Protein AF-0000000086896232 (afdb_homodimer)

Organism: Dinoponera quadriceps (NCBI:txid609295)

Nearest PDB structures (foldseek):
  6dbd-assembly3_C  TM=7.600E-01  e=4.120E-06  Lama glama
  6wyr-assembly2_M  TM=3.911E-01  e=1.161E-07  Homo sapiens
  4k9e-assembly1_L  TM=4.097E-01  e=1.778E-07  Mus musculus
  4hfu-assembly1_L  TM=3.862E-01  e=1.224E-07  Homo sapiens
  6cwt-assembly1_B  TM=3.959E-01  e=5.159E-07  Oryctolagus cuniculus

Solvent-accessible surface area (backbone atoms only — not comparable to full-atom values): 35282 Å² total; per-residue (Å²): 136,86,80,78,80,78,77,77,75,74,74,70,70,74,78,64,39,67,45,75,74,42,74,48,62,56,63,61,39,53,54,57,38,63,49,62,37,37,42,46,70,40,42,70,85,37,48,71,42,34,33,36,32,26,49,81,84,40,61,38,36,35,28,22,77,89,43,90,69,33,70,48,74,39,89,50,92,76,62,39,72,41,64,92,71,36,56,80,44,33,44,27,37,39,57,34,44,64,79,66,35,44,50,35,34,44,36,41,30,32,26,72,86,65,56,31,57,44,42,40,49,52,55,32,38,39,27,43,71,53,83,40,68,41,42,79,44,66,79,59,69,54,45,40,76,68,35,76,44,58,36,39,36,39,37,30,51,9,28,67,52,46,46,74,44,64,22,48,74,87,32,73,64,59,70,86,32,50,43,80,49,72,58,46,71,44,81,95,52,90,36,19,32,23,41,40,34,40,43,49,64,38,47,74,85,58,41,59,95,53,30,34,40,42,33,36,34,33,28,42,26,80,77,40,50,32,31,28,30,40,36,25,32,56,54,63,80,76,70,76,69,80,70,70,93,66,84,79,66,86,73,76,57,78,40,55,70,78,44,94,69,80,80,74,71,71,81,73,72,68,59,56,71,53,70,74,72,80,79,77,80,71,76,77,74,80,77,80,80,89,76,82,78,83,86,74,95,72,92,79,94,94,131,137,87,82,79,78,78,78,78,76,75,74,71,71,74,78,63,37,68,47,74,72,43,74,48,62,55,62,60,42,55,55,57,40,64,48,62,38,36,42,47,72,39,41,70,86,38,48,70,41,34,33,38,32,26,48,82,84,40,62,38,38,36,28,23,77,89,44,90,70,32,69,49,74,40,88,50,94,76,62,40,72,41,65,93,72,34,57,80,45,32,44,28,37,40,57,33,44,63,80,69,35,43,50,35,34,44,36,42,29,31,26,73,85,63,55,32,54,43,43,39,46,50,51,33,40,38,28,42,72,52,83,40,69,39,42,81,44,67,80,60,69,53,45,40,75,67,35,79,45,56,36,40,36,39,37,30,51,9,27,68,51,47,43,74,45,65,23,50,72,86,32,72,63,60,70,87,31,49,41,82,47,70,57,47,71,47,86,88,56,92,36,20,32,24,42,39,34,40,41,50,64,39,48,74,85,57,41,59,96,52,29,34,40,40,33,37,32,32,30,45,29,81,78,40,52,33,32,28,31,41,37,26,32,55,54,62,80,76,69,77,70,79,71,69,96,66,84,80,66,88,69,81,55,79,37,59,75,71,60,82,79,74,80,72,74,75,79,75,77,67,61,56,68,54,70,75,71,82,80,75,81,74,77,76,82,76,78,91,87,81,87,88,91,85,81,82,85,82,76,92,74,81,126

InterPro domains:
  IPR003599 Immunoglobulin domain subtype [SM00409] (24-123)
  IPR007110 Immunoglobulin-like domain [PS50835] (29-116)
  IPR013151 Immunoglobulin-like beta-sandwich domain [PF00047] (27-109)
  IPR013162 CD80-like, immunoglobulin C2-set [PF08205] (149-173)
  IPR013783 Immunoglobulin-like fold [G3DSA:2.60.40.10] (17-128)
  IPR013783 Immunoglobulin-like fold [G3DSA:2.60.40.10] (129-231)
  IPR036179 Immunoglobulin-like domain superfamily [SSF48726] (27-132)
  IPR036179 Immunoglobulin-like domain superfamily [SSF48726] (132-195)

pLDDT: mean 75.83, std 28.06, range [17.25, 98.44]

Secondary structure (DSSP, 8-state):
-----------------SEEEEEE--SEEETT--EEEEEEEE-TTPPEEEEEEEETTEEEEEE-TTSSSSEEE---TT-EE-GGG--SSEEEEES--GGG-EEEEEEEEE-TTT--EEEEEEEEEEEBPPSS--EEE---SEE-TTPEEEEEEEEEEEBSPPEEEEEETTBPPPGGGEEE---EE-SSSS-EEEEEEEEEE--GGG-BTTEEEEEEEEEETTTEEEEEEEEEEE----------S------S----S--SSS-----------B-----------------------------/-----------------SEEEEEE--SEEETT--EEEEEEEE-TTPPEEEEEEEETTEEEEEE-TTSSSSEEE---TT-EE-GGG--SSEEEEES--GGG-EEEEEEEEE-TTT--EEEEEEEEEEEB--SS--EEE---SEE-TTPEEEEEEEEEEEBSPPEEEEEETTBPPPGGGEEE---EE-SSSS-EEEEEEEEEE--GGG-BTTEEEEEEEEEETTTEEEEEEEEEEE----------S-----------S--TTS-----------B-----------------------------

Sequence (606 aa):
MELKILLWAHIVGICSGLREVRIQIPTAVKKGDSAILNCWYDTEGDPLYAVKWYKGGREFYRYAPNENPAVKTFPIGNLTVKKTESNATQVVLTKLELEAAGEYSCEVSADAPSFHTALVYATMNVVELPSQMPSIQGLKRKYRVDDPLRLNCTSGRSKPAANLTWYINDRQPLKSYVRTYSPLDTNESEWQVSQIGLQFLVTHDHFTSGKLKIRCSASIYDIYWQSTEVSTEEDRPRVIHYEPAATIVGINYLQPPPNFQTGQKKPDGQVGVKVLGSSAMSPRPSSAGFALELFALLLIAIRMELKILLWAHIVGICSGLREVRIQIPTAVKKGDSAILNCWYDTEGDPLYAVKWYKGGREFYRYAPNENPAVKTFPIGNLTVKKTESNATQVVLTKLELEAAGEYSCEVSADAPSFHTALVYATMNVVELPSQMPSIQGLKRKYRVDDPLRLNCTSGRSKPAANLTWYINDRQPLKSYVRTYSPLDTNESEWQVSQIGLQFLVTHDHFTSGKLKIRCSASIYDIYWQSTEVSTEEDRPRVIHYEPAATIVGINYLQPPPNFQTGQKKPDGQVGVKVLGSSAMSPRPSSAGFALELFALLLIAIR

Radius of gyration: 45.26 Å; Cα contacts (8 Å, |Δi|>4): 1270; chains: 2; bounding box: 146×147×118 Å

Structure (mmCIF, N/CA/C/O backbone):
data_AF-0000000086896232-model_v1
#
loop_
_entity.id
_entity.type
_entity.pdbx_description
1 polymer 'Uncharacterized protein LOC106744465'
#
loop_
_atom_site.group_PDB
_atom_site.id
_atom_site.type_symbol
_atom_site.label_atom_id
_atom_site.label_alt_id
_atom_site.label_comp_id
_atom_site.label_asym_id
_atom_site.label_entity_id
_atom_site.label_seq_id
_atom_site.pdbx_PDB_ins_code
_atom_site.Cartn_x
_atom_site.Cartn_y
_atom_site.Cartn_z
_atom_site.occupancy
_atom_site.B_iso_or_equiv
_atom_site.auth_seq_id
_atom_site.auth_comp_id
_atom_site.auth_asym_id
_atom_site.auth_atom_id
_atom_site.pdbx_PDB_model_num
ATOM 1 N N . MET A 1 1 ? -35.469 91.75 3.643 1 35.69 1 MET A N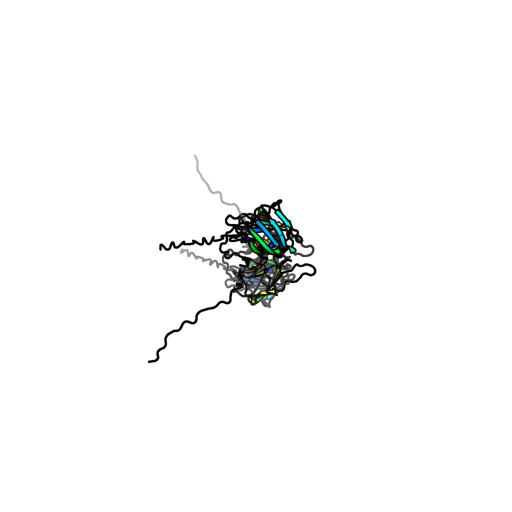 1
ATOM 2 C CA . MET A 1 1 ? -35.188 90.688 4.605 1 35.69 1 MET A CA 1
ATOM 3 C C . MET A 1 1 ? -34.531 89.5 3.924 1 35.69 1 MET A C 1
ATOM 5 O O . MET A 1 1 ? -35.188 88.75 3.156 1 35.69 1 MET A O 1
ATOM 9 N N . GLU A 1 2 ? -33.219 89.625 3.498 1 47 2 GLU A N 1
ATOM 10 C CA . GLU A 1 2 ? -32.344 88.688 2.852 1 47 2 GLU A CA 1
ATOM 11 C C . GLU A 1 2 ? -32.125 87.438 3.74 1 47 2 GLU A C 1
ATOM 13 O O . GLU A 1 2 ? -31.656 87.562 4.883 1 47 2 GLU A O 1
ATOM 18 N N . LEU A 1 3 ? -32.875 86.312 3.592 1 46.5 3 LEU A N 1
ATOM 19 C CA . LEU A 1 3 ? -32.781 85 4.246 1 46.5 3 LEU A CA 1
ATOM 20 C C . LEU A 1 3 ? -31.469 84.312 3.895 1 46.5 3 LEU A C 1
ATOM 22 O O . LEU A 1 3 ? -31.234 84 2.736 1 46.5 3 LEU A O 1
ATOM 26 N N . LYS A 1 4 ? -30.312 84.688 4.504 1 49.12 4 LYS A N 1
ATOM 27 C CA . LYS A 1 4 ? -29.078 83.875 4.426 1 49.12 4 LYS A CA 1
ATOM 28 C C . LYS A 1 4 ? -29.281 82.438 4.941 1 49.12 4 LYS A C 1
ATOM 30 O O . LYS A 1 4 ? -29.641 82.25 6.109 1 49.12 4 LYS A O 1
ATOM 35 N N . ILE A 1 5 ? -29.703 81.562 4.094 1 47.19 5 ILE A N 1
ATOM 36 C CA . ILE A 1 5 ? -29.703 80.125 4.398 1 47.19 5 ILE A CA 1
ATOM 37 C C . ILE A 1 5 ? -28.266 79.688 4.707 1 47.19 5 ILE A C 1
ATOM 39 O O . ILE A 1 5 ? -27.391 79.75 3.842 1 47.19 5 ILE A O 1
ATOM 43 N N . LEU A 1 6 ? -27.766 79.812 5.93 1 43.22 6 LEU A N 1
ATOM 44 C CA . LEU A 1 6 ? -26.531 79.188 6.387 1 43.22 6 LEU A CA 1
ATOM 45 C C . LEU A 1 6 ? -26.625 77.688 6.234 1 43.22 6 LEU A C 1
ATOM 47 O O . LEU A 1 6 ? -27.469 77.062 6.879 1 43.22 6 LEU A O 1
ATOM 51 N N . LEU A 1 7 ? -26.312 77.125 5.039 1 45.66 7 LEU A N 1
ATOM 52 C CA . LEU A 1 7 ? -26.094 75.75 4.805 1 45.66 7 LEU A CA 1
ATOM 53 C C . LEU A 1 7 ? -25.047 75.188 5.77 1 45.66 7 LEU A C 1
ATOM 55 O O . LEU A 1 7 ? -23.875 75.5 5.688 1 45.66 7 LEU A O 1
ATOM 59 N N . TRP A 1 8 ? -25.406 74.812 7.023 1 45.84 8 TRP A N 1
ATOM 60 C CA . TRP A 1 8 ? -24.578 74 7.883 1 45.84 8 TRP A CA 1
ATOM 61 C C . TRP A 1 8 ? -24.203 72.688 7.191 1 45.84 8 TRP A C 1
ATOM 63 O O . TRP A 1 8 ? -25.062 71.812 6.949 1 45.84 8 TRP A O 1
ATOM 73 N N . ALA A 1 9 ? -23.188 72.625 6.32 1 46.41 9 ALA A N 1
ATOM 74 C CA . ALA A 1 9 ? -22.547 71.375 5.871 1 46.41 9 ALA A CA 1
ATOM 75 C C . ALA A 1 9 ? -22.156 70.5 7.059 1 46.41 9 ALA A C 1
ATOM 77 O O . ALA A 1 9 ? -21.266 70.875 7.832 1 46.41 9 ALA A O 1
ATOM 78 N N . HIS A 1 10 ? -23.047 69.75 7.586 1 46.81 10 HIS A N 1
ATOM 79 C CA . HIS A 1 10 ? -22.641 68.688 8.469 1 46.81 10 HIS A CA 1
ATOM 80 C C . HIS A 1 10 ? -21.594 67.75 7.809 1 46.81 10 HIS A C 1
ATOM 82 O O . HIS A 1 10 ? -21.875 67.062 6.828 1 46.81 10 HIS A O 1
ATOM 88 N N . ILE A 1 11 ? -20.344 68.188 7.781 1 45.03 11 ILE A N 1
ATOM 89 C CA . ILE A 1 11 ? -19.297 67.25 7.492 1 45.03 11 ILE A CA 1
ATOM 90 C C . ILE A 1 11 ? -19.484 66 8.352 1 45.03 11 ILE A C 1
ATOM 92 O O . ILE A 1 11 ? -19.297 66.062 9.57 1 45.03 11 ILE A O 1
ATOM 96 N N . VAL A 1 12 ? -20.422 65.188 8.086 1 43.34 12 VAL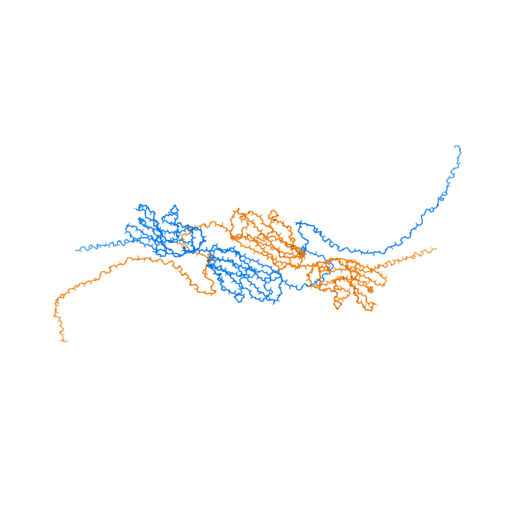 A N 1
ATOM 97 C CA . VAL A 1 12 ? -20.344 63.875 8.633 1 43.34 12 VAL A CA 1
ATOM 98 C C . VAL A 1 12 ? -18.938 63.312 8.453 1 43.34 12 VAL A C 1
ATOM 100 O O . VAL A 1 12 ? -18.516 63.031 7.332 1 43.34 12 VAL A O 1
ATOM 103 N N . GLY A 1 13 ? -17.953 63.812 9.172 1 42.31 13 GLY A N 1
ATOM 104 C CA . GLY A 1 13 ? -16.719 63.062 9.242 1 42.31 13 GLY A CA 1
ATOM 105 C C . GLY A 1 13 ? -16.922 61.562 9.172 1 42.31 13 GLY A C 1
ATOM 106 O O . GLY A 1 13 ? -17.594 61 10.031 1 42.31 13 GLY A O 1
ATOM 107 N N . ILE A 1 14 ? -17.047 61.031 8.023 1 44.25 14 ILE A N 1
ATOM 108 C CA . ILE A 1 14 ? -16.906 59.594 7.863 1 44.25 14 ILE A CA 1
ATOM 109 C C . ILE A 1 14 ? -15.781 59.062 8.766 1 44.25 14 ILE A C 1
ATOM 111 O O . ILE A 1 14 ? -14.617 59.406 8.578 1 44.25 14 ILE A O 1
ATOM 115 N N . CYS A 1 15 ? -15.891 59 10.062 1 47.31 15 CYS A N 1
ATOM 116 C CA . CYS A 1 15 ? -14.992 58.281 10.984 1 47.31 15 CYS A CA 1
ATOM 117 C C . CYS A 1 15 ? -14.484 57 10.359 1 47.31 15 CYS A C 1
ATOM 119 O O . CYS A 1 15 ? -15.188 55.969 10.359 1 47.31 15 CYS A O 1
ATOM 121 N N . SER A 1 16 ? -13.766 57.125 9.289 1 51.59 16 SER A N 1
ATOM 122 C CA . SER A 1 16 ? -13.109 56 8.633 1 51.59 16 SER A CA 1
ATOM 123 C C . SER A 1 16 ? -12.18 55.25 9.594 1 51.59 16 SER A C 1
ATOM 125 O O . SER A 1 16 ? -11.016 55.656 9.758 1 51.59 16 SER A O 1
ATOM 127 N N . GLY A 1 17 ? -12.508 54.938 10.844 1 57.91 17 GLY A N 1
ATOM 128 C CA . GLY A 1 17 ? -11.773 54.219 11.867 1 57.91 17 GLY A CA 1
ATOM 129 C C . GLY A 1 17 ? -11.203 52.906 11.367 1 57.91 17 GLY A C 1
ATOM 130 O O . GLY A 1 17 ? -11 52.719 10.164 1 57.91 17 GLY A O 1
ATOM 131 N N . LEU A 1 18 ? -10.719 52 12.297 1 70.94 18 LEU A N 1
ATOM 132 C CA . LEU A 1 18 ? -10.141 50.656 12.141 1 70.94 18 LEU A CA 1
ATOM 133 C C . LEU A 1 18 ? -10.984 49.812 11.188 1 70.94 18 LEU A C 1
ATOM 135 O O . LEU A 1 18 ? -12.18 49.625 11.422 1 70.94 18 LEU A O 1
ATOM 139 N N . ARG A 1 19 ? -10.461 49.75 9.805 1 71.5 19 ARG A N 1
ATOM 140 C CA . ARG A 1 19 ? -11.18 48.969 8.797 1 71.5 19 ARG A CA 1
ATOM 141 C C . ARG A 1 19 ? -10.445 47.688 8.484 1 71.5 19 ARG A C 1
ATOM 143 O O . ARG A 1 19 ? -9.211 47.656 8.414 1 71.5 19 ARG A O 1
ATOM 150 N N . GLU A 1 20 ? -11.148 46.656 8.555 1 80.19 20 GLU A N 1
ATOM 151 C CA . GLU A 1 20 ? -10.812 45.375 7.902 1 80.19 20 GLU A CA 1
ATOM 152 C C . GLU A 1 20 ? -9.727 44.656 8.664 1 80.19 20 GLU A C 1
ATOM 154 O O . GLU A 1 20 ? -8.656 44.375 8.117 1 80.19 20 GLU A O 1
ATOM 159 N N . VAL A 1 21 ? -9.867 44.406 9.961 1 88 21 VAL A N 1
ATOM 160 C CA . VAL A 1 21 ? -8.93 43.562 10.695 1 88 21 VAL A CA 1
ATOM 161 C C . VAL A 1 21 ? -9.078 42.125 10.25 1 88 21 VAL A C 1
ATOM 163 O O . VAL A 1 21 ? -10.195 41.594 10.188 1 88 21 VAL A O 1
ATOM 166 N N . ARG A 1 22 ? -7.906 41.531 9.891 1 91.38 22 ARG A N 1
ATOM 167 C CA . ARG A 1 22 ? -7.91 40.156 9.414 1 91.38 22 ARG A CA 1
ATOM 168 C C . ARG A 1 22 ? -6.949 39.281 10.227 1 91.38 22 ARG A C 1
ATOM 170 O O . ARG A 1 22 ? -5.848 39.719 10.562 1 91.38 22 ARG A O 1
ATOM 177 N N . ILE A 1 23 ? -7.48 38.125 10.531 1 93.19 23 ILE A N 1
ATOM 178 C CA . ILE A 1 23 ? -6.672 37.188 11.312 1 93.19 23 ILE A CA 1
ATOM 179 C C . ILE A 1 23 ? -6.371 35.938 10.477 1 93.19 23 ILE A C 1
ATOM 181 O O . ILE A 1 23 ? -7.211 35.5 9.688 1 93.19 23 ILE A O 1
ATOM 185 N N . GLN A 1 24 ? -5.125 35.438 10.586 1 92.81 24 GLN A N 1
ATOM 186 C CA . GLN A 1 24 ? -4.738 34.188 9.953 1 92.81 24 GLN A CA 1
ATOM 187 C C . GLN A 1 24 ? -3.959 33.281 10.914 1 92.81 24 GLN A C 1
ATOM 189 O O . GLN A 1 24 ? -2.852 33.625 11.328 1 92.81 24 GLN A O 1
ATOM 194 N N . ILE A 1 25 ? -4.594 32.188 11.234 1 93.56 25 ILE A N 1
ATOM 195 C CA . ILE A 1 25 ? -3.982 31.203 12.125 1 93.56 25 ILE A CA 1
ATOM 196 C C . ILE A 1 25 ? -4.039 29.828 11.477 1 93.56 25 ILE A C 1
ATOM 198 O O . ILE A 1 25 ? -5.023 29.484 10.82 1 93.56 25 ILE A O 1
ATOM 202 N N . PRO A 1 26 ? -2.941 29.078 11.672 1 92.56 26 PRO A N 1
ATOM 203 C CA . PRO A 1 26 ? -3.018 27.734 11.109 1 92.56 26 PRO A CA 1
ATOM 204 C C . PRO A 1 26 ? -4.145 26.906 11.727 1 92.56 26 PRO A C 1
ATOM 206 O O . PRO A 1 26 ? -4.391 26.984 12.93 1 92.56 26 PRO A O 1
ATOM 209 N N . THR A 1 27 ? -4.777 26.141 10.867 1 91.38 27 THR A N 1
ATOM 210 C CA . THR A 1 27 ? -5.875 25.297 11.328 1 91.38 27 THR A CA 1
ATOM 211 C C . THR A 1 27 ? -5.371 24.25 12.312 1 91.38 27 THR A C 1
ATOM 213 O O . THR A 1 27 ? -6.035 23.969 13.312 1 91.38 27 THR A O 1
ATOM 216 N N . ALA A 1 28 ? -4.199 23.688 11.945 1 94.19 28 ALA A N 1
ATOM 217 C CA . ALA A 1 28 ? -3.621 22.656 12.797 1 94.19 28 ALA A CA 1
ATOM 218 C C . ALA A 1 28 ? -2.096 22.688 12.742 1 94.19 28 ALA A C 1
ATOM 220 O O . ALA A 1 28 ? -1.512 23 11.703 1 94.19 28 ALA A O 1
ATOM 221 N N . VAL A 1 29 ? -1.578 22.438 13.906 1 95.25 29 VAL A N 1
ATOM 222 C CA . VAL A 1 29 ? -0.125 22.359 14.023 1 95.25 29 VAL A CA 1
ATOM 223 C C . VAL A 1 29 ? 0.268 21.094 14.766 1 95.25 29 VAL A C 1
ATOM 225 O O . VAL A 1 29 ? -0.49 20.594 15.602 1 95.25 29 VAL A O 1
ATOM 228 N N . LYS A 1 30 ? 1.373 20.531 14.406 1 95.19 30 LYS A N 1
ATOM 229 C CA . LYS A 1 30 ? 1.87 19.344 15.094 1 95.19 30 LYS A CA 1
ATOM 230 C C . LYS A 1 30 ? 2.414 19.703 16.469 1 95.19 30 LYS A C 1
ATOM 232 O O . LYS A 1 30 ? 3.068 20.734 16.641 1 95.19 30 LYS A O 1
ATOM 237 N N . LYS A 1 31 ? 2.168 18.844 17.375 1 95.38 31 LYS A N 1
ATOM 238 C CA . LYS A 1 31 ? 2.719 19 18.719 1 95.38 31 LYS A CA 1
ATOM 239 C C . LYS A 1 31 ? 4.234 19.188 18.672 1 95.38 31 LYS A C 1
ATOM 241 O O . LYS A 1 31 ? 4.93 18.453 17.969 1 95.38 31 LYS A O 1
ATOM 246 N N . GLY A 1 32 ? 4.703 20.125 19.453 1 95.25 32 GLY A N 1
ATOM 247 C CA . GLY A 1 32 ? 6.129 20.406 19.516 1 95.25 32 GLY A CA 1
ATOM 248 C C . GLY A 1 32 ? 6.582 21.469 18.531 1 95.25 32 GLY A C 1
ATOM 249 O O . GLY A 1 32 ? 7.664 22.031 18.688 1 95.25 32 GLY A O 1
ATOM 250 N N . ASP A 1 33 ? 5.754 21.719 17.516 1 94.88 33 ASP A N 1
ATOM 251 C CA . ASP A 1 33 ? 6.129 22.656 16.469 1 94.88 33 ASP A CA 1
ATOM 252 C C . ASP A 1 33 ? 5.781 24.094 16.859 1 94.88 33 ASP A C 1
ATOM 254 O O . ASP A 1 33 ? 5.262 24.328 17.953 1 94.88 33 ASP A O 1
ATOM 258 N N . SER A 1 34 ? 6.16 25.031 15.992 1 95.88 34 SER A N 1
ATOM 259 C CA . SER A 1 34 ? 5.848 26.438 16.172 1 95.88 34 SER A CA 1
ATOM 260 C C . SER A 1 34 ? 4.699 26.875 15.258 1 95.88 34 SER A C 1
ATOM 262 O O . SER A 1 34 ? 4.379 26.188 14.289 1 95.88 34 SER A O 1
ATOM 264 N N . ALA A 1 35 ? 4.102 27.906 15.633 1 96.12 35 ALA A N 1
ATOM 265 C CA . ALA A 1 35 ? 3.025 28.469 14.82 1 96.12 35 ALA A CA 1
ATOM 266 C C . ALA A 1 35 ? 3.129 30 14.758 1 96.12 35 ALA A C 1
ATOM 268 O O . ALA A 1 35 ? 3.486 30.641 15.75 1 96.12 35 ALA A O 1
ATOM 269 N N . ILE A 1 36 ? 2.84 30.516 13.641 1 95.5 36 ILE A N 1
ATOM 270 C CA . ILE A 1 36 ? 2.789 31.953 13.461 1 95.5 36 ILE A CA 1
ATOM 271 C C . ILE A 1 36 ? 1.336 32.406 13.352 1 95.5 36 ILE A C 1
ATOM 273 O O . ILE A 1 36 ? 0.598 31.953 12.477 1 95.5 36 ILE A O 1
ATOM 277 N N . LEU A 1 37 ? 0.938 33.25 14.203 1 96.44 37 LEU A N 1
ATOM 278 C CA . LEU A 1 37 ? -0.387 33.875 14.172 1 96.44 37 LEU A CA 1
ATOM 279 C C . LEU A 1 37 ? -0.318 35.281 13.625 1 96.44 37 LEU A C 1
ATOM 281 O O . LEU A 1 37 ? 0.3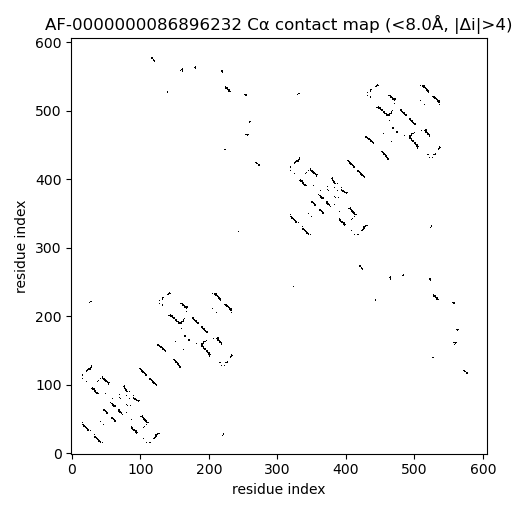85 36.125 14.172 1 96.44 37 LEU A O 1
ATOM 285 N N . ASN A 1 38 ? -1.091 35.531 12.617 1 95.25 38 ASN A N 1
ATOM 286 C CA . ASN A 1 38 ? -1.059 36.844 11.977 1 95.25 38 ASN A CA 1
ATOM 287 C C . ASN A 1 38 ? -2.338 37.625 12.242 1 95.25 38 ASN A C 1
ATOM 289 O O . ASN A 1 38 ? -3.43 37.062 12.273 1 95.25 38 ASN A O 1
ATOM 293 N N . CYS A 1 39 ? -2.203 38.875 12.445 1 93.75 39 CYS A N 1
ATOM 294 C CA . CYS A 1 39 ? -3.295 39.844 12.586 1 93.75 39 CYS A CA 1
ATOM 295 C C . CYS A 1 39 ? -2.998 41.125 11.812 1 93.75 39 CYS A C 1
ATOM 297 O O . CYS A 1 39 ? -2.146 41.906 12.219 1 93.75 39 CYS A O 1
ATOM 299 N N . TRP A 1 40 ? -3.721 41.312 10.711 1 92.5 40 TRP A N 1
ATOM 300 C CA . TRP A 1 40 ? -3.51 42.469 9.867 1 92.5 40 TRP A CA 1
ATOM 301 C C . TRP A 1 40 ? -4.605 43.531 10.086 1 92.5 40 TRP A C 1
ATOM 303 O O . TRP A 1 40 ? -5.758 43.156 10.352 1 92.5 40 TRP A O 1
ATOM 313 N N . TYR A 1 41 ? -4.195 44.719 9.945 1 89.38 41 TYR A N 1
ATOM 314 C CA . TYR A 1 41 ? -5.133 45.812 10.203 1 89.38 41 TYR A CA 1
ATOM 315 C C . TYR A 1 41 ? -4.723 47.094 9.453 1 89.38 41 TYR A C 1
ATOM 317 O O . TYR A 1 41 ? -3.58 47.188 9.008 1 89.38 41 TYR A O 1
ATOM 325 N N . ASP A 1 42 ? -5.711 47.906 9.25 1 87.44 42 ASP A N 1
ATOM 326 C CA . ASP A 1 42 ? -5.516 49.25 8.719 1 87.44 42 ASP A CA 1
ATOM 327 C C . ASP A 1 42 ? -6.168 50.281 9.617 1 87.44 42 ASP A C 1
ATOM 329 O O . ASP A 1 42 ? -7.395 50.344 9.719 1 87.44 42 ASP A O 1
ATOM 333 N N . THR A 1 43 ? -5.363 51.156 10.219 1 86.31 43 THR A N 1
ATOM 334 C CA . THR A 1 43 ? -5.898 52.125 11.148 1 86.31 43 THR A CA 1
ATOM 335 C C . THR A 1 43 ? -6.293 53.406 10.414 1 86.31 43 THR A C 1
ATOM 337 O O . THR A 1 43 ? -6.621 54.406 11.047 1 86.31 43 THR A O 1
ATOM 340 N N . GLU A 1 44 ? -6.172 53.406 9.133 1 81.25 44 GLU A N 1
ATOM 341 C CA . GLU A 1 44 ? -6.57 54.531 8.273 1 81.25 44 GLU A CA 1
ATOM 342 C C . GLU A 1 44 ? -5.941 55.844 8.734 1 81.25 44 GLU A C 1
ATOM 344 O O . GLU A 1 44 ? -6.633 56.844 8.859 1 81.25 44 GLU A O 1
ATOM 349 N N . GLY A 1 45 ? -4.672 55.688 9.039 1 83.38 45 GLY A N 1
ATOM 350 C CA . GLY A 1 45 ? -3.938 56.906 9.359 1 83.38 45 GLY A CA 1
ATOM 351 C C . GLY A 1 45 ? -3.83 57.156 10.852 1 83.38 45 GLY A C 1
ATOM 352 O O . GLY A 1 45 ? -2.963 57.906 11.297 1 83.38 45 GLY A O 1
ATOM 353 N N . ASP A 1 46 ? -4.738 56.562 11.641 1 86.12 46 ASP A N 1
ATOM 354 C CA . ASP A 1 46 ? -4.645 56.75 13.086 1 86.12 46 ASP A CA 1
ATOM 355 C C . ASP A 1 46 ? -3.439 56 13.648 1 86.12 46 ASP A C 1
ATOM 357 O O . ASP A 1 46 ? -3.07 54.938 13.148 1 86.12 46 ASP A O 1
ATOM 361 N N . PRO A 1 47 ? -2.895 56.625 14.695 1 89.81 47 PRO A N 1
ATOM 362 C CA . PRO A 1 47 ? -1.821 55.875 15.344 1 89.81 47 PRO A CA 1
ATOM 363 C C . PRO A 1 47 ? -2.324 54.594 16.016 1 89.81 47 PRO A C 1
ATOM 365 O O . PRO A 1 47 ? -3.457 54.531 16.5 1 89.81 47 PRO A O 1
ATOM 368 N N . LEU A 1 48 ? -1.49 53.625 15.992 1 92.88 48 LEU A N 1
ATOM 369 C CA . LEU A 1 48 ? -1.825 52.375 16.656 1 92.88 48 LEU A CA 1
ATOM 370 C C . LEU A 1 48 ? -1.691 52.5 18.172 1 92.88 48 LEU A C 1
ATOM 372 O O . LEU A 1 48 ? -0.66 52.969 18.672 1 92.88 48 LEU A O 1
ATOM 376 N N . TYR A 1 49 ? -2.785 52.156 18.859 1 95.06 49 TYR A N 1
ATOM 377 C CA . TYR A 1 49 ? -2.695 52.125 20.312 1 95.06 49 TYR A CA 1
ATOM 378 C C . TYR A 1 49 ? -2.092 50.812 20.797 1 95.06 49 TYR A C 1
ATOM 380 O O . TYR A 1 49 ? -1.045 50.781 21.453 1 95.06 49 TYR A O 1
ATOM 388 N N . ALA A 1 50 ? -2.771 49.656 20.391 1 96.5 50 ALA A N 1
ATOM 389 C CA . ALA A 1 50 ? -2.23 48.375 20.812 1 96.5 50 ALA A CA 1
ATOM 390 C C . ALA A 1 50 ? -2.812 47.219 19.984 1 96.5 50 ALA A C 1
ATOM 392 O O . ALA A 1 50 ? -3.898 47.344 19.422 1 96.5 50 ALA A O 1
ATOM 393 N N . VAL A 1 51 ? -1.996 46.219 19.906 1 97.19 51 VAL A N 1
ATOM 394 C CA . VAL A 1 51 ? -2.463 44.906 19.422 1 97.19 51 VAL A CA 1
ATOM 395 C C . VAL A 1 51 ? -2.34 43.875 20.547 1 97.19 51 VAL A C 1
ATOM 397 O O . VAL A 1 51 ? -1.261 43.688 21.109 1 97.19 51 VAL A O 1
ATOM 400 N N . LYS A 1 52 ? -3.449 43.25 20.859 1 97.75 52 LYS A N 1
ATOM 401 C CA . LYS A 1 52 ? -3.471 42.281 21.953 1 97.75 52 LYS A CA 1
ATOM 402 C C . LYS A 1 52 ? -3.926 40.906 21.453 1 97.75 52 LYS A C 1
ATOM 404 O O . LYS A 1 52 ? -4.852 40.812 20.641 1 97.75 52 LYS A O 1
ATOM 409 N N . TRP A 1 53 ? -3.262 39.906 21.891 1 98.25 53 TRP A N 1
ATOM 410 C CA . TRP A 1 53 ? -3.637 38.531 21.562 1 98.25 53 TRP A CA 1
ATOM 411 C C . TRP A 1 53 ? -4.16 37.812 22.812 1 98.25 53 TRP A C 1
ATOM 413 O O . TRP A 1 53 ? -3.604 37.938 23.906 1 98.25 53 TRP A O 1
ATOM 423 N N . TYR A 1 54 ? -5.203 37.062 22.562 1 97.69 54 TYR A N 1
ATOM 424 C CA . TYR A 1 54 ? -5.852 36.344 23.656 1 97.69 54 TYR A CA 1
ATOM 425 C C . TYR A 1 54 ? -5.992 34.844 23.328 1 97.69 54 TYR A C 1
ATOM 427 O O . TYR A 1 54 ? -6.168 34.469 22.172 1 97.69 54 TYR A O 1
ATOM 435 N N . LYS A 1 55 ? -5.918 34.062 24.312 1 97.06 55 LYS A N 1
ATOM 436 C CA . LYS A 1 55 ? -6.324 32.656 24.281 1 97.06 55 LYS A CA 1
ATOM 437 C C . LYS A 1 55 ? -7.387 32.375 25.344 1 97.06 55 LYS A C 1
ATOM 439 O O . LYS A 1 55 ? -7.141 32.531 26.531 1 97.06 55 LYS A O 1
ATOM 444 N N . GLY A 1 56 ? -8.484 31.875 24.891 1 91.5 56 GLY A N 1
ATOM 445 C CA . GLY A 1 56 ? -9.57 31.641 25.844 1 91.5 56 GLY A CA 1
ATOM 446 C C . GLY A 1 56 ? -9.93 32.875 26.656 1 91.5 56 GLY A C 1
ATOM 447 O O . GLY A 1 56 ? -10.117 32.781 27.859 1 91.5 56 GLY A O 1
ATOM 448 N N . GLY A 1 57 ? -9.75 34 26.094 1 91.94 57 GLY A N 1
ATOM 449 C CA . GLY A 1 57 ? -10.133 35.25 26.75 1 91.94 57 GLY A CA 1
ATOM 450 C C . GLY A 1 57 ? -9.031 35.844 27.594 1 91.94 57 GLY A C 1
ATOM 451 O O . GLY A 1 57 ? -9.18 36.938 28.141 1 91.94 57 GLY A O 1
ATOM 452 N N . ARG A 1 58 ? -7.973 35.156 27.719 1 96.38 58 ARG A N 1
ATOM 453 C CA . ARG A 1 58 ? -6.852 35.656 28.516 1 96.38 58 ARG A CA 1
ATOM 454 C C . ARG A 1 58 ? -5.738 36.156 27.609 1 96.38 58 ARG A C 1
ATOM 456 O O . ARG A 1 58 ? -5.293 35.469 26.703 1 96.38 58 ARG A O 1
ATOM 463 N N . GLU A 1 59 ? -5.285 37.312 27.922 1 97.69 59 GLU A N 1
ATOM 464 C CA . GLU A 1 59 ? -4.238 37.938 27.125 1 97.69 59 GLU A CA 1
ATOM 465 C C . GLU A 1 59 ? -2.887 37.281 27.344 1 97.69 59 GLU A C 1
ATOM 467 O O . GLU A 1 59 ? -2.496 37.031 28.484 1 97.69 59 GLU A O 1
ATOM 472 N N . PHE A 1 60 ? -2.199 37.031 26.188 1 98.06 60 PHE A N 1
ATOM 473 C CA . PHE A 1 60 ? -0.892 36.406 26.359 1 98.06 60 PHE A CA 1
ATOM 474 C C . PHE A 1 60 ? 0.189 37.219 25.641 1 98.06 60 PHE A C 1
ATOM 476 O O . PHE A 1 60 ? 1.382 37 25.859 1 98.06 60 PHE A O 1
ATOM 483 N N . TYR A 1 61 ? -0.241 38.125 24.844 1 98.38 61 TYR A N 1
ATOM 484 C CA . TYR A 1 61 ? 0.696 38.969 24.109 1 98.38 61 TYR A CA 1
ATOM 485 C C . TYR A 1 61 ? 0.102 40.344 23.844 1 98.38 61 TYR A C 1
ATOM 487 O O . TYR A 1 61 ? -1.09 40.469 23.547 1 98.38 61 TYR A O 1
ATOM 495 N N . ARG A 1 62 ? 0.961 41.406 23.938 1 98.31 62 ARG A N 1
ATOM 496 C CA . ARG A 1 62 ? 0.556 42.781 23.641 1 98.31 62 ARG A CA 1
ATOM 497 C C . ARG A 1 62 ? 1.686 43.531 22.969 1 98.31 62 ARG A C 1
ATOM 499 O O . ARG A 1 62 ? 2.84 43.469 23.391 1 98.31 62 ARG A O 1
ATOM 506 N N . TYR A 1 63 ? 1.35 44.125 21.938 1 98.12 63 TYR A N 1
ATOM 507 C CA . TYR A 1 63 ? 2.232 45.094 21.297 1 98.12 63 TYR A CA 1
ATOM 508 C C . TYR A 1 63 ? 1.662 46.531 21.422 1 98.12 63 TYR A C 1
ATOM 510 O O . TYR A 1 63 ? 0.592 46.812 20.875 1 98.12 63 TYR A O 1
ATOM 518 N N . ALA A 1 64 ? 2.318 47.375 22.109 1 96.88 64 ALA A N 1
ATOM 519 C CA . ALA A 1 64 ? 1.964 48.781 22.266 1 96.88 64 ALA A CA 1
ATOM 520 C C . ALA A 1 64 ? 3.15 49.688 21.953 1 96.88 64 ALA A C 1
ATOM 522 O O . ALA A 1 64 ? 4.047 49.875 22.781 1 96.88 64 ALA A O 1
ATOM 523 N N . PRO A 1 65 ? 3.096 50.312 20.828 1 95.31 65 PRO A N 1
ATOM 524 C CA . PRO A 1 65 ? 4.27 51.062 20.359 1 95.31 65 PRO A CA 1
ATOM 525 C C . PRO A 1 65 ? 4.664 52.188 21.297 1 95.31 65 PRO A C 1
ATOM 527 O O . PRO A 1 65 ? 5.836 52.562 21.359 1 95.31 65 PRO A O 1
ATOM 530 N N . ASN A 1 66 ? 3.764 52.781 22.047 1 94.06 66 ASN A N 1
ATOM 531 C CA . ASN A 1 66 ? 4.039 53.938 22.891 1 94.06 66 ASN A CA 1
ATOM 532 C C . ASN A 1 66 ? 4.414 53.5 24.312 1 94.06 66 ASN A C 1
ATOM 534 O O . ASN A 1 66 ? 4.59 54.375 25.188 1 94.06 66 ASN A O 1
ATOM 538 N N . GLU A 1 67 ? 4.473 52.25 24.516 1 93.06 67 GLU A N 1
ATOM 539 C CA . GLU A 1 67 ? 4.926 51.75 25.797 1 93.06 67 GLU A CA 1
ATOM 540 C C . GLU A 1 67 ? 6.379 51.281 25.734 1 93.06 67 GLU A C 1
ATOM 542 O O . GLU A 1 67 ? 6.922 51.094 24.641 1 93.06 67 GLU A O 1
ATOM 547 N N . ASN A 1 68 ? 6.988 51.219 27.016 1 93.31 68 ASN A N 1
ATOM 548 C CA . ASN A 1 68 ? 8.352 50.719 27.125 1 93.31 68 ASN A CA 1
ATOM 549 C C . ASN A 1 68 ? 8.461 49.625 28.172 1 93.31 68 ASN A C 1
ATOM 551 O O . ASN A 1 68 ? 8.297 49.875 29.359 1 93.31 68 ASN A O 1
ATOM 555 N N . PRO A 1 69 ? 8.672 48.406 27.828 1 95.12 69 PRO A N 1
ATOM 556 C CA . PRO A 1 69 ? 8.898 47.938 26.469 1 95.12 69 PRO A CA 1
ATOM 557 C C . PRO A 1 69 ? 7.605 47.812 25.656 1 95.12 69 PRO A C 1
ATOM 559 O O . PRO A 1 69 ? 6.527 47.656 26.234 1 95.12 69 PRO A O 1
ATOM 562 N N . ALA A 1 70 ? 7.695 47.906 24.297 1 96.19 70 ALA A N 1
ATOM 563 C CA . ALA A 1 70 ? 6.535 47.875 23.422 1 96.19 70 ALA A CA 1
ATOM 564 C C . ALA A 1 70 ? 5.867 46.5 23.438 1 96.19 70 ALA A C 1
ATOM 566 O O . ALA A 1 70 ? 4.66 46.375 23.203 1 96.19 70 ALA A O 1
ATOM 567 N N . VAL A 1 71 ? 6.723 45.406 23.609 1 97.06 71 VAL A N 1
ATOM 568 C CA . VAL A 1 71 ? 6.223 44.031 23.594 1 97.06 71 VAL A CA 1
ATOM 569 C C . VAL A 1 71 ? 6.137 43.5 25.016 1 97.06 71 VAL A C 1
ATOM 571 O O . VAL A 1 71 ? 7.105 43.562 25.781 1 97.06 71 VAL A O 1
ATOM 574 N N . LYS A 1 72 ? 4.977 43.031 25.422 1 97.12 72 LYS A N 1
ATOM 575 C CA . LYS A 1 72 ? 4.762 42.375 26.703 1 97.12 72 LYS A CA 1
ATOM 576 C C . LYS A 1 72 ? 4.082 41 26.531 1 97.12 72 LYS A C 1
ATOM 578 O O . LYS A 1 72 ? 3.203 40.875 25.672 1 97.12 72 LYS A O 1
ATOM 583 N N . THR A 1 73 ? 4.496 40.031 27.281 1 97.44 73 THR A N 1
ATOM 584 C CA . THR A 1 73 ? 3.875 38.688 27.25 1 97.44 73 THR A CA 1
ATOM 585 C C . THR A 1 73 ? 3.342 38.312 28.625 1 97.44 73 THR A C 1
ATOM 587 O O . THR A 1 73 ? 3.9 38.719 29.641 1 97.44 73 THR A O 1
ATOM 590 N N . PHE A 1 74 ? 2.289 37.625 28.625 1 97 74 PHE A N 1
ATOM 591 C CA . PHE A 1 74 ? 1.636 37.156 29.844 1 97 74 PHE A CA 1
ATOM 592 C C . PHE A 1 74 ? 1.512 35.625 29.859 1 97 74 PHE A C 1
ATOM 594 O O . PHE A 1 74 ? 1.063 35.031 28.875 1 97 74 PHE A O 1
ATOM 601 N N . PRO A 1 75 ? 1.861 35.031 30.891 1 94.25 75 PRO A N 1
ATOM 602 C CA . PRO A 1 75 ? 1.874 33.562 30.922 1 94.25 75 PRO A CA 1
ATOM 603 C C . PRO A 1 75 ? 0.471 32.969 30.906 1 94.25 75 PRO A C 1
ATOM 605 O O . PRO A 1 75 ? -0.421 33.469 31.609 1 94.25 75 PRO A O 1
ATOM 608 N N . ILE A 1 76 ? 0.299 32 30.094 1 93.56 76 ILE A N 1
ATOM 609 C CA . ILE A 1 76 ? -0.897 31.172 30.047 1 93.56 76 ILE A CA 1
ATOM 610 C C . ILE A 1 76 ? -0.498 29.719 29.859 1 93.56 76 ILE A C 1
ATOM 612 O O . ILE A 1 76 ? -0.102 29.297 28.766 1 93.56 76 ILE A O 1
ATOM 616 N N . GLY A 1 77 ? -0.668 28.953 30.984 1 91 77 GLY A N 1
ATOM 617 C CA . GLY A 1 77 ? -0.285 27.547 30.875 1 91 77 GLY A CA 1
ATOM 618 C C . GLY A 1 77 ? 1.128 27.359 30.359 1 91 77 GLY A C 1
ATOM 619 O O . GLY A 1 77 ? 2.074 27.938 30.891 1 91 77 GLY A O 1
ATOM 620 N N . ASN A 1 78 ? 1.227 26.578 29.25 1 90.62 78 ASN A N 1
ATOM 621 C CA . ASN A 1 78 ? 2.541 26.266 28.703 1 90.62 78 ASN A CA 1
ATOM 622 C C . ASN A 1 78 ? 2.787 27 27.391 1 90.62 78 ASN A C 1
ATOM 624 O O . ASN A 1 78 ? 3.695 26.641 26.641 1 90.62 78 ASN A O 1
ATOM 628 N N . LEU A 1 79 ? 1.996 27.953 27.141 1 95.56 79 LEU A N 1
ATOM 629 C CA . LEU A 1 79 ? 2.143 28.734 25.922 1 95.56 79 LEU A CA 1
ATOM 630 C C . LEU A 1 79 ? 3.406 29.578 25.969 1 95.56 79 LEU A C 1
ATOM 632 O O . LEU A 1 79 ? 3.627 30.328 26.922 1 95.56 79 LEU A O 1
ATOM 636 N N . THR A 1 80 ? 4.27 29.406 24.953 1 96.12 80 THR A N 1
ATOM 637 C CA . THR A 1 80 ? 5.527 30.156 24.906 1 96.12 80 THR A CA 1
ATOM 638 C C . THR A 1 80 ? 5.582 31.047 23.672 1 96.12 80 THR A C 1
ATOM 640 O O . THR A 1 80 ? 5.426 30.562 22.547 1 96.12 80 THR A O 1
ATOM 643 N N . VAL A 1 81 ? 5.863 32.312 23.875 1 97.62 81 VAL A N 1
ATOM 644 C CA . VAL A 1 81 ? 5.945 33.281 22.781 1 97.62 81 VAL A CA 1
ATOM 645 C C . VAL A 1 81 ? 7.406 33.594 22.484 1 97.62 81 VAL A C 1
ATOM 647 O O . VAL A 1 81 ? 8.195 33.875 23.391 1 97.62 81 VAL A O 1
ATOM 650 N N . LYS A 1 82 ? 7.746 33.5 21.266 1 96.94 82 LYS A N 1
ATOM 651 C CA . LYS A 1 82 ? 9.055 33.969 20.828 1 96.94 82 LYS A CA 1
ATOM 652 C C . LYS A 1 82 ? 9.023 35.469 20.547 1 96.94 82 LYS A C 1
ATOM 654 O O . LYS A 1 82 ? 8.789 35.906 19.422 1 96.94 82 LYS A O 1
ATOM 659 N N . LYS A 1 83 ? 9.422 36.219 21.453 1 95.56 83 LYS A N 1
ATOM 660 C CA . LYS A 1 83 ? 9.281 37.688 21.422 1 95.56 83 LYS A CA 1
ATOM 661 C C . LYS A 1 83 ? 10.07 38.281 20.266 1 95.56 83 LYS A C 1
ATOM 663 O O . LYS A 1 83 ? 9.609 39.219 19.609 1 95.56 83 LYS A O 1
ATOM 668 N N . THR A 1 84 ? 11.242 37.625 20.031 1 95.25 84 THR A N 1
ATOM 669 C CA . THR A 1 84 ? 12.156 38.188 19.031 1 95.25 84 THR A CA 1
ATOM 670 C C . THR A 1 84 ? 11.547 38.062 17.641 1 95.25 84 THR A C 1
ATOM 672 O O . THR A 1 84 ? 11.922 38.844 16.734 1 95.25 84 THR A O 1
ATOM 675 N N . GLU A 1 85 ? 10.609 37.219 17.516 1 96 85 GLU A N 1
ATOM 676 C CA . GLU A 1 85 ? 10.016 37 16.188 1 96 85 GLU A CA 1
ATOM 677 C C . GLU A 1 85 ? 8.555 37.438 16.172 1 96 85 GLU A C 1
ATOM 679 O O . GLU A 1 85 ? 7.816 37.125 15.234 1 96 85 GLU A O 1
ATOM 684 N N . SER A 1 86 ? 8.117 38.156 17.156 1 96.5 86 SER A N 1
ATOM 685 C CA . SER A 1 86 ? 6.762 38.688 17.266 1 96.5 86 SER A CA 1
ATOM 686 C C . SER A 1 86 ? 6.754 40.219 17.172 1 96.5 86 SER A C 1
ATOM 688 O O . SER A 1 86 ? 7.723 40.875 17.578 1 96.5 86 SER A O 1
ATOM 690 N N . ASN A 1 87 ? 5.672 40.781 16.609 1 96.38 87 ASN A N 1
ATOM 691 C CA . ASN A 1 87 ? 5.574 42.219 16.422 1 96.38 87 ASN A CA 1
ATOM 692 C C . ASN A 1 87 ? 4.121 42.688 16.391 1 96.38 87 ASN A C 1
ATOM 694 O O . ASN A 1 87 ? 3.271 42.125 17.094 1 96.38 87 ASN A O 1
ATOM 698 N N . ALA A 1 88 ? 3.9 43.75 15.602 1 95.62 88 ALA A N 1
ATOM 699 C CA . ALA A 1 88 ? 2.58 44.375 15.602 1 95.62 88 ALA A CA 1
ATOM 700 C C . ALA A 1 88 ? 1.596 43.562 14.758 1 95.62 88 ALA A C 1
ATOM 702 O O . ALA A 1 88 ? 0.38 43.719 14.883 1 95.62 88 ALA A O 1
ATOM 703 N N . THR A 1 89 ? 2.109 42.656 13.93 1 95.56 89 THR A N 1
ATOM 704 C CA . THR A 1 89 ? 1.182 42 13.016 1 95.56 89 THR A CA 1
ATOM 705 C C . THR A 1 89 ? 1.28 40.469 13.133 1 95.56 89 THR A C 1
ATOM 707 O O . THR A 1 89 ? 0.535 39.75 12.477 1 95.56 89 THR A O 1
ATOM 710 N N . GLN A 1 90 ? 2.232 40.031 13.961 1 96.06 90 GLN A N 1
ATOM 711 C CA . GLN A 1 90 ? 2.332 38.594 14.078 1 96.06 90 GLN A CA 1
ATOM 712 C C . GLN A 1 90 ? 2.854 38.188 15.461 1 96.06 90 GLN A C 1
ATOM 714 O O . GLN A 1 90 ? 3.627 38.906 16.078 1 96.06 90 GLN A O 1
ATOM 719 N N . VAL A 1 91 ? 2.447 37.062 15.906 1 97.69 91 VAL A N 1
ATOM 720 C CA . VAL A 1 91 ? 2.955 36.438 17.125 1 97.69 91 VAL A CA 1
ATOM 721 C C . VAL A 1 91 ? 3.418 35 16.812 1 97.69 91 VAL A C 1
ATOM 723 O O . VAL A 1 91 ? 2.719 34.25 16.141 1 97.69 91 VAL A O 1
ATOM 726 N N . VAL A 1 92 ? 4.617 34.688 17.281 1 97.56 92 VAL A N 1
ATOM 727 C CA . VAL A 1 92 ? 5.18 33.375 17.031 1 97.56 92 VAL A CA 1
ATOM 728 C C . VAL A 1 92 ? 5.148 32.562 18.328 1 97.56 92 VAL A C 1
ATOM 730 O O . VAL A 1 92 ? 5.723 32.938 19.344 1 97.56 92 VAL A O 1
ATOM 733 N N . LEU A 1 93 ? 4.453 31.484 18.25 1 97.56 93 LEU A N 1
ATOM 734 C CA . LEU A 1 93 ? 4.406 30.531 19.359 1 97.56 93 LEU A CA 1
ATOM 735 C C . LEU A 1 93 ? 5.344 29.359 19.109 1 97.56 93 LEU A C 1
ATOM 737 O O . LEU A 1 93 ? 5.492 28.906 17.969 1 97.56 93 LEU A O 1
ATOM 741 N N . THR A 1 94 ? 5.988 28.844 20.188 1 96.75 94 THR A N 1
ATOM 742 C CA . THR A 1 94 ? 6.918 27.734 20.031 1 96.75 94 THR A CA 1
ATOM 743 C C . THR A 1 94 ? 6.605 26.609 21.016 1 96.75 94 THR A C 1
ATOM 745 O O . THR A 1 94 ? 5.91 26.828 22 1 96.75 94 THR A O 1
ATOM 748 N N . LYS A 1 95 ? 7.102 25.375 20.719 1 96.44 95 LYS A N 1
ATOM 749 C CA . LYS A 1 95 ? 6.977 24.203 21.578 1 96.44 95 LYS A CA 1
ATOM 750 C C . LYS A 1 95 ? 5.527 23.969 21.984 1 96.44 95 LYS A C 1
ATOM 752 O O . LYS A 1 95 ? 5.223 23.828 23.172 1 96.44 95 LYS A O 1
ATOM 757 N N . LEU A 1 96 ? 4.734 23.984 20.953 1 96.69 96 LEU A N 1
ATOM 758 C CA . LEU A 1 96 ? 3.301 23.891 21.219 1 96.69 96 LEU A CA 1
ATOM 759 C C . LEU A 1 96 ? 2.932 22.516 21.75 1 96.69 96 LEU A C 1
ATOM 761 O O . LEU A 1 96 ? 3.406 21.5 21.234 1 96.69 96 LEU A O 1
ATOM 765 N N . GLU A 1 97 ? 2.143 22.547 22.859 1 95.69 97 GLU A N 1
ATOM 766 C CA . GLU A 1 97 ? 1.582 21.328 23.438 1 95.69 97 GLU A CA 1
ATOM 767 C C . GLU A 1 97 ? 0.096 21.203 23.109 1 95.69 97 GLU A C 1
ATOM 769 O O . GLU A 1 97 ? -0.522 22.141 22.609 1 95.69 97 GLU A O 1
ATOM 774 N N . LEU A 1 98 ? -0.46 20.062 23.422 1 93.12 98 LEU A N 1
ATOM 775 C CA . LEU A 1 98 ? -1.855 19.781 23.094 1 93.12 98 LEU A CA 1
ATOM 776 C C . LEU A 1 98 ? -2.775 20.828 23.734 1 93.12 98 LEU A C 1
ATOM 778 O O . LEU A 1 98 ? -3.807 21.188 23.156 1 93.12 98 LEU A O 1
ATOM 782 N N . GLU A 1 99 ? -2.396 21.391 24.828 1 93.38 99 GLU A N 1
ATOM 783 C CA . GLU A 1 99 ? -3.215 22.359 25.562 1 93.38 99 GLU A CA 1
ATOM 784 C C . GLU A 1 99 ? -3.275 23.703 24.844 1 93.38 99 GLU A C 1
ATOM 786 O O . GLU A 1 99 ? -4.129 24.531 25.156 1 93.38 99 GLU A O 1
ATOM 791 N N . ALA A 1 100 ? -2.357 23.828 23.953 1 95.81 100 ALA A N 1
ATOM 792 C CA . ALA A 1 100 ? -2.32 25.094 23.219 1 95.81 100 ALA A CA 1
ATOM 793 C C . ALA A 1 100 ? -3.467 25.172 22.219 1 95.81 100 ALA A C 1
ATOM 795 O O . ALA A 1 100 ? -3.762 26.25 21.688 1 95.81 100 ALA A O 1
ATOM 796 N N . ALA A 1 101 ? -4.066 24.078 21.969 1 95 101 ALA A N 1
ATOM 797 C CA . ALA A 1 101 ? -5.215 24.094 21.078 1 95 101 ALA A CA 1
ATOM 798 C C . ALA A 1 101 ? -6.363 24.906 21.656 1 95 101 ALA A C 1
ATOM 800 O O . ALA A 1 101 ? -6.57 24.906 22.875 1 95 101 ALA A O 1
ATOM 801 N N . GLY A 1 102 ? -7.074 25.688 20.75 1 94.62 102 GLY A N 1
ATOM 802 C CA . GLY A 1 102 ? -8.211 26.453 21.203 1 94.62 102 GLY A CA 1
ATOM 803 C C . GLY A 1 102 ? -8.477 27.688 20.359 1 94.62 102 GLY A C 1
ATOM 804 O O . GLY A 1 102 ? -7.996 27.781 19.234 1 94.62 102 GLY A O 1
ATOM 805 N N . GLU A 1 103 ? -9.242 28.5 20.938 1 95.81 103 GLU A N 1
ATOM 806 C CA . GLU A 1 103 ? -9.617 29.734 20.25 1 95.81 103 GLU A CA 1
ATOM 807 C C . GLU A 1 103 ? -8.656 30.859 20.594 1 95.81 103 GLU A C 1
ATOM 809 O O . GLU A 1 103 ? -8.328 31.062 21.766 1 95.81 103 GLU A O 1
ATOM 814 N N . TYR A 1 104 ? -8.258 31.516 19.609 1 97 104 TYR A N 1
ATOM 815 C CA . TYR A 1 104 ? -7.395 32.688 19.75 1 97 104 TYR A CA 1
ATOM 816 C C . TYR A 1 104 ? -8.086 33.938 19.219 1 97 104 TYR A C 1
ATOM 818 O O . TYR A 1 104 ? -8.945 33.844 18.328 1 97 104 TYR A O 1
ATOM 826 N N . SER A 1 105 ? -7.762 35.031 19.781 1 96.69 105 SER A N 1
ATOM 827 C CA . SER A 1 105 ? -8.328 36.281 19.297 1 96.69 105 SER A CA 1
ATOM 828 C C . SER A 1 105 ? -7.273 37.406 19.25 1 96.69 105 SER A C 1
ATOM 830 O O . SER A 1 105 ? -6.316 37.375 20.031 1 96.69 105 SER A O 1
ATOM 832 N N . CYS A 1 106 ? -7.457 38.219 18.328 1 96.44 106 CYS A N 1
ATOM 833 C CA . CYS A 1 106 ? -6.613 39.406 18.125 1 96.44 106 CYS A CA 1
ATOM 834 C C . CYS A 1 106 ? -7.43 40.688 18.234 1 96.44 106 CYS A C 1
ATOM 836 O O . CYS A 1 106 ? -8.438 40.844 17.547 1 96.44 106 CYS A O 1
ATOM 838 N N . GLU A 1 107 ? -7.027 41.531 19.141 1 95.88 107 GLU A N 1
ATOM 839 C CA . GLU A 1 107 ? -7.68 42.844 19.359 1 95.88 107 GLU A CA 1
ATOM 840 C C . GLU A 1 107 ? -6.785 44 18.891 1 95.88 107 GLU A C 1
ATOM 842 O O . GLU A 1 107 ? -5.645 44.094 19.344 1 95.88 107 GLU A O 1
ATOM 847 N N . VAL A 1 108 ? -7.293 44.781 18 1 94.81 108 VAL A N 1
ATOM 848 C CA . VAL A 1 108 ? -6.555 45.938 17.531 1 94.81 108 VAL A CA 1
ATOM 849 C C . VAL A 1 108 ? -7.262 47.219 17.969 1 94.81 108 VAL A C 1
ATOM 851 O O . VAL A 1 108 ? -8.461 47.375 17.734 1 94.81 108 VAL A O 1
ATOM 854 N N . SER A 1 109 ? -6.504 48.062 18.609 1 93.69 109 SER A N 1
ATOM 855 C CA . SER A 1 109 ? -7.047 49.344 19.062 1 93.69 109 SER A CA 1
ATOM 856 C C . SER A 1 109 ? -6.27 50.5 18.469 1 93.69 109 SER A C 1
ATOM 858 O O . SER A 1 109 ? -5.043 50.562 18.578 1 93.69 109 SER A O 1
ATOM 860 N N . ALA A 1 110 ? -7.016 51.312 17.859 1 91.06 110 ALA A N 1
ATOM 861 C CA . ALA A 1 110 ? -6.434 52.531 17.328 1 91.06 110 ALA A CA 1
ATOM 862 C C . ALA A 1 110 ? -6.449 53.656 18.391 1 91.06 110 ALA A C 1
ATOM 864 O O . ALA A 1 110 ? -7.316 53.656 19.266 1 91.06 110 ALA A O 1
ATOM 865 N N . ASP A 1 111 ? -5.492 54.531 18.266 1 88.94 111 ASP A N 1
ATOM 866 C CA . ASP A 1 111 ? -5.43 55.656 19.172 1 88.94 111 ASP A CA 1
ATOM 867 C C . ASP A 1 111 ? -6.262 56.812 18.625 1 88.94 111 ASP A C 1
ATOM 869 O O . ASP A 1 111 ? -7 56.688 17.656 1 88.94 111 ASP A O 1
ATOM 873 N N . ALA A 1 112 ? -6.172 57.969 19.406 1 84.94 112 ALA A N 1
ATOM 874 C CA . ALA A 1 112 ? -6.875 59.156 18.969 1 84.94 112 ALA A CA 1
ATOM 875 C C . ALA A 1 112 ? -6.598 59.469 17.5 1 84.94 112 ALA A C 1
ATOM 877 O O . ALA A 1 112 ? -5.492 59.219 17 1 84.94 112 ALA A O 1
ATOM 878 N N . PRO A 1 113 ? -7.766 59.812 16.766 1 85 113 PRO A N 1
ATOM 879 C CA . PRO A 1 113 ? -9.016 60.312 17.328 1 85 113 PRO A CA 1
ATOM 880 C C . PRO A 1 113 ? -10.125 59.281 17.344 1 85 113 PRO A C 1
ATOM 882 O O . PRO A 1 113 ? -11.148 59.469 18.016 1 85 113 PRO A O 1
ATOM 885 N N . SER A 1 114 ? -9.938 58.25 16.688 1 81.5 114 SER A N 1
ATOM 886 C CA . SER A 1 114 ? -11.07 57.344 16.531 1 81.5 114 SER A CA 1
ATOM 887 C C . SER A 1 114 ? -11.227 56.438 17.75 1 81.5 114 SER A C 1
ATOM 889 O O . SER A 1 114 ? -12.352 56.156 18.172 1 81.5 114 SER A O 1
ATOM 891 N N . PHE A 1 115 ? -10.172 56.031 18.375 1 85.69 115 PHE A N 1
ATOM 892 C CA . PHE A 1 115 ? -10.133 55.094 19.5 1 85.69 115 PHE A CA 1
ATOM 893 C C . PHE A 1 115 ? -10.898 53.812 19.172 1 85.69 115 PHE A C 1
ATOM 895 O O . PHE A 1 115 ? -11.477 53.188 20.062 1 85.69 115 PHE A O 1
ATOM 902 N N . HIS A 1 116 ? -11 53.531 17.844 1 88.06 116 HIS A N 1
ATOM 903 C CA . HIS A 1 116 ? -11.727 52.344 17.422 1 88.06 116 HIS A CA 1
ATOM 904 C C . HIS A 1 116 ? -10.977 51.062 17.812 1 88.06 116 HIS A C 1
ATOM 906 O O . HIS A 1 116 ? -9.742 51.031 17.781 1 88.06 116 HIS A O 1
ATOM 912 N N . THR A 1 117 ? -11.773 50.031 18.234 1 91.56 117 THR A N 1
ATOM 913 C CA . THR A 1 117 ? -11.219 48.719 18.594 1 91.56 117 THR A CA 1
ATOM 914 C C . THR A 1 117 ? -11.922 47.625 17.812 1 91.56 117 THR A C 1
ATOM 916 O O . THR A 1 117 ? -13.148 47.656 17.641 1 91.56 117 THR A O 1
ATOM 919 N N . ALA A 1 118 ? -11.133 46.719 17.266 1 92.25 118 ALA A N 1
ATOM 920 C CA . ALA A 1 118 ? -11.68 45.562 16.562 1 92.25 118 ALA A CA 1
ATOM 921 C C . ALA A 1 118 ? -11.133 44.25 17.141 1 92.25 118 ALA A C 1
ATOM 923 O O . ALA A 1 118 ? -9.977 44.188 17.547 1 92.25 118 ALA A O 1
ATOM 924 N N . LEU A 1 119 ? -12.023 43.25 17.188 1 93 119 LEU A N 1
ATOM 925 C CA . LEU A 1 119 ? -11.664 41.906 17.703 1 93 119 LEU A CA 1
ATOM 926 C C . LEU A 1 119 ? -12.023 40.812 16.703 1 93 119 LEU A C 1
ATOM 928 O O . LEU A 1 119 ? -13.148 40.781 16.203 1 93 119 LEU A O 1
ATOM 932 N N . VAL A 1 120 ? -11.031 40.031 16.391 1 94.38 120 VAL A N 1
ATOM 933 C CA . VAL A 1 120 ? -11.273 38.906 15.477 1 94.38 120 VAL A CA 1
ATOM 934 C C . VAL A 1 120 ? -10.828 37.594 16.141 1 94.38 120 VAL A C 1
ATOM 936 O O . VAL A 1 120 ? -9.992 37.594 17.047 1 94.38 120 VAL A O 1
ATOM 939 N N . TYR A 1 121 ? -11.422 36.469 15.633 1 93.94 121 TYR A N 1
ATOM 940 C CA . TYR A 1 121 ? -11.211 35.188 16.281 1 93.94 121 TYR A CA 1
ATOM 941 C C . TYR A 1 121 ? -10.867 34.094 15.25 1 93.94 121 TYR A C 1
ATOM 943 O O . TYR A 1 121 ? -11.266 34.188 14.086 1 93.94 121 TYR A O 1
ATOM 951 N N . ALA A 1 122 ? -10.125 33.125 15.688 1 94.69 122 ALA A N 1
ATOM 952 C CA . ALA A 1 122 ? -9.875 31.922 14.922 1 94.69 122 ALA A CA 1
ATOM 953 C C . ALA A 1 122 ? -9.43 30.781 15.836 1 94.69 122 ALA A C 1
ATOM 955 O O . ALA A 1 122 ? -9 31.016 16.969 1 94.69 122 ALA A O 1
ATOM 956 N N . THR A 1 123 ? -9.547 29.625 15.344 1 94.44 123 THR A N 1
ATOM 957 C CA . THR A 1 123 ? -9.219 28.453 16.141 1 94.44 123 THR A CA 1
ATOM 958 C C . THR A 1 123 ? -7.973 27.75 15.609 1 94.44 123 THR A C 1
ATOM 960 O O . THR A 1 123 ? -7.77 27.688 14.391 1 94.44 123 THR A O 1
ATOM 963 N N . MET A 1 124 ? -7.188 27.266 16.484 1 95.06 124 MET A N 1
ATOM 964 C CA . MET A 1 124 ? -6.008 26.484 16.141 1 95.06 124 MET A CA 1
ATOM 965 C C . MET A 1 124 ? -6.031 25.125 16.844 1 95.06 124 MET A C 1
ATOM 967 O O . MET A 1 124 ? -6.371 25.047 18.031 1 95.06 124 MET A O 1
ATOM 971 N N . ASN A 1 125 ? -5.727 24.109 16.094 1 93.69 125 ASN A N 1
ATOM 972 C CA . ASN A 1 125 ? -5.617 22.781 16.672 1 93.69 125 ASN A CA 1
ATOM 973 C C . ASN A 1 125 ? -4.16 22.328 16.797 1 93.69 125 ASN A C 1
ATOM 975 O O . ASN A 1 125 ? -3.307 22.781 16.031 1 93.69 125 ASN A O 1
ATOM 979 N N . VAL A 1 126 ? -3.891 21.625 17.844 1 95.31 126 VAL A N 1
ATOM 980 C CA . VAL A 1 126 ? -2.59 20.984 18 1 95.31 126 VAL A CA 1
ATOM 981 C C . VAL A 1 126 ? -2.76 19.469 17.984 1 95.31 126 VAL A C 1
ATOM 983 O O . VAL A 1 126 ? -3.562 18.906 18.734 1 95.31 126 VAL A O 1
ATOM 986 N N . VAL A 1 127 ? -1.97 18.828 17.109 1 94.75 127 VAL A N 1
ATOM 987 C CA . VAL A 1 127 ? -2.285 17.438 16.875 1 94.75 127 VAL A CA 1
ATOM 988 C C . VAL A 1 127 ? -1.035 16.578 17.078 1 94.75 127 VAL A C 1
ATOM 990 O O . VAL A 1 127 ? 0.087 17.078 17.016 1 94.75 127 VAL A O 1
ATOM 993 N N . GLU A 1 128 ? -1.291 15.32 17.453 1 94.06 128 GLU A N 1
ATOM 994 C CA . GLU A 1 128 ? -0.28 14.273 17.406 1 94.06 128 GLU A CA 1
ATOM 995 C C . GLU A 1 128 ? -0.499 13.352 16.203 1 94.06 128 GLU A C 1
ATOM 997 O O . GLU A 1 128 ? -1.55 12.719 16.078 1 94.06 128 GLU A O 1
ATOM 1002 N N . LEU A 1 129 ? 0.489 13.336 15.383 1 94.25 129 LEU A N 1
ATOM 1003 C CA . LEU A 1 129 ? 0.35 12.609 14.125 1 94.25 129 LEU A CA 1
ATOM 1004 C C . LEU A 1 129 ? 0.601 11.117 14.32 1 94.25 129 LEU A C 1
ATOM 1006 O O . LEU A 1 129 ? 1.291 10.719 15.266 1 94.25 129 LEU A O 1
ATOM 1010 N N . PRO A 1 130 ? 0.071 10.328 13.367 1 93 130 PRO A N 1
ATOM 1011 C CA . PRO A 1 130 ? 0.288 8.883 13.492 1 93 130 PRO A CA 1
ATOM 1012 C C . PRO A 1 130 ? 1.751 8.492 13.312 1 93 130 PRO A C 1
ATOM 1014 O O . PRO A 1 130 ? 2.459 9.086 12.492 1 93 130 PRO A O 1
ATOM 1017 N N . SER A 1 131 ? 2.139 7.488 14.062 1 84.94 131 SER A N 1
ATOM 1018 C CA . SER A 1 131 ? 3.508 6.988 13.969 1 84.94 131 SER A CA 1
ATOM 1019 C C . SER A 1 131 ? 3.662 6.02 12.797 1 84.94 131 SER A C 1
ATOM 1021 O O . SER A 1 131 ? 4.773 5.801 12.312 1 84.94 131 SER A O 1
ATOM 1023 N N . GLN A 1 132 ? 2.535 5.469 12.445 1 90.88 132 GLN A N 1
ATOM 1024 C CA . GLN A 1 132 ? 2.559 4.496 11.359 1 90.88 132 GLN A CA 1
ATOM 1025 C C . GLN A 1 132 ? 1.545 4.855 10.273 1 90.88 132 GLN A C 1
ATOM 1027 O O . GLN A 1 132 ? 0.463 5.363 10.578 1 90.88 132 GLN A O 1
ATOM 1032 N N . MET A 1 133 ? 1.918 4.582 9.062 1 94.44 133 MET A N 1
ATOM 1033 C CA . MET A 1 133 ? 1.007 4.801 7.941 1 94.44 133 MET A CA 1
ATOM 1034 C C . MET A 1 133 ? -0.147 3.803 7.977 1 94.44 133 MET A C 1
ATOM 1036 O O . MET A 1 133 ? -0.076 2.789 8.672 1 94.44 133 MET A O 1
ATOM 1040 N N . PRO A 1 134 ? -1.16 4.195 7.238 1 96.5 134 PRO A N 1
ATOM 1041 C CA . PRO A 1 134 ? -2.268 3.236 7.211 1 96.5 134 PRO A CA 1
ATOM 1042 C C . PRO A 1 134 ? -1.869 1.896 6.598 1 96.5 134 PRO A C 1
ATOM 1044 O O . PRO A 1 134 ? -1.084 1.855 5.648 1 96.5 134 PRO A O 1
ATOM 1047 N N . SER A 1 135 ? -2.395 0.866 7.203 1 96 135 SER A N 1
ATOM 1048 C CA . SER A 1 135 ? -2.104 -0.487 6.738 1 96 135 SER A CA 1
ATOM 1049 C C . SER A 1 135 ? -3.385 -1.239 6.391 1 96 135 SER A C 1
ATOM 1051 O O . SER A 1 135 ? -4.398 -1.104 7.078 1 96 135 SER A O 1
ATOM 1053 N N . ILE A 1 136 ? -3.314 -1.939 5.324 1 97.56 136 ILE A N 1
ATOM 1054 C CA . ILE A 1 136 ? -4.469 -2.711 4.875 1 97.56 136 ILE A CA 1
ATOM 1055 C C . ILE A 1 136 ? -4.246 -4.191 5.172 1 97.56 136 ILE A C 1
ATOM 1057 O O . ILE A 1 136 ? -3.188 -4.742 4.852 1 97.56 136 ILE A O 1
ATOM 1061 N N . GLN A 1 137 ? -5.246 -4.824 5.762 1 95.31 137 GLN A N 1
ATOM 1062 C CA . GLN A 1 137 ? -5.172 -6.246 6.082 1 95.31 137 GLN A CA 1
ATOM 1063 C C . GLN A 1 137 ? -6.367 -7.004 5.512 1 95.31 137 GLN A C 1
ATOM 1065 O O . GLN A 1 137 ? -7.457 -6.445 5.387 1 95.31 137 GLN A O 1
ATOM 1070 N N . GLY A 1 138 ? -6.074 -8.289 5.152 1 95.25 138 GLY A N 1
ATOM 1071 C CA . GLY A 1 138 ? -7.176 -9.164 4.793 1 95.25 138 GLY A CA 1
ATOM 1072 C C . GLY A 1 138 ? -7.223 -9.492 3.311 1 95.25 138 GLY A C 1
ATOM 1073 O O . GLY A 1 138 ? -8.031 -10.312 2.875 1 95.25 138 GLY A O 1
ATOM 1074 N N . LEU A 1 139 ? -6.438 -8.867 2.467 1 96.06 139 LEU A N 1
ATOM 1075 C CA . LEU A 1 139 ? -6.477 -9.07 1.022 1 96.06 139 LEU A CA 1
ATOM 1076 C C . LEU A 1 139 ? -6.02 -10.484 0.66 1 96.06 139 LEU A C 1
ATOM 1078 O O . LEU A 1 139 ? -4.996 -10.953 1.161 1 96.06 139 LEU A O 1
ATOM 1082 N N . LYS A 1 140 ? -6.777 -11.125 -0.159 1 93.75 140 LYS A N 1
ATOM 1083 C CA . LYS A 1 140 ? -6.398 -12.438 -0.66 1 93.75 140 LYS A CA 1
ATOM 1084 C C . LYS A 1 140 ? -5.512 -12.32 -1.896 1 93.75 140 LYS A C 1
ATOM 1086 O O . LYS A 1 140 ? -5.43 -11.258 -2.512 1 93.75 140 LYS A O 1
ATOM 1091 N N . ARG A 1 141 ? -4.887 -13.414 -2.242 1 92 141 ARG A N 1
ATOM 1092 C CA . ARG A 1 141 ? -3.969 -13.43 -3.375 1 92 141 ARG A CA 1
ATOM 1093 C C . ARG A 1 141 ? -4.719 -13.25 -4.691 1 92 141 ARG A C 1
ATOM 1095 O O . ARG A 1 141 ? -4.191 -12.664 -5.637 1 92 141 ARG A O 1
ATOM 1102 N N . LYS A 1 142 ? -5.871 -13.875 -4.715 1 92.44 142 LYS A N 1
ATOM 1103 C CA . LYS A 1 142 ? -6.738 -13.789 -5.887 1 92.44 142 LYS A CA 1
ATOM 1104 C C . LYS A 1 142 ? -8.211 -13.758 -5.48 1 92.44 142 LYS A C 1
ATOM 1106 O O . LYS A 1 142 ? -8.57 -14.234 -4.402 1 92.44 142 LYS A O 1
ATOM 1111 N N . TYR A 1 143 ? -8.977 -13.109 -6.348 1 94.94 143 TYR A N 1
ATOM 1112 C CA . TYR A 1 143 ? -10.422 -13.094 -6.129 1 94.94 143 TYR A CA 1
ATOM 1113 C C . TYR A 1 143 ? -11.164 -13.555 -7.379 1 94.94 143 TYR A C 1
ATOM 1115 O O . TYR A 1 143 ? -10.773 -13.219 -8.5 1 94.94 143 TYR A O 1
ATOM 1123 N N . ARG A 1 144 ? -12.156 -14.398 -7.141 1 93.81 144 ARG A N 1
ATOM 1124 C CA . ARG A 1 144 ? -13.133 -14.703 -8.188 1 93.81 144 ARG A CA 1
ATOM 1125 C C . ARG A 1 144 ? -14.375 -13.828 -8.047 1 93.81 144 ARG A C 1
ATOM 1127 O O . ARG A 1 144 ? -14.68 -13.344 -6.957 1 93.81 144 ARG A O 1
ATOM 1134 N N . VAL A 1 145 ? -14.992 -13.688 -9.188 1 93.5 145 VAL A N 1
ATOM 1135 C CA . VAL A 1 145 ? -16.25 -12.969 -9.141 1 93.5 145 VAL A CA 1
ATOM 1136 C C . VAL A 1 145 ? -17.188 -13.633 -8.133 1 93.5 145 VAL A C 1
ATOM 1138 O O . VAL A 1 145 ? -17.266 -14.859 -8.07 1 93.5 145 VAL A O 1
ATOM 1141 N N . ASP A 1 146 ? -17.859 -12.859 -7.262 1 94.69 146 ASP A N 1
ATOM 1142 C CA . ASP A 1 146 ? -18.844 -13.258 -6.246 1 94.69 146 ASP A CA 1
ATOM 1143 C C . ASP A 1 146 ? -18.141 -13.68 -4.953 1 94.69 146 ASP A C 1
ATOM 1145 O O . ASP A 1 146 ? -18.797 -14.109 -4.004 1 94.69 146 ASP A O 1
ATOM 1149 N N . ASP A 1 147 ? -16.859 -13.664 -5.023 1 95.94 147 ASP A N 1
ATOM 1150 C CA . ASP A 1 147 ? -16.141 -13.859 -3.766 1 95.94 147 ASP A CA 1
ATOM 1151 C C . ASP A 1 147 ? -16.391 -12.695 -2.807 1 95.94 147 ASP A C 1
ATOM 1153 O O . ASP A 1 147 ? -16.453 -11.539 -3.23 1 95.94 147 ASP A O 1
ATOM 1157 N N . PRO A 1 148 ? -16.469 -12.969 -1.546 1 97.25 148 PRO A N 1
ATOM 1158 C CA . PRO A 1 148 ? -16.547 -11.883 -0.57 1 97.25 148 PRO A CA 1
ATOM 1159 C C . PRO A 1 148 ? -15.188 -11.25 -0.283 1 97.25 148 PRO A C 1
ATOM 1161 O O . PRO A 1 148 ? -14.195 -11.969 -0.101 1 97.25 148 PRO A O 1
ATOM 1164 N N . LEU A 1 149 ? -15.094 -10.031 -0.384 1 97.38 149 LEU A N 1
ATOM 1165 C CA . LEU A 1 149 ? -13.914 -9.281 0.016 1 97.38 149 LEU A CA 1
ATOM 1166 C C . LEU A 1 149 ? -14.148 -8.562 1.344 1 97.38 149 LEU A C 1
ATOM 1168 O O . LEU A 1 149 ? -15.133 -7.852 1.503 1 97.38 149 LEU A O 1
ATOM 1172 N N . ARG A 1 150 ? -13.297 -8.82 2.344 1 97.62 150 ARG A N 1
ATOM 1173 C CA . ARG A 1 150 ? -13.336 -8.188 3.66 1 97.62 150 ARG A CA 1
ATOM 1174 C C . ARG A 1 150 ? -11.961 -7.664 4.059 1 97.62 150 ARG A C 1
ATOM 1176 O O . ARG A 1 150 ? -11.039 -8.445 4.312 1 97.62 150 ARG A O 1
ATOM 1183 N N . LEU A 1 151 ? -11.852 -6.375 4.121 1 97.88 151 LEU A N 1
ATOM 1184 C CA . LEU A 1 151 ? -10.57 -5.758 4.445 1 97.88 151 LEU A CA 1
ATOM 1185 C C . LEU A 1 151 ? -10.711 -4.805 5.625 1 97.88 151 LEU A C 1
ATOM 1187 O O . LEU A 1 151 ? -11.812 -4.328 5.918 1 97.88 151 LEU A O 1
ATOM 1191 N N . ASN A 1 152 ? -9.617 -4.59 6.324 1 97.19 152 ASN A N 1
ATOM 1192 C CA . ASN A 1 152 ? -9.508 -3.619 7.406 1 97.19 152 ASN A CA 1
ATOM 1193 C C . ASN A 1 152 ? -8.336 -2.666 7.188 1 97.19 152 ASN A C 1
ATOM 1195 O O . ASN A 1 152 ? -7.254 -3.09 6.77 1 97.19 152 ASN A O 1
ATOM 1199 N N . CYS A 1 153 ? -8.602 -1.461 7.359 1 96.94 153 CYS A N 1
ATOM 1200 C CA . CYS A 1 153 ? -7.566 -0.434 7.316 1 96.94 153 CYS A CA 1
ATOM 1201 C C . CYS A 1 153 ? -7.355 0.185 8.688 1 96.94 153 CYS A C 1
ATOM 1203 O O . CYS A 1 153 ? -8.312 0.622 9.336 1 96.94 153 CYS A O 1
ATOM 1205 N N . THR A 1 154 ? -6.102 0.217 9.117 1 94.88 154 THR A N 1
ATOM 1206 C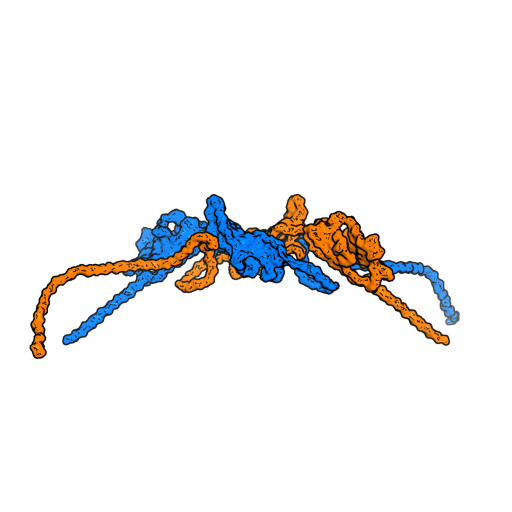 CA . THR A 1 154 ? -5.777 0.725 10.445 1 94.88 154 THR A CA 1
ATOM 1207 C C . THR A 1 154 ? -4.652 1.756 10.367 1 94.88 154 THR A C 1
ATOM 1209 O O . THR A 1 154 ? -3.662 1.55 9.664 1 94.88 154 THR A O 1
ATOM 1212 N N . SER A 1 155 ? -4.883 2.852 10.969 1 93.19 155 SER A N 1
ATOM 1213 C CA . SER A 1 155 ? -3.855 3.879 11.086 1 93.19 155 SER A CA 1
ATOM 1214 C C . SER A 1 155 ? -3.25 3.902 12.484 1 93.19 155 SER A C 1
ATOM 1216 O O . SER A 1 155 ? -3.895 3.494 13.453 1 93.19 155 SER A O 1
ATOM 1218 N N . GLY A 1 156 ? -2.006 4.336 12.555 1 90.88 156 GLY A N 1
ATOM 1219 C CA . GLY A 1 156 ? -1.333 4.418 13.844 1 90.88 156 GLY A CA 1
ATOM 1220 C C . GLY A 1 156 ? -2.029 5.344 14.82 1 90.88 156 GLY A C 1
ATOM 1221 O O . GLY A 1 156 ? -2.951 6.074 14.445 1 90.88 156 GLY A O 1
ATOM 1222 N N . ARG A 1 157 ? -1.588 5.309 16.062 1 91.06 157 ARG A N 1
ATOM 1223 C CA . ARG A 1 157 ? -2.156 6.125 17.141 1 91.06 157 ARG A CA 1
ATOM 1224 C C . ARG A 1 157 ? -1.903 7.609 16.875 1 91.06 157 ARG A C 1
ATOM 1226 O O . ARG A 1 157 ? -0.795 8 16.5 1 91.06 157 ARG A O 1
ATOM 1233 N N . SER A 1 158 ? -2.98 8.352 17 1 92.12 158 SER A N 1
ATOM 1234 C CA . SER A 1 158 ? -2.896 9.789 16.797 1 92.12 158 SER A CA 1
ATOM 1235 C C . SER A 1 158 ? -3.965 10.523 17.594 1 92.12 158 SER A C 1
ATOM 1237 O O . SER A 1 158 ? -4.863 9.898 18.156 1 92.12 158 SER A O 1
ATOM 1239 N N . LYS A 1 159 ? -3.768 11.82 17.719 1 89.38 159 LYS A N 1
ATOM 1240 C CA . LYS A 1 159 ? -4.742 12.703 18.344 1 89.38 159 LYS A CA 1
ATOM 1241 C C . LYS A 1 159 ? -4.957 13.969 17.531 1 89.38 159 LYS A C 1
ATOM 1243 O O . LYS A 1 159 ? -4.062 14.812 17.422 1 89.38 159 LYS A O 1
ATOM 1248 N N . PRO A 1 160 ? -6.012 14.25 16.953 1 89.69 160 PRO A N 1
ATOM 1249 C CA . PRO A 1 160 ? -7.164 13.344 16.906 1 89.69 160 PRO A CA 1
ATOM 1250 C C . PRO A 1 160 ? -6.914 12.117 16.031 1 89.69 160 PRO A C 1
ATOM 1252 O O . PRO A 1 160 ? -5.859 12.008 15.398 1 89.69 160 PRO A O 1
ATOM 1255 N N . ALA A 1 161 ? -7.828 11.188 16.078 1 90.44 161 ALA A N 1
ATOM 1256 C CA . ALA A 1 161 ? -7.734 10.023 15.211 1 90.44 161 ALA A CA 1
ATOM 1257 C C . ALA A 1 161 ? -7.742 10.422 13.734 1 90.44 161 ALA A C 1
ATOM 1259 O O . ALA A 1 161 ? -8.484 11.328 13.344 1 90.44 161 ALA A O 1
ATOM 1260 N N . ALA A 1 162 ? -6.949 9.75 12.969 1 93.62 162 ALA A N 1
ATOM 1261 C CA . ALA A 1 162 ? -6.883 10.039 11.539 1 93.62 162 ALA A CA 1
ATOM 1262 C C . ALA A 1 162 ? -8.195 9.68 10.844 1 93.62 162 ALA A C 1
ATOM 1264 O O . ALA A 1 162 ? -8.891 8.75 11.258 1 93.62 162 ALA A O 1
ATOM 1265 N N . ASN A 1 163 ? -8.477 10.477 9.852 1 93.06 163 ASN A N 1
ATOM 1266 C CA . ASN A 1 163 ? -9.602 10.148 8.969 1 93.06 163 ASN A CA 1
ATOM 1267 C C . ASN A 1 163 ? -9.195 9.141 7.902 1 93.06 163 ASN A C 1
ATOM 1269 O O . ASN A 1 163 ? -8.289 9.398 7.109 1 93.06 163 ASN A O 1
ATOM 1273 N N . LEU A 1 164 ? -9.891 8.031 7.898 1 95.62 164 LEU A N 1
ATOM 1274 C CA . LEU A 1 164 ? -9.555 6.98 6.938 1 95.62 164 LEU A CA 1
ATOM 1275 C C . LEU A 1 164 ? -10.57 6.945 5.801 1 95.62 164 LEU A C 1
ATOM 1277 O O . LEU A 1 164 ? -11.773 7.113 6.031 1 95.62 164 LEU A O 1
ATOM 1281 N N . THR A 1 165 ? -10.086 6.777 4.574 1 96.12 165 THR A N 1
ATOM 1282 C CA . THR A 1 165 ? -10.945 6.719 3.398 1 96.12 165 THR A CA 1
ATOM 1283 C C . THR A 1 165 ? -10.516 5.582 2.471 1 96.12 165 THR A C 1
ATOM 1285 O O . THR A 1 165 ? -9.328 5.414 2.201 1 96.12 165 THR A O 1
ATOM 1288 N N . TRP A 1 166 ? -11.516 4.805 2.029 1 97.56 166 TRP A N 1
ATOM 1289 C CA . TRP A 1 166 ? -11.25 3.709 1.104 1 97.56 166 TRP A CA 1
ATOM 1290 C C . TRP A 1 166 ? -11.391 4.172 -0.343 1 97.56 166 TRP A C 1
ATOM 1292 O O . TRP A 1 166 ? -12.148 5.094 -0.637 1 97.56 166 TRP A O 1
ATOM 1302 N N . TYR A 1 167 ? -10.633 3.531 -1.211 1 97.38 167 TYR A N 1
ATOM 1303 C CA . TYR A 1 167 ? -10.805 3.66 -2.654 1 97.38 167 TYR A CA 1
ATOM 1304 C C . TYR A 1 167 ? -10.703 2.303 -3.338 1 97.38 167 TYR A C 1
ATOM 1306 O O . TYR A 1 167 ? -9.859 1.48 -2.975 1 97.38 167 TYR A O 1
ATOM 1314 N N . ILE A 1 168 ? -11.578 2.066 -4.242 1 97.19 168 ILE A N 1
ATOM 1315 C CA . ILE A 1 168 ? -11.516 0.907 -5.125 1 97.19 168 ILE A CA 1
ATOM 1316 C C . ILE A 1 168 ? -11.211 1.359 -6.551 1 97.19 168 ILE A C 1
ATOM 1318 O O . ILE A 1 168 ? -12.016 2.064 -7.168 1 97.19 168 ILE A O 1
ATOM 1322 N N . ASN A 1 169 ? -10.094 0.922 -7.059 1 95 169 ASN A N 1
ATOM 1323 C CA . ASN A 1 169 ? -9.648 1.391 -8.367 1 95 169 ASN A CA 1
ATOM 1324 C C . ASN A 1 169 ? -9.758 2.908 -8.484 1 95 169 ASN A C 1
ATOM 1326 O O . ASN A 1 169 ? -10.336 3.42 -9.445 1 95 169 ASN A O 1
ATOM 1330 N N . ASP A 1 170 ? -9.383 3.621 -7.469 1 92.94 170 ASP A N 1
ATOM 1331 C CA . ASP A 1 170 ? -9.25 5.074 -7.406 1 92.94 170 ASP A CA 1
ATOM 1332 C C . ASP A 1 170 ? -10.609 5.75 -7.289 1 92.94 170 ASP A C 1
ATOM 1334 O O . ASP A 1 170 ? -10.727 6.961 -7.484 1 92.94 170 ASP A O 1
ATOM 1338 N N . ARG A 1 171 ? -11.555 4.922 -6.977 1 94.31 171 ARG A N 1
ATOM 1339 C CA . ARG A 1 171 ? -12.891 5.48 -6.777 1 94.31 171 ARG A CA 1
ATOM 1340 C C . ARG A 1 171 ? -13.414 5.156 -5.383 1 94.31 171 ARG A C 1
ATOM 1342 O O . ARG A 1 171 ? -13.141 4.082 -4.844 1 94.31 171 ARG A O 1
ATOM 1349 N N . GLN A 1 172 ? -14.219 6.078 -4.902 1 94.62 172 GLN A N 1
ATOM 1350 C CA . GLN A 1 172 ? -14.805 5.832 -3.586 1 94.62 172 GLN A CA 1
ATOM 1351 C C . GLN A 1 172 ? -15.867 4.742 -3.65 1 94.62 172 GLN A C 1
ATOM 1353 O O . GLN A 1 172 ? -16.688 4.727 -4.57 1 94.62 172 GLN A O 1
ATOM 1358 N N . PRO A 1 173 ? -15.836 3.871 -2.768 1 95.75 173 PRO A N 1
ATOM 1359 C CA . PRO A 1 173 ? -16.844 2.805 -2.744 1 95.75 173 PRO A CA 1
ATOM 1360 C C . PRO A 1 173 ? -18.219 3.299 -2.297 1 95.75 173 PRO A C 1
ATOM 1362 O O . PRO A 1 173 ? -18.344 4.422 -1.805 1 95.75 173 PRO A O 1
ATOM 1365 N N . LEU A 1 174 ? -19.172 2.434 -2.521 1 93.5 174 LEU A N 1
ATOM 1366 C CA . LEU A 1 174 ? -20.5 2.695 -1.965 1 93.5 174 LEU A CA 1
ATOM 1367 C C . LEU A 1 174 ? -20.453 2.701 -0.44 1 93.5 174 LEU A C 1
ATOM 1369 O O . LEU A 1 174 ? -19.688 1.954 0.166 1 93.5 174 LEU A O 1
ATOM 1373 N N . LYS A 1 175 ? -21.312 3.494 0.113 1 92.69 175 LYS A N 1
ATOM 1374 C CA . LYS A 1 175 ? -21.359 3.598 1.568 1 92.69 175 LYS A CA 1
ATOM 1375 C C . LYS A 1 175 ? -21.672 2.25 2.205 1 92.69 175 LYS A C 1
ATOM 1377 O O . LYS A 1 175 ? -21.172 1.934 3.287 1 92.69 175 LYS A O 1
ATOM 1382 N N . SER A 1 176 ? -22.453 1.47 1.491 1 93.88 176 SER A N 1
ATOM 1383 C CA . SER A 1 176 ? -22.859 0.172 2.02 1 93.88 176 SER A CA 1
ATOM 1384 C C . SER A 1 176 ? -21.672 -0.784 2.115 1 93.88 176 SER A C 1
ATOM 1386 O O . SER A 1 176 ? -21.734 -1.784 2.834 1 93.88 176 SER A O 1
ATOM 1388 N N . TYR A 1 177 ? -20.641 -0.504 1.374 1 95.5 177 TYR A N 1
ATOM 1389 C CA . TYR A 1 177 ? -19.469 -1.368 1.381 1 95.5 177 TYR A CA 1
ATOM 1390 C C . TYR A 1 177 ? -18.562 -1.049 2.566 1 95.5 177 TYR A C 1
ATOM 1392 O O . TYR A 1 177 ? -17.656 -1.825 2.895 1 95.5 177 TYR A O 1
ATOM 1400 N N . VAL A 1 178 ? -18.797 0.135 3.131 1 95.69 178 VAL A N 1
ATOM 1401 C CA . VAL A 1 178 ? -17.844 0.638 4.117 1 95.69 178 VAL A CA 1
ATOM 1402 C C . VAL A 1 178 ? -18.406 0.448 5.523 1 95.69 178 VAL A C 1
ATOM 1404 O O . VAL A 1 178 ? -19.578 0.748 5.773 1 95.69 178 VAL A O 1
ATOM 1407 N N . ARG A 1 179 ? -17.578 -0.143 6.406 1 92.12 179 ARG A N 1
ATOM 1408 C CA . ARG A 1 179 ? -17.922 -0.287 7.816 1 92.12 179 ARG A CA 1
ATOM 1409 C C . ARG A 1 179 ? -17.031 0.591 8.688 1 92.12 179 ARG A C 1
ATOM 1411 O O . ARG A 1 179 ? -15.812 0.456 8.672 1 92.12 179 ARG A O 1
ATOM 1418 N N . THR A 1 180 ? -17.594 1.446 9.352 1 86.44 180 THR A N 1
ATOM 1419 C CA . THR A 1 180 ? -16.844 2.354 10.219 1 86.44 180 THR A CA 1
ATOM 1420 C C . THR A 1 180 ? -16.844 1.853 11.664 1 86.44 180 THR A C 1
ATOM 1422 O O . THR A 1 180 ? -17.875 1.359 12.148 1 86.44 180 THR A O 1
ATOM 1425 N N . TYR A 1 181 ? -15.68 1.856 12.188 1 81.75 181 TYR A N 1
ATOM 1426 C CA . TYR A 1 181 ? -15.531 1.489 13.594 1 81.75 181 TYR A CA 1
ATOM 1427 C C . TYR A 1 181 ? -15.203 2.709 14.445 1 81.75 181 TYR A C 1
ATOM 1429 O O . TYR A 1 181 ? -14.609 3.676 13.953 1 81.75 181 TYR A O 1
ATOM 1437 N N . SER A 1 182 ? -15.75 2.75 15.578 1 76.25 182 SER A N 1
ATOM 1438 C CA . SER A 1 182 ? -15.305 3.803 16.484 1 76.25 182 SER A CA 1
ATOM 1439 C C . SER A 1 182 ? -13.828 3.643 16.812 1 76.25 182 SER A C 1
ATOM 1441 O O . SER A 1 182 ? -13.328 2.521 16.953 1 76.25 182 SER A O 1
ATOM 1443 N N . PRO A 1 183 ? -13.219 4.746 16.75 1 71.31 183 PRO A N 1
ATOM 1444 C CA . PRO A 1 183 ? -11.805 4.629 17.141 1 71.31 183 PRO A CA 1
ATOM 1445 C C . PRO A 1 183 ? -11.617 3.957 18.5 1 71.31 183 PRO A C 1
ATOM 1447 O O . PRO A 1 183 ? -12.445 4.133 19.406 1 71.31 183 PRO A O 1
ATOM 1450 N N . LEU A 1 184 ? -10.734 3.021 18.453 1 68.56 184 LEU A N 1
ATOM 1451 C CA . LEU A 1 184 ? -10.469 2.287 19.688 1 68.56 184 LEU A CA 1
ATOM 1452 C C . LEU A 1 184 ? -9.586 3.104 20.625 1 68.56 184 LEU A C 1
ATOM 1454 O O . LEU A 1 184 ? -8.547 3.627 20.203 1 68.56 184 LEU A O 1
ATOM 1458 N N . ASP A 1 185 ? -10.188 3.496 21.797 1 64.62 185 ASP A N 1
ATOM 1459 C CA . ASP A 1 185 ? -9.406 4.191 22.812 1 64.62 185 ASP A CA 1
ATOM 1460 C C . ASP A 1 185 ? -8.312 3.283 23.375 1 64.62 185 ASP A C 1
ATOM 1462 O O . ASP A 1 185 ? -8.562 2.113 23.672 1 64.62 185 ASP A O 1
ATOM 1466 N N . THR A 1 186 ? -7.16 3.482 23 1 62.03 186 THR A N 1
ATOM 1467 C CA . THR A 1 186 ? -6.113 2.717 23.656 1 62.03 186 THR A CA 1
ATOM 1468 C C . THR A 1 186 ? -6.008 3.104 25.125 1 62.03 186 THR A C 1
ATOM 1470 O O . THR A 1 186 ? -6.344 4.227 25.5 1 62.03 186 THR A O 1
ATOM 1473 N N . ASN A 1 187 ? -6 2.057 26.016 1 58.78 187 ASN A N 1
ATOM 1474 C CA . ASN A 1 187 ? -5.973 2.279 27.469 1 58.78 187 ASN A CA 1
ATOM 1475 C C . ASN A 1 187 ? -5.527 3.701 27.797 1 58.78 187 ASN A C 1
ATOM 1477 O O . ASN A 1 187 ? -6.312 4.645 27.688 1 58.78 187 ASN A O 1
ATOM 1481 N N . GLU A 1 188 ? -4.391 3.777 28.5 1 53.06 188 GLU A N 1
ATOM 1482 C CA . GLU A 1 188 ? -3.896 4.887 29.312 1 53.06 188 GLU A CA 1
ATOM 1483 C C . GLU A 1 188 ? -3.836 6.18 28.5 1 53.06 188 GLU A C 1
ATOM 1485 O O . GLU A 1 188 ? -3.852 7.273 29.062 1 53.06 188 GLU A O 1
ATOM 1490 N N . SER A 1 189 ? -3.631 6.152 27.094 1 58.09 189 SER A N 1
ATOM 1491 C CA . SER A 1 189 ? -3.166 7.367 26.438 1 58.09 189 SER A CA 1
ATOM 1492 C C . SER A 1 189 ? -4.266 7.984 25.578 1 58.09 189 SER A C 1
ATOM 1494 O O . SER A 1 189 ? -5.234 7.309 25.219 1 58.09 189 SER A O 1
ATOM 1496 N N . GLU A 1 190 ? -4.52 9.297 25.625 1 70.88 190 GLU A N 1
ATOM 1497 C CA . GLU A 1 190 ? -5.301 10.25 24.844 1 70.88 190 GLU A CA 1
ATOM 1498 C C . GLU A 1 190 ? -5.191 9.953 23.344 1 70.88 190 GLU A C 1
ATOM 1500 O O . GLU A 1 190 ? -5.824 10.625 22.531 1 70.88 190 GLU A O 1
ATOM 1505 N N . TRP A 1 191 ? -4.547 8.852 23.047 1 79.62 191 TRP A N 1
ATOM 1506 C CA . TRP A 1 191 ? -4.371 8.508 21.641 1 79.62 191 TRP A CA 1
ATOM 1507 C C . TRP A 1 191 ? -5.473 7.562 21.172 1 79.62 191 TRP A C 1
ATOM 1509 O O . TRP A 1 191 ? -6.059 6.832 21.969 1 79.62 191 TRP A O 1
ATOM 1519 N N . GLN A 1 192 ? -5.75 7.793 19.922 1 84.06 192 GLN A N 1
ATOM 1520 C CA . GLN A 1 192 ? -6.789 6.949 19.328 1 84.06 192 GLN A CA 1
ATOM 1521 C C . GLN A 1 192 ? -6.277 6.234 18.094 1 84.06 192 GLN A C 1
ATOM 1523 O O . GLN A 1 192 ? -5.477 6.789 17.328 1 84.06 192 GLN A O 1
ATOM 1528 N N . VAL A 1 193 ? -6.621 4.996 18 1 87.38 193 VAL A N 1
ATOM 1529 C CA . VAL A 1 193 ? -6.348 4.223 16.797 1 87.38 193 VAL A CA 1
ATOM 1530 C C . VAL A 1 193 ? -7.586 4.203 15.898 1 87.38 193 VAL A C 1
ATOM 1532 O O . VAL A 1 193 ? -8.688 3.916 16.359 1 87.38 193 VAL A O 1
ATOM 1535 N N . SER A 1 194 ? -7.391 4.652 14.633 1 91.19 194 SER A N 1
ATOM 1536 C CA . SER A 1 194 ? -8.508 4.648 13.695 1 91.19 194 SER A CA 1
ATOM 1537 C C . SER A 1 194 ? -8.523 3.375 12.859 1 91.19 194 SER A C 1
ATOM 1539 O O . SER A 1 194 ? -7.473 2.883 12.453 1 91.19 194 SER A O 1
ATOM 1541 N N . GLN A 1 195 ? -9.742 2.855 12.68 1 93.69 195 GLN A N 1
ATOM 1542 C CA . GLN A 1 195 ? -9.93 1.661 11.867 1 93.69 195 GLN A CA 1
ATOM 1543 C C . GLN A 1 195 ? -11.188 1.776 11.016 1 93.69 195 GLN A C 1
ATOM 1545 O O . GLN A 1 195 ? -12.188 2.355 11.445 1 93.69 195 GLN A O 1
ATOM 1550 N N . ILE A 1 196 ? -11.125 1.319 9.867 1 95.12 196 ILE A N 1
ATOM 1551 C CA . ILE A 1 196 ? -12.281 1.304 8.977 1 95.12 196 ILE A CA 1
ATOM 1552 C C . ILE A 1 196 ? -12.289 0.009 8.164 1 95.12 196 ILE A C 1
ATOM 1554 O O . ILE A 1 196 ? -11.234 -0.491 7.77 1 95.12 196 ILE A O 1
ATOM 1558 N N . GLY A 1 197 ? -13.438 -0.533 7.949 1 97 197 GLY A N 1
ATOM 1559 C CA . GLY A 1 197 ? -13.57 -1.797 7.242 1 97 197 GLY A CA 1
ATOM 1560 C C . GLY A 1 197 ? -14.164 -1.644 5.852 1 97 197 GLY A C 1
ATOM 1561 O O . GLY A 1 197 ? -14.844 -0.658 5.566 1 97 197 GLY A O 1
ATOM 1562 N N . LEU A 1 198 ? -13.867 -2.523 4.965 1 97.69 198 LEU A N 1
ATOM 1563 C CA . LEU A 1 198 ? -14.422 -2.631 3.615 1 97.69 198 LEU A CA 1
ATOM 1564 C C . LEU A 1 198 ? -14.93 -4.043 3.348 1 97.69 198 LEU A C 1
ATOM 1566 O O . LEU A 1 198 ? -14.211 -5.02 3.561 1 97.69 198 LEU A O 1
ATOM 1570 N N . GLN A 1 199 ? -16.188 -4.152 2.961 1 97.69 199 GLN A N 1
ATOM 1571 C CA . GLN A 1 199 ? -16.766 -5.469 2.711 1 97.69 199 GLN A CA 1
ATOM 1572 C C . GLN A 1 199 ? -17.75 -5.426 1.543 1 97.69 199 GLN A C 1
ATOM 1574 O O . GLN A 1 199 ? -18.656 -4.602 1.525 1 97.69 199 GLN A O 1
ATOM 1579 N N . PHE A 1 200 ? -17.562 -6.312 0.557 1 97.31 200 PHE A N 1
ATOM 1580 C CA . PHE A 1 200 ? -18.484 -6.43 -0.574 1 97.31 200 PHE A CA 1
ATOM 1581 C C . PHE A 1 200 ? -18.234 -7.723 -1.339 1 97.31 200 PHE A C 1
ATOM 1583 O O . PHE A 1 200 ? -17.266 -8.445 -1.057 1 97.31 200 PHE A O 1
ATOM 1590 N N . LEU A 1 201 ? -19.125 -7.977 -2.244 1 97.19 201 LEU A N 1
ATOM 1591 C CA . LEU A 1 201 ? -18.922 -9.086 -3.17 1 97.19 201 LEU A CA 1
ATOM 1592 C C . LEU A 1 201 ? -18.234 -8.617 -4.441 1 97.19 201 LEU A C 1
ATOM 1594 O O . LEU A 1 201 ? -18.672 -7.652 -5.074 1 97.19 201 LEU A O 1
ATOM 1598 N N . VAL A 1 202 ? -17.172 -9.297 -4.746 1 96.25 202 VAL A N 1
ATOM 1599 C CA . VAL A 1 202 ? -16.375 -8.906 -5.898 1 96.25 202 VAL A CA 1
ATOM 1600 C C . VAL A 1 202 ? -17.172 -9.125 -7.18 1 96.25 202 VAL A C 1
ATOM 1602 O O . VAL A 1 202 ? -17.828 -10.156 -7.344 1 96.25 202 VAL A O 1
ATOM 1605 N N . THR A 1 203 ? -17.172 -8.086 -8.055 1 95.06 203 THR A N 1
ATOM 1606 C CA . THR A 1 203 ? -17.797 -8.18 -9.375 1 95.06 203 THR A CA 1
ATOM 1607 C C . THR A 1 203 ? -16.766 -7.922 -10.469 1 95.06 203 THR A C 1
ATOM 1609 O O . THR A 1 203 ? -15.625 -7.543 -10.188 1 95.06 203 THR A O 1
ATOM 1612 N N . HIS A 1 204 ? -17.109 -8.18 -11.734 1 92.75 204 HIS A N 1
ATOM 1613 C CA . HIS A 1 204 ? -16.234 -7.957 -12.875 1 92.75 204 HIS A CA 1
ATOM 1614 C C . HIS A 1 204 ? -15.805 -6.496 -12.961 1 92.75 204 HIS A C 1
ATOM 1616 O O . HIS A 1 204 ? -14.688 -6.195 -13.391 1 92.75 204 HIS A O 1
ATOM 1622 N N . ASP A 1 205 ? -16.688 -5.625 -12.484 1 92.31 205 ASP A N 1
ATOM 1623 C CA . ASP A 1 205 ? -16.438 -4.191 -12.586 1 92.31 205 ASP A CA 1
ATOM 1624 C C . ASP A 1 205 ? -15.305 -3.758 -11.664 1 92.31 205 ASP A C 1
ATOM 1626 O O . ASP A 1 205 ? -14.742 -2.672 -11.828 1 92.31 205 ASP A O 1
ATOM 1630 N N . HIS A 1 206 ? -15.016 -4.574 -10.734 1 94.94 206 HIS A N 1
ATOM 1631 C CA . HIS A 1 206 ? -13.977 -4.23 -9.766 1 94.94 206 HIS A CA 1
ATOM 1632 C C . HIS A 1 206 ? -12.586 -4.555 -10.305 1 94.94 206 HIS A C 1
ATOM 1634 O O . HIS A 1 206 ? -11.578 -4.168 -9.711 1 94.94 206 HIS A O 1
ATOM 1640 N N . PHE A 1 207 ? -12.547 -5.27 -11.414 1 94 207 PHE A N 1
ATOM 1641 C CA . PHE A 1 207 ? -11.266 -5.605 -12.016 1 94 207 PHE A CA 1
ATOM 1642 C C . PHE A 1 207 ? -10.961 -4.68 -13.188 1 94 207 PHE A C 1
ATOM 1644 O O . PHE A 1 207 ? -11.82 -4.438 -14.031 1 94 207 PHE A O 1
ATOM 1651 N N . THR A 1 208 ? -9.883 -4.066 -13.125 1 91.62 208 THR A N 1
ATOM 1652 C CA . THR A 1 208 ? -9.352 -3.303 -14.25 1 91.62 208 THR A CA 1
ATOM 1653 C C . THR A 1 208 ? -8.109 -3.98 -14.82 1 91.62 208 THR A C 1
ATOM 1655 O O . THR A 1 208 ? -7.082 -4.074 -14.156 1 91.62 208 THR A O 1
ATOM 1658 N N . SER A 1 209 ? -8.141 -4.457 -16.062 1 88.75 209 SER A N 1
ATOM 1659 C CA . SER A 1 209 ? -7.059 -5.215 -16.672 1 88.75 209 SER A CA 1
ATOM 1660 C C . SER A 1 209 ? -6.668 -6.418 -15.82 1 88.75 209 SER A C 1
ATOM 1662 O O . SER A 1 209 ? -5.484 -6.672 -15.594 1 88.75 209 SER A O 1
ATOM 1664 N N . GLY A 1 210 ? -7.656 -6.988 -15.219 1 90.69 210 GLY A N 1
ATOM 1665 C CA . GLY A 1 210 ? -7.473 -8.211 -14.461 1 90.69 210 GLY A CA 1
ATOM 1666 C C . GLY A 1 210 ? -6.934 -7.969 -13.062 1 90.69 210 GLY A C 1
ATOM 1667 O O . GLY A 1 210 ? -6.586 -8.914 -12.352 1 90.69 210 GLY A O 1
ATOM 1668 N N . LYS A 1 211 ? -6.828 -6.758 -12.711 1 94.38 211 LYS A N 1
ATOM 1669 C CA . LYS A 1 211 ? -6.277 -6.434 -11.398 1 94.38 211 LYS A CA 1
ATOM 1670 C C . LYS A 1 211 ? -7.289 -5.668 -10.547 1 94.38 211 LYS A C 1
ATOM 1672 O O . LYS A 1 211 ? -8.117 -4.926 -11.086 1 94.38 211 LYS A O 1
ATOM 1677 N N . LEU A 1 212 ? -7.262 -5.926 -9.305 1 96.56 212 LEU A N 1
ATOM 1678 C CA . LEU A 1 212 ? -8.07 -5.227 -8.312 1 96.56 212 LEU A CA 1
ATOM 1679 C C . LEU A 1 212 ? -7.195 -4.387 -7.387 1 96.56 212 LEU A C 1
ATOM 1681 O O . LEU A 1 212 ? -6.285 -4.91 -6.742 1 96.56 212 LEU A O 1
ATOM 1685 N N . LYS A 1 213 ? -7.473 -3.137 -7.379 1 97.44 213 LYS A N 1
ATOM 1686 C CA . LYS A 1 213 ? -6.691 -2.199 -6.582 1 97.44 213 LYS A CA 1
ATOM 1687 C C . LYS A 1 213 ? -7.527 -1.599 -5.457 1 97.44 213 LYS A C 1
ATOM 1689 O O . LYS A 1 213 ? -8.609 -1.053 -5.703 1 97.44 213 LYS A O 1
ATOM 1694 N N . ILE A 1 214 ? -6.988 -1.678 -4.234 1 98.25 214 ILE A N 1
ATOM 1695 C CA . ILE A 1 214 ? -7.68 -1.133 -3.07 1 98.25 214 ILE A CA 1
ATOM 1696 C C . ILE A 1 214 ? -6.746 -0.19 -2.312 1 98.25 214 ILE A C 1
ATOM 1698 O O . ILE A 1 214 ? -5.609 -0.553 -1.996 1 98.25 214 ILE A O 1
ATOM 1702 N N . ARG A 1 215 ? -7.234 0.985 -2.037 1 98.38 215 ARG A N 1
ATOM 1703 C CA . ARG A 1 215 ? -6.414 1.989 -1.366 1 98.38 215 ARG A CA 1
ATOM 1704 C C . ARG A 1 215 ? -7.102 2.506 -0.108 1 98.38 215 ARG A C 1
ATOM 1706 O O . ARG A 1 215 ? -8.328 2.646 -0.076 1 98.38 215 ARG A O 1
ATOM 1713 N N . CYS A 1 216 ? -6.344 2.75 0.854 1 98.31 216 CYS A N 1
ATOM 1714 C CA . CYS A 1 216 ? -6.77 3.406 2.084 1 98.31 216 CYS A CA 1
ATOM 1715 C C . CYS A 1 216 ? -5.902 4.621 2.385 1 98.31 216 CYS A C 1
ATOM 1717 O O . CYS A 1 216 ? -4.672 4.527 2.379 1 98.31 216 CYS A O 1
ATOM 1719 N N . SER A 1 217 ? -6.539 5.746 2.592 1 96.94 217 SER A N 1
ATOM 1720 C CA . SER A 1 217 ? -5.809 6.969 2.906 1 96.94 217 SER A CA 1
ATOM 1721 C C . SER A 1 217 ? -6.141 7.465 4.312 1 96.94 217 SER A C 1
ATOM 1723 O O . SER A 1 217 ? -7.234 7.211 4.82 1 96.94 217 SER A O 1
ATOM 1725 N N . ALA A 1 218 ? -5.152 8.039 4.891 1 96.56 218 ALA A N 1
ATOM 1726 C CA . ALA A 1 218 ? -5.297 8.656 6.207 1 96.56 218 ALA A CA 1
ATOM 1727 C C . ALA A 1 218 ? -4.945 10.141 6.164 1 96.56 218 ALA A C 1
ATOM 1729 O O . ALA A 1 218 ? -3.965 10.531 5.527 1 96.56 218 ALA A O 1
ATOM 1730 N N . SER A 1 219 ? -5.836 10.898 6.832 1 95.19 219 SER A N 1
ATOM 1731 C CA . SER A 1 219 ? -5.57 12.328 6.848 1 95.19 219 SER A CA 1
ATOM 1732 C C . SER A 1 219 ? -5.945 12.945 8.195 1 95.19 219 SER A C 1
ATOM 1734 O O . SER A 1 219 ? -6.832 12.445 8.883 1 95.19 219 SER A O 1
ATOM 1736 N N . ILE A 1 220 ? -5.215 13.922 8.609 1 93.56 220 ILE A N 1
ATOM 1737 C CA . ILE A 1 220 ? -5.508 14.773 9.75 1 93.56 220 ILE A CA 1
ATOM 1738 C C . ILE A 1 220 ? -5.402 16.25 9.336 1 93.56 220 ILE A C 1
ATOM 1740 O O . ILE A 1 220 ? -4.305 16.75 9.125 1 93.56 220 ILE A O 1
ATOM 1744 N N . TYR A 1 221 ? -6.547 16.875 9.242 1 90.56 221 TYR A N 1
ATOM 1745 C CA . TYR A 1 221 ? -6.586 18.25 8.758 1 90.56 221 TYR A CA 1
ATOM 1746 C C . TYR A 1 221 ? -5.766 18.391 7.48 1 90.56 221 TYR A C 1
ATOM 1748 O O . TYR A 1 221 ? -5.914 17.609 6.547 1 90.56 221 TYR A O 1
ATOM 1756 N N . ASP A 1 222 ? -4.938 19.438 7.379 1 86.69 222 ASP A N 1
ATOM 1757 C CA . ASP A 1 222 ? -4.141 19.688 6.184 1 86.69 222 ASP A CA 1
ATOM 1758 C C . ASP A 1 222 ? -2.656 19.438 6.449 1 86.69 222 ASP A C 1
ATOM 1760 O O . ASP A 1 222 ? -1.802 19.859 5.668 1 86.69 222 ASP A O 1
ATOM 1764 N N . ILE A 1 223 ? -2.41 18.734 7.48 1 90.31 223 ILE A N 1
ATOM 1765 C CA . ILE A 1 223 ? -1 18.656 7.844 1 90.31 223 ILE A CA 1
ATOM 1766 C C . ILE A 1 223 ? -0.513 17.219 7.688 1 90.31 223 ILE A C 1
ATOM 1768 O O . ILE A 1 223 ? 0.693 16.953 7.707 1 90.31 223 ILE A O 1
ATOM 1772 N N . TYR A 1 224 ? -1.443 16.297 7.551 1 93.12 224 TYR A N 1
ATOM 1773 C CA . TYR A 1 224 ? -1.039 14.906 7.395 1 93.12 224 TYR A CA 1
ATOM 1774 C C . TYR A 1 224 ? -1.876 14.211 6.324 1 93.12 224 TYR A C 1
ATOM 1776 O O . TYR A 1 224 ? -3.105 14.289 6.34 1 93.12 224 TYR A O 1
ATOM 1784 N N . TRP A 1 225 ? -1.144 13.445 5.434 1 94.75 225 TRP A N 1
ATOM 1785 C CA . TRP A 1 225 ? -1.788 12.586 4.441 1 94.75 225 TRP A CA 1
ATOM 1786 C C . TRP A 1 225 ? -0.849 11.469 3.992 1 94.75 225 TRP A C 1
ATOM 1788 O O . TRP A 1 225 ? 0.287 11.734 3.59 1 94.75 225 TRP A O 1
ATOM 1798 N N . GLN A 1 226 ? -1.27 10.289 4.117 1 96.81 226 GLN A N 1
ATOM 1799 C CA . GLN A 1 226 ? -0.58 9.117 3.598 1 96.81 226 GLN A CA 1
ATOM 1800 C C . GLN A 1 226 ? -1.573 8.062 3.117 1 96.81 226 GLN A C 1
ATOM 1802 O O . GLN A 1 226 ? -2.727 8.047 3.555 1 96.81 226 GLN A O 1
ATOM 1807 N N . SER A 1 227 ? -1.134 7.262 2.209 1 97.19 227 SER A N 1
ATOM 1808 C CA . SER A 1 227 ? -2.035 6.23 1.702 1 97.19 227 SER A CA 1
ATOM 1809 C C . SER A 1 227 ? -1.287 4.934 1.41 1 97.19 227 SER A C 1
ATOM 1811 O O . SER A 1 227 ? -0.072 4.945 1.204 1 97.19 227 SER A O 1
ATOM 1813 N N . THR A 1 228 ? -1.951 3.836 1.537 1 98.31 228 THR A N 1
ATOM 1814 C CA . THR A 1 228 ? -1.49 2.5 1.174 1 98.31 228 THR A CA 1
ATOM 1815 C C . THR A 1 228 ? -2.438 1.855 0.166 1 98.31 228 THR A C 1
ATOM 1817 O O . THR A 1 228 ? -3.654 1.85 0.365 1 98.31 228 THR A O 1
ATOM 1820 N N . GLU A 1 229 ? -1.855 1.412 -0.895 1 98.31 229 GLU A N 1
ATOM 1821 C CA . GLU A 1 229 ? -2.625 0.718 -1.922 1 98.31 229 GLU A CA 1
ATOM 1822 C C . GLU A 1 229 ? -2.133 -0.713 -2.109 1 98.31 229 GLU A C 1
ATOM 1824 O O . GLU A 1 229 ? -0.924 -0.958 -2.152 1 98.31 229 GLU A O 1
ATOM 1829 N N . VAL A 1 230 ? -3.025 -1.638 -2.1 1 98.44 230 VAL A N 1
ATOM 1830 C CA . VAL A 1 230 ? -2.684 -3.035 -2.336 1 98.44 230 VAL A CA 1
ATOM 1831 C C . VAL A 1 230 ? -3.4 -3.541 -3.586 1 98.44 230 VAL A C 1
ATOM 1833 O O . VAL A 1 230 ? -4.488 -3.064 -3.92 1 98.44 230 VAL A O 1
ATOM 1836 N N . SER A 1 231 ? -2.783 -4.445 -4.305 1 97.5 231 SER A N 1
ATOM 1837 C CA . SER A 1 231 ? -3.346 -4.969 -5.543 1 97.5 231 SER A CA 1
ATOM 1838 C C . SER A 1 231 ? -3.252 -6.488 -5.598 1 97.5 231 SER A C 1
ATOM 1840 O O . SER A 1 231 ? -2.305 -7.074 -5.07 1 97.5 231 SER A O 1
ATOM 1842 N N . THR A 1 232 ? -4.238 -7.082 -6.176 1 96.06 232 THR A N 1
ATOM 1843 C CA . THR A 1 232 ? -4.301 -8.523 -6.398 1 96.06 232 THR A CA 1
ATOM 1844 C C . THR A 1 232 ? -4.914 -8.828 -7.762 1 96.06 232 THR A C 1
ATOM 1846 O O . THR A 1 232 ? -5.387 -7.93 -8.453 1 96.06 232 THR A O 1
ATOM 1849 N N . GLU A 1 233 ? -4.848 -10.094 -8.156 1 93.81 233 GLU A N 1
ATOM 1850 C CA . GLU A 1 233 ? -5.301 -10.469 -9.492 1 93.81 233 GLU A CA 1
ATOM 1851 C C . GLU A 1 233 ? -6.629 -11.219 -9.43 1 93.81 233 GLU A C 1
ATOM 1853 O O . GLU A 1 233 ? -7.008 -11.734 -8.375 1 93.81 233 GLU A O 1
ATOM 1858 N N . GLU A 1 234 ? -7.266 -11.164 -10.578 1 93 234 GLU A N 1
ATOM 1859 C CA . GLU A 1 234 ? -8.492 -11.945 -10.742 1 93 234 GLU A CA 1
ATOM 1860 C C . GLU A 1 234 ? -8.172 -13.422 -10.945 1 93 234 GLU A C 1
ATOM 1862 O O . GLU A 1 234 ? -7.23 -13.773 -11.656 1 93 234 GLU A O 1
ATOM 1867 N N . ASP A 1 235 ? -8.938 -14.227 -10.211 1 89.38 235 ASP A N 1
ATOM 1868 C CA . ASP A 1 235 ? -8.812 -15.664 -10.398 1 89.38 235 ASP A CA 1
ATOM 1869 C C . ASP A 1 235 ? -9.648 -16.141 -11.578 1 89.38 235 ASP A C 1
ATOM 1871 O O . ASP A 1 235 ? -10.852 -16.406 -11.43 1 89.38 235 ASP A O 1
ATOM 1875 N N . ARG A 1 236 ? -9.023 -16.047 -12.758 1 79.5 236 ARG A N 1
ATOM 1876 C CA . ARG A 1 236 ? -9.742 -16.547 -13.922 1 79.5 236 ARG A CA 1
ATOM 1877 C C . ARG A 1 236 ? -9.359 -18 -14.219 1 79.5 236 ARG A C 1
ATOM 1879 O O . ARG A 1 236 ? -8.203 -18.391 -14.039 1 79.5 236 ARG A O 1
ATOM 1886 N N . PRO A 1 237 ? -10.461 -18.75 -14.352 1 64.44 237 PRO A N 1
ATOM 1887 C CA . PRO A 1 237 ? -10.133 -20.141 -14.719 1 64.44 237 PRO A CA 1
ATOM 1888 C C . PRO A 1 237 ? -9.172 -20.219 -15.906 1 64.44 237 PRO A C 1
ATOM 1890 O O . PRO A 1 237 ? -9.266 -19.406 -16.828 1 64.44 237 PRO A O 1
ATOM 1893 N N . ARG A 1 238 ? -7.938 -20.391 -15.703 1 55.78 238 ARG A N 1
ATOM 1894 C CA . ARG A 1 238 ? -6.984 -20.547 -16.797 1 55.78 238 ARG A CA 1
ATOM 1895 C C . ARG A 1 238 ? -7.535 -21.469 -17.875 1 55.78 238 ARG A C 1
ATOM 1897 O O . ARG A 1 238 ? -7.871 -22.625 -17.594 1 55.78 238 ARG A O 1
ATOM 1904 N N . VAL A 1 239 ? -8.289 -20.812 -18.844 1 46.34 239 VAL A N 1
ATOM 1905 C CA . VAL A 1 239 ? -8.594 -21.672 -19.984 1 46.34 239 VAL A CA 1
ATOM 1906 C C . VAL A 1 239 ? -7.301 -22.188 -20.609 1 46.34 239 VAL A C 1
ATOM 1908 O O . VAL A 1 239 ? -6.438 -21.406 -21.016 1 46.34 239 VAL A O 1
ATOM 1911 N N . ILE A 1 240 ? -6.82 -23.141 -20.203 1 42.31 240 ILE A N 1
ATOM 1912 C CA . ILE A 1 240 ? -5.766 -23.812 -20.969 1 42.31 240 ILE A CA 1
ATOM 1913 C C . ILE A 1 240 ? -6.043 -23.688 -22.453 1 42.31 240 ILE A C 1
ATOM 1915 O O . ILE A 1 240 ? -7.031 -24.219 -22.969 1 42.31 240 ILE A O 1
ATOM 1919 N N . HIS A 1 241 ? -6.031 -22.438 -23.016 1 38.44 241 HIS A N 1
ATOM 1920 C CA . HIS A 1 241 ? -6.211 -22.422 -24.469 1 38.44 241 HIS A CA 1
ATOM 1921 C C . HIS A 1 241 ? -5.266 -23.406 -25.141 1 38.44 241 HIS A C 1
ATOM 1923 O O . HIS A 1 241 ? -4.098 -23.531 -24.766 1 38.44 241 HIS A O 1
ATOM 1929 N N . TYR A 1 242 ? -5.793 -24.281 -25.844 1 35.75 242 TYR A N 1
ATOM 1930 C CA . TYR A 1 242 ? -5.223 -25.156 -26.859 1 35.75 242 TYR A CA 1
ATOM 1931 C C . TYR A 1 242 ? -4.523 -24.344 -27.938 1 35.75 242 TYR A C 1
ATOM 1933 O O . TYR A 1 242 ? -5.168 -23.828 -28.859 1 35.75 242 TYR A O 1
ATOM 1941 N N . GLU A 1 243 ? -3.773 -23.219 -27.75 1 35.84 243 GLU A N 1
ATOM 1942 C CA . GLU A 1 243 ? -3.318 -22.719 -29.047 1 35.84 243 GLU A CA 1
ATOM 1943 C C . GLU A 1 243 ? -2.451 -23.75 -29.766 1 35.84 243 GLU A C 1
ATOM 1945 O O . GLU A 1 243 ? -1.599 -24.391 -29.141 1 35.84 243 GLU A O 1
ATOM 1950 N N . PRO A 1 244 ? -2.74 -24.234 -31.062 1 31.53 244 PRO A N 1
ATOM 1951 C CA . PRO A 1 244 ? -1.802 -24.953 -31.922 1 31.53 244 PRO A CA 1
ATOM 1952 C C . PRO A 1 244 ? -0.358 -24.484 -31.75 1 31.53 244 PRO A C 1
ATOM 1954 O O . PRO A 1 244 ? -0.116 -23.406 -31.188 1 31.53 244 PRO A O 1
ATOM 1957 N N . ALA A 1 245 ? 0.708 -25.094 -32.469 1 31.38 245 ALA A N 1
ATOM 1958 C CA . ALA A 1 245 ? 2.141 -24.828 -32.562 1 31.38 245 ALA A CA 1
ATOM 1959 C C . ALA A 1 245 ? 2.414 -23.328 -32.594 1 31.38 245 ALA A C 1
ATOM 1961 O O . ALA A 1 245 ? 3.533 -22.891 -32.875 1 31.38 245 ALA A O 1
ATOM 1962 N N . ALA A 1 246 ? 1.421 -22.438 -32.719 1 28.41 246 ALA A N 1
ATOM 1963 C CA . ALA A 1 246 ? 1.895 -21.125 -33.188 1 28.41 246 ALA A CA 1
ATOM 1964 C C . ALA A 1 246 ? 2.807 -20.484 -32.156 1 28.41 246 ALA A C 1
ATOM 1966 O O . ALA A 1 246 ? 2.779 -20.844 -30.969 1 28.41 246 ALA A O 1
ATOM 1967 N N . THR A 1 247 ? 3.457 -19.203 -32.625 1 26.3 247 THR A N 1
ATOM 1968 C CA . THR A 1 247 ? 4.484 -18.281 -32.156 1 26.3 247 THR A CA 1
ATOM 1969 C C . THR A 1 247 ? 4.121 -17.703 -30.797 1 26.3 247 THR A C 1
ATOM 1971 O O . THR A 1 247 ? 3.084 -17.062 -30.656 1 26.3 247 THR A O 1
ATOM 1974 N N . ILE A 1 248 ? 4.379 -18.281 -29.812 1 27.2 248 ILE A N 1
ATOM 1975 C CA . ILE A 1 248 ? 4.25 -17.875 -28.422 1 27.2 248 ILE A CA 1
ATOM 1976 C C . ILE A 1 248 ? 4.734 -16.438 -28.25 1 27.2 248 ILE A C 1
ATOM 1978 O O . ILE A 1 248 ? 5.93 -16.156 -28.375 1 27.2 248 ILE A O 1
ATOM 1982 N N . VAL A 1 249 ? 3.992 -15.531 -28.812 1 24.03 249 VAL A N 1
ATOM 1983 C CA . VAL A 1 249 ? 4.355 -14.133 -28.609 1 24.03 249 VAL A CA 1
ATOM 1984 C C . VAL A 1 249 ? 4.559 -13.867 -27.109 1 24.03 249 VAL A C 1
ATOM 1986 O O . VAL A 1 249 ? 4.117 -14.656 -26.281 1 24.03 249 VAL A O 1
ATOM 1989 N N . GLY A 1 250 ? 4.766 -12.555 -26.766 1 25.27 250 GLY A N 1
ATOM 1990 C CA . GLY A 1 250 ? 5.395 -11.773 -25.719 1 25.27 250 GLY A CA 1
ATOM 1991 C C . GLY A 1 250 ? 4.625 -11.812 -24.406 1 25.27 250 GLY A C 1
ATOM 1992 O O . GLY A 1 250 ? 3.895 -10.875 -24.078 1 25.27 250 GLY A O 1
ATOM 1993 N N . ILE A 1 251 ? 4.02 -12.938 -24.156 1 26.08 251 ILE A N 1
ATOM 1994 C CA . ILE A 1 251 ? 3.391 -12.742 -22.859 1 26.08 251 ILE A CA 1
ATOM 1995 C C . ILE A 1 251 ? 4.438 -12.305 -21.828 1 26.08 251 ILE A C 1
ATOM 1997 O O . ILE A 1 251 ? 5.539 -12.859 -21.797 1 26.08 251 ILE A O 1
ATOM 2001 N N . ASN A 1 252 ? 4.195 -11.438 -20.797 1 27.81 252 ASN A N 1
ATOM 2002 C CA . ASN A 1 252 ? 4.762 -10.852 -19.594 1 27.81 252 ASN A CA 1
ATOM 2003 C C . ASN A 1 252 ? 5.328 -11.922 -18.656 1 27.81 252 ASN A C 1
ATOM 2005 O O . ASN A 1 252 ? 6.508 -11.883 -18.297 1 27.81 252 ASN A O 1
ATOM 2009 N N . TYR A 1 253 ? 4.598 -12.602 -17.625 1 28.55 253 TYR A N 1
ATOM 2010 C CA . TYR A 1 253 ? 5.27 -12.68 -16.328 1 28.55 253 TYR A CA 1
ATOM 2011 C C . TYR A 1 253 ? 6.191 -13.898 -16.281 1 28.55 253 TYR A C 1
ATOM 2013 O O . TYR A 1 253 ? 5.852 -14.914 -15.672 1 28.55 253 TYR A O 1
ATOM 2021 N N . LEU A 1 254 ? 6.73 -14.484 -17.203 1 32.69 254 LEU A N 1
ATOM 2022 C CA . LEU A 1 254 ? 7.457 -15.633 -16.672 1 32.69 254 LEU A CA 1
ATOM 2023 C C . LEU A 1 254 ? 8.477 -15.203 -15.625 1 32.69 254 LEU A C 1
ATOM 2025 O O . LEU A 1 254 ? 9.469 -14.539 -15.953 1 32.69 254 LEU A O 1
ATOM 2029 N N . GLN A 1 255 ? 7.945 -15.047 -14.359 1 29.91 255 GLN A N 1
ATOM 2030 C CA . GLN A 1 255 ? 8.883 -14.531 -13.367 1 29.91 255 GLN A CA 1
ATOM 2031 C C . GLN A 1 255 ? 9.922 -15.586 -12.992 1 29.91 255 GLN A C 1
ATOM 2033 O O . GLN A 1 255 ? 11.039 -15.25 -12.586 1 29.91 255 GLN A O 1
ATOM 2038 N N . PRO A 1 256 ? 9.914 -17.109 -13.055 1 29.61 256 PRO A N 1
ATOM 2039 C CA . PRO A 1 256 ? 10.555 -17.453 -11.781 1 29.61 256 PRO A CA 1
ATOM 2040 C C . PRO A 1 256 ? 11.992 -16.953 -11.688 1 29.61 256 PRO A C 1
ATOM 2042 O O . PRO A 1 256 ? 12.484 -16.672 -10.594 1 29.61 256 PRO A O 1
ATOM 2045 N N . PRO A 1 257 ? 12.93 -17.422 -12.609 1 29.69 257 PRO A N 1
ATOM 2046 C CA . PRO A 1 257 ? 14.18 -17.484 -11.852 1 29.69 257 PRO A CA 1
ATOM 2047 C C . PRO A 1 257 ? 14.531 -16.172 -11.172 1 29.69 257 PRO A C 1
ATOM 2049 O O . PRO A 1 257 ? 14.164 -15.094 -11.664 1 29.69 257 PRO A O 1
ATOM 2052 N N . PRO A 1 258 ? 14.992 -16.312 -9.977 1 30.86 258 PRO A N 1
ATOM 2053 C CA . PRO A 1 258 ? 15.398 -15.219 -9.094 1 30.86 258 PRO A CA 1
ATOM 2054 C C . PRO A 1 258 ? 16.031 -14.055 -9.859 1 30.86 258 PRO A C 1
ATOM 2056 O O . PRO A 1 258 ? 16.375 -14.195 -11.031 1 30.86 258 PRO A O 1
ATOM 2059 N N . ASN A 1 259 ? 16.781 -13.609 -9.016 1 30.45 259 ASN A N 1
ATOM 2060 C CA . ASN A 1 259 ? 17.625 -12.789 -8.164 1 30.45 259 ASN A CA 1
ATOM 2061 C C . ASN A 1 259 ? 19 -12.578 -8.797 1 30.45 259 ASN A C 1
ATOM 2063 O O . ASN A 1 259 ? 19.875 -13.453 -8.719 1 30.45 259 ASN A O 1
ATOM 2067 N N . PHE A 1 260 ? 19.422 -12.367 -9.75 1 28.7 260 PHE A N 1
ATOM 2068 C CA . PHE A 1 260 ? 20.734 -11.719 -9.648 1 28.7 260 PHE A CA 1
ATOM 2069 C C . PHE A 1 260 ? 20.812 -10.852 -8.398 1 28.7 260 PHE A C 1
ATOM 2071 O O . PHE A 1 260 ? 20.562 -9.648 -8.453 1 28.7 260 PHE A O 1
ATOM 2078 N N . GLN A 1 261 ? 20.438 -11.266 -7.105 1 30.58 261 GLN A N 1
ATOM 2079 C CA . GLN A 1 261 ? 21.438 -11.805 -6.188 1 30.58 261 GLN A CA 1
ATOM 2080 C C . GLN A 1 261 ? 22.047 -13.094 -6.727 1 30.58 261 GLN A C 1
ATOM 2082 O O . GLN A 1 261 ? 23.172 -13.102 -7.23 1 30.58 261 GLN A O 1
ATOM 2087 N N . THR A 1 262 ? 22.125 -14.5 -5.895 1 26.23 262 THR A N 1
ATOM 2088 C CA . THR A 1 262 ? 22.875 -15.742 -6.039 1 26.23 262 THR A CA 1
ATOM 2089 C C . THR A 1 262 ? 22.469 -16.469 -7.316 1 26.23 262 THR A C 1
ATOM 2091 O O . THR A 1 262 ? 21.484 -16.094 -7.965 1 26.23 262 THR A O 1
ATOM 2094 N N . GLY A 1 263 ? 22.656 -18.203 -7.379 1 25.55 263 GLY A N 1
ATOM 2095 C CA . GLY A 1 263 ? 22.953 -19.344 -8.219 1 25.55 263 GLY A CA 1
ATOM 2096 C C . GLY A 1 263 ? 21.781 -19.781 -9.078 1 25.55 263 GLY A C 1
ATOM 2097 O O . GLY A 1 263 ? 21.812 -20.844 -9.695 1 25.55 263 GLY A O 1
ATOM 2098 N N . GLN A 1 264 ? 20.703 -19.516 -8.828 1 25.33 264 GLN A N 1
ATOM 2099 C CA . GLN A 1 264 ? 19.922 -20.578 -9.469 1 25.33 264 GLN A CA 1
ATOM 2100 C C . GLN A 1 264 ? 19.844 -20.375 -10.977 1 25.33 264 GLN A C 1
ATOM 2102 O O . GLN A 1 264 ? 19.469 -19.281 -11.438 1 25.33 264 GLN A O 1
ATOM 2107 N N . LYS A 1 265 ? 20.359 -21.312 -11.711 1 27.22 265 LYS A N 1
ATOM 2108 C CA . LYS A 1 265 ? 20.484 -21.578 -13.133 1 27.22 265 LYS A CA 1
ATOM 2109 C C . LYS A 1 265 ? 19.125 -21.547 -13.828 1 27.22 265 LYS A C 1
ATOM 2111 O O . LYS A 1 265 ? 18.156 -22.078 -13.305 1 27.22 265 LYS A O 1
ATOM 2116 N N . LYS A 1 266 ? 18.984 -20.734 -14.68 1 31.08 266 LYS A N 1
ATOM 2117 C CA . LYS A 1 266 ? 17.891 -20.656 -15.648 1 31.08 266 LYS A CA 1
ATOM 2118 C C . LYS A 1 266 ? 17.484 -22.047 -16.109 1 31.08 266 LYS A C 1
ATOM 2120 O O . LYS A 1 266 ? 18.312 -22.828 -16.594 1 31.08 266 LYS A O 1
ATOM 2125 N N . PRO A 1 267 ? 16.375 -22.594 -15.594 1 24.98 267 PRO A N 1
ATOM 2126 C CA . PRO A 1 267 ? 16.125 -23.844 -16.328 1 24.98 267 PRO A CA 1
ATOM 2127 C C . PRO A 1 267 ? 15.828 -23.609 -17.797 1 24.98 267 PRO A C 1
ATOM 2129 O O . PRO A 1 267 ? 15.016 -22.75 -18.141 1 24.98 267 PRO A O 1
ATOM 2132 N N . ASP A 1 268 ? 16.781 -23.656 -18.703 1 28.05 268 ASP A N 1
ATOM 2133 C CA . ASP A 1 268 ? 16.719 -23.734 -20.156 1 28.05 268 ASP A CA 1
ATOM 2134 C C . ASP A 1 268 ? 15.633 -24.703 -20.609 1 28.05 268 ASP A C 1
ATOM 2136 O O . ASP A 1 268 ? 15.797 -25.922 -20.5 1 28.05 268 ASP A O 1
ATOM 2140 N N . GLY A 1 269 ? 14.414 -24.469 -20.234 1 29.67 269 GLY A N 1
ATOM 2141 C CA . GLY A 1 269 ? 13.523 -25.531 -20.656 1 29.67 269 GLY A CA 1
ATOM 2142 C C . GLY A 1 269 ? 13.469 -25.688 -22.172 1 29.67 269 GLY A C 1
ATOM 2143 O O . GLY A 1 269 ? 12.68 -25.031 -22.844 1 29.67 269 GLY A O 1
ATOM 2144 N N . GLN A 1 270 ? 14.57 -25.75 -22.859 1 29.86 270 GLN A N 1
ATOM 2145 C CA . GLN A 1 270 ? 14.516 -26.125 -24.266 1 29.86 270 GLN A CA 1
ATOM 2146 C C . GLN A 1 270 ? 13.852 -27.484 -24.453 1 29.86 270 GLN A C 1
ATOM 2148 O O . GLN A 1 270 ? 14.25 -28.469 -23.812 1 29.86 270 GLN A O 1
ATOM 2153 N N . VAL A 1 271 ? 12.594 -27.438 -24.781 1 38.44 271 VAL A N 1
ATOM 2154 C CA . VAL A 1 271 ? 11.906 -28.656 -25.234 1 38.44 271 VAL A CA 1
ATOM 2155 C C . VAL A 1 271 ? 12.711 -29.312 -26.359 1 38.44 271 VAL A C 1
ATOM 2157 O O . VAL A 1 271 ? 12.906 -28.734 -27.422 1 38.44 271 VAL A O 1
ATOM 2160 N N . GLY A 1 272 ? 13.695 -30.031 -26.031 1 34.78 272 GLY A N 1
ATOM 2161 C CA . GLY A 1 272 ? 14.438 -30.766 -27.031 1 34.78 272 GLY A CA 1
ATOM 2162 C C . GLY A 1 272 ? 13.688 -31.984 -27.562 1 34.78 272 GLY A C 1
ATOM 2163 O O . GLY A 1 272 ? 13.242 -32.844 -26.797 1 34.78 272 GLY A O 1
ATOM 2164 N N . VAL A 1 273 ? 13.109 -31.734 -28.625 1 41.56 273 VAL A N 1
ATOM 2165 C CA . VAL A 1 273 ? 12.523 -32.844 -29.359 1 41.56 273 VAL A CA 1
ATOM 2166 C C . VAL A 1 273 ? 13.625 -33.781 -29.844 1 41.56 273 VAL A C 1
ATOM 2168 O O . VAL A 1 273 ? 14.531 -33.344 -30.562 1 41.56 273 VAL A O 1
ATOM 2171 N N . LYS A 1 274 ? 14.016 -34.844 -29.188 1 43.28 274 LYS A N 1
ATOM 2172 C CA . LYS A 1 274 ? 14.938 -35.812 -29.766 1 43.28 274 LYS A CA 1
ATOM 2173 C C . LYS A 1 274 ? 14.18 -36.875 -30.547 1 43.28 274 LYS A C 1
ATOM 2175 O O . LYS A 1 274 ? 13.344 -37.594 -30 1 43.28 274 LYS A O 1
ATOM 2180 N N . VAL A 1 275 ? 14.156 -36.656 -31.797 1 41.69 275 VAL A N 1
ATOM 2181 C CA . VAL A 1 275 ? 13.648 -37.719 -32.656 1 41.69 275 VAL A CA 1
ATOM 2182 C C . VAL A 1 275 ? 14.648 -38.875 -32.719 1 41.69 275 VAL A C 1
ATOM 2184 O O . VAL A 1 275 ? 15.797 -38.688 -33.125 1 41.69 275 VAL A O 1
ATOM 2187 N N . LEU A 1 276 ? 14.703 -39.844 -31.938 1 38.16 276 LEU A N 1
ATOM 2188 C CA . LEU A 1 276 ? 15.609 -40.969 -32 1 38.16 276 LEU A CA 1
ATOM 2189 C C . LEU A 1 276 ? 15.328 -41.812 -33.25 1 38.16 276 LEU A C 1
ATOM 2191 O O . LEU A 1 276 ? 14.258 -42.406 -33.375 1 38.16 276 LEU A O 1
ATOM 2195 N N . GLY A 1 277 ? 15.867 -41.312 -34.469 1 34.38 277 GLY A N 1
ATOM 2196 C CA . GLY A 1 277 ? 15.789 -42.031 -35.719 1 34.38 277 GLY A CA 1
ATOM 2197 C C . GLY A 1 277 ? 16.469 -43.406 -35.656 1 34.38 277 GLY A C 1
ATOM 2198 O O . GLY A 1 277 ? 17.266 -43.656 -34.75 1 34.38 277 GLY A O 1
ATOM 2199 N N . SER A 1 278 ? 16.016 -44.312 -36.406 1 32.81 278 SER A N 1
ATOM 2200 C CA . SER A 1 278 ? 16.531 -45.656 -36.719 1 32.81 278 SER A CA 1
ATOM 2201 C C . SER A 1 278 ? 17.938 -45.594 -37.281 1 32.81 278 SER A C 1
ATOM 2203 O O . SER A 1 278 ? 18.203 -44.781 -38.188 1 32.81 278 SER A O 1
ATOM 2205 N N . SER A 1 279 ? 18.953 -46.062 -36.594 1 28.95 279 SER A N 1
ATOM 2206 C CA . SER A 1 279 ? 20.266 -46.375 -37.125 1 28.95 279 SER A CA 1
ATOM 2207 C C . SER A 1 279 ? 20.188 -47.188 -38.406 1 28.95 279 SER A C 1
ATOM 2209 O O . SER A 1 279 ? 19.594 -48.25 -38.438 1 28.95 279 SER A O 1
ATOM 2211 N N . ALA A 1 280 ? 20.094 -46.531 -39.625 1 29.88 280 ALA A N 1
ATOM 2212 C CA . ALA A 1 280 ? 20.453 -47.219 -40.875 1 29.88 280 ALA A CA 1
ATOM 2213 C C . ALA A 1 280 ? 21.719 -48.031 -40.688 1 29.88 280 ALA A C 1
ATOM 2215 O O . ALA A 1 280 ? 22.75 -47.5 -40.219 1 29.88 280 ALA A O 1
ATOM 2216 N N . MET A 1 281 ? 21.703 -49.5 -40.406 1 23.94 281 MET A N 1
ATOM 2217 C CA . MET A 1 281 ? 22.781 -50.469 -40.5 1 23.94 281 MET A CA 1
ATOM 2218 C C . MET A 1 281 ? 23.609 -50.281 -41.75 1 23.94 281 MET A C 1
ATOM 2220 O O . MET A 1 281 ? 23.141 -50.531 -42.844 1 23.94 281 MET A O 1
ATOM 2224 N N . SER A 1 282 ? 24.219 -49.156 -41.875 1 26.53 282 SER A N 1
ATOM 2225 C CA . SER A 1 282 ? 25.094 -49.062 -43.062 1 26.53 282 SER A CA 1
ATOM 2226 C C . SER A 1 282 ? 26.062 -50.219 -43.125 1 26.53 282 SER A C 1
ATOM 2228 O O . SER A 1 282 ? 26.75 -50.5 -42.125 1 26.53 282 SER A O 1
ATOM 2230 N N . PRO A 1 283 ? 25.797 -51.25 -44.062 1 29.03 283 PRO A N 1
ATOM 2231 C CA . PRO A 1 283 ? 26.719 -52.344 -44.312 1 29.03 283 PRO A CA 1
ATOM 2232 C C . PRO A 1 283 ? 28.156 -51.906 -44.562 1 29.03 283 PRO A C 1
ATOM 2234 O O . PRO A 1 283 ? 28.375 -50.875 -45.188 1 29.03 283 PRO A O 1
ATOM 2237 N N . ARG A 1 284 ? 28.938 -52.094 -43.625 1 28.16 284 ARG A N 1
ATOM 2238 C CA . ARG A 1 284 ? 30.375 -51.812 -43.719 1 28.16 284 ARG A CA 1
ATOM 2239 C C . ARG A 1 284 ? 30.984 -52.438 -44.938 1 28.16 284 ARG A C 1
ATOM 2241 O O . ARG A 1 284 ? 31.016 -53.688 -45.062 1 28.16 284 ARG A O 1
ATOM 2248 N N . PRO A 1 285 ? 30.75 -51.812 -46.125 1 26.66 285 PRO A N 1
ATOM 2249 C CA . PRO A 1 285 ? 31.406 -52.438 -47.281 1 26.66 285 PRO A CA 1
ATOM 2250 C C . PRO A 1 285 ? 32.875 -52.75 -47.031 1 26.66 285 PRO A C 1
ATOM 2252 O O . PRO A 1 285 ? 33.531 -52.031 -46.281 1 26.66 285 PRO A O 1
ATOM 2255 N N . SER A 1 286 ? 33.156 -53.969 -47.062 1 21.64 286 SER A N 1
ATOM 2256 C CA . SER A 1 286 ? 34.5 -54.594 -47 1 21.64 286 SER A CA 1
ATOM 2257 C C . SER A 1 286 ? 35.406 -53.969 -48.062 1 21.64 286 SER A C 1
ATOM 2259 O O . SER A 1 286 ? 35 -53.781 -49.188 1 21.64 286 SER A O 1
ATOM 2261 N N . SER A 1 287 ? 36.406 -53.344 -47.656 1 19.33 287 SER A N 1
ATOM 2262 C CA . SER A 1 287 ? 37.5 -52.625 -48.281 1 19.33 287 SER A CA 1
ATOM 2263 C C . SER A 1 287 ? 37.969 -53.312 -49.562 1 19.33 287 SER A C 1
ATOM 2265 O O . SER A 1 287 ? 37.781 -52.812 -50.656 1 19.33 287 SER A O 1
ATOM 2267 N N . ALA A 1 288 ? 39.312 -53.438 -49.625 1 23.56 288 ALA A N 1
ATOM 2268 C CA . ALA A 1 288 ? 40.406 -53 -50.531 1 23.56 288 ALA A CA 1
ATOM 2269 C C . ALA A 1 288 ? 40.75 -54.125 -51.5 1 23.56 288 ALA A C 1
ATOM 2271 O O . ALA A 1 288 ? 41.5 -55.062 -51.156 1 23.56 288 ALA A O 1
ATOM 2272 N N . GLY A 1 289 ? 39.75 -54.906 -52.031 1 18.36 289 GLY A N 1
ATOM 2273 C CA . GLY A 1 289 ? 40.438 -55.875 -52.906 1 18.36 289 GLY A CA 1
ATOM 2274 C C . GLY A 1 289 ? 41.469 -55.219 -53.812 1 18.36 289 GLY A C 1
ATOM 2275 O O . GLY A 1 289 ? 41.469 -54 -53.969 1 18.36 289 GLY A O 1
ATOM 2276 N N . PHE A 1 290 ? 42.25 -56.094 -54.656 1 21.67 290 PHE A N 1
ATOM 2277 C CA . PHE A 1 290 ? 43.469 -56.375 -55.438 1 21.67 290 PHE A CA 1
ATOM 2278 C C . PHE A 1 290 ? 43.5 -55.5 -56.688 1 21.67 290 PHE A C 1
ATOM 2280 O O . PHE A 1 290 ? 42.469 -55.062 -57.188 1 21.67 290 PHE A O 1
ATOM 2287 N N . ALA A 1 291 ? 44.781 -55.188 -57.156 1 22.05 291 ALA A N 1
ATOM 2288 C CA . ALA A 1 291 ? 45.75 -54.344 -57.875 1 22.05 291 ALA A CA 1
ATOM 2289 C C . ALA A 1 291 ? 45.562 -54.469 -59.375 1 22.05 291 ALA A C 1
ATOM 2291 O O . ALA A 1 291 ? 45.938 -53.562 -60.125 1 22.05 291 ALA A O 1
ATOM 2292 N N . LEU A 1 292 ? 45.031 -55.562 -59.938 1 19.28 292 LEU A N 1
ATOM 2293 C CA . LEU A 1 292 ? 45.875 -56.031 -61.031 1 19.28 292 LEU A CA 1
ATOM 2294 C C . LEU A 1 292 ? 45.719 -55.156 -62.281 1 19.28 292 LEU A C 1
ATOM 2296 O O . LEU A 1 292 ? 44.844 -55.438 -63.125 1 19.28 292 LEU A O 1
ATOM 2300 N N . GLU A 1 293 ? 45.562 -53.812 -62.156 1 19.09 293 GLU A N 1
ATOM 2301 C CA . GLU A 1 293 ? 45.406 -53.281 -63.5 1 19.09 293 GLU A CA 1
ATOM 2302 C C . GLU A 1 293 ? 46.656 -53.531 -64.312 1 19.09 293 GLU A C 1
ATOM 2304 O O . GLU A 1 293 ? 47.781 -53.25 -63.875 1 19.09 293 GLU A O 1
ATOM 2309 N N . LEU A 1 294 ? 46.688 -54.406 -65.438 1 20.2 294 LEU A N 1
ATOM 2310 C CA . LEU A 1 294 ? 47.406 -54.875 -66.625 1 20.2 294 LEU A CA 1
ATOM 2311 C C . LEU A 1 294 ? 48 -53.719 -67.375 1 20.2 294 LEU A C 1
ATOM 2313 O O . LEU A 1 294 ? 47.312 -52.719 -67.625 1 20.2 294 LEU A O 1
ATOM 2317 N N . PHE A 1 295 ? 49.531 -53.75 -67.625 1 21.45 295 PHE A N 1
ATOM 2318 C CA . PHE A 1 295 ? 50.688 -53.062 -68.188 1 21.45 295 PHE A CA 1
ATOM 2319 C C . PHE A 1 295 ? 50.562 -52.906 -69.75 1 21.45 295 PHE A C 1
ATOM 2321 O O . PHE A 1 295 ? 50.719 -53.875 -70.438 1 21.45 295 PHE A O 1
ATOM 2328 N N . ALA A 1 296 ? 49.844 -52.156 -70.375 1 17.25 296 ALA A N 1
ATOM 2329 C CA . ALA A 1 296 ? 49.812 -52.219 -71.875 1 17.25 296 ALA A CA 1
ATOM 2330 C C . ALA A 1 296 ? 51.156 -51.844 -72.438 1 17.25 296 ALA A C 1
ATOM 2332 O O . ALA A 1 296 ? 51.625 -52.5 -73.375 1 17.25 296 ALA A O 1
ATOM 2333 N N . LEU A 1 297 ? 51.844 -50.5 -72.625 1 21.05 297 LEU A N 1
ATOM 2334 C CA . LEU A 1 297 ? 52.125 -50.062 -74 1 21.05 297 LEU A CA 1
ATOM 2335 C C . LEU A 1 297 ? 53.469 -50.625 -74.5 1 21.05 297 LEU A C 1
ATOM 2337 O O . LEU A 1 297 ? 54.469 -50.5 -73.75 1 21.05 297 LEU A O 1
ATOM 2341 N N . LEU A 1 298 ? 53.625 -51.344 -75.688 1 18.97 298 LEU A N 1
ATOM 2342 C CA . LEU A 1 298 ? 54.344 -51.969 -76.75 1 18.97 298 LEU A CA 1
ATOM 2343 C C . LEU A 1 298 ? 55 -50.938 -77.625 1 18.97 298 LEU A C 1
ATOM 2345 O O . LEU A 1 298 ? 55.406 -51.25 -78.75 1 18.97 298 LEU A O 1
ATOM 2349 N N . LEU A 1 299 ? 55.312 -49.594 -77.375 1 22.88 299 LEU A N 1
ATOM 2350 C CA . LEU A 1 299 ? 55.812 -49.094 -78.625 1 22.88 299 LEU A CA 1
ATOM 2351 C C . LEU A 1 299 ? 57.188 -49.688 -78.938 1 22.88 299 LEU A C 1
ATOM 2353 O O . LEU A 1 299 ? 58 -49.906 -78 1 22.88 299 LEU A O 1
ATOM 2357 N N . ILE A 1 300 ? 57.719 -50.062 -80.312 1 20.66 300 ILE A N 1
ATOM 2358 C CA . ILE A 1 300 ? 58.344 -50.875 -81.312 1 20.66 300 ILE A CA 1
ATOM 2359 C C . ILE A 1 300 ? 59.719 -50.281 -81.688 1 20.66 300 ILE A C 1
ATOM 2361 O O . ILE A 1 300 ? 60.719 -51 -81.75 1 20.66 300 ILE A O 1
ATOM 2365 N N . ALA A 1 301 ? 59.875 -49.188 -82.438 1 20.48 301 ALA A N 1
ATOM 2366 C CA . ALA A 1 301 ? 60.875 -48.969 -83.5 1 20.48 301 ALA A CA 1
ATOM 2367 C C . ALA A 1 301 ? 62.25 -48.719 -82.875 1 20.48 301 ALA A C 1
ATOM 2369 O O . ALA A 1 301 ? 62.375 -48.375 -81.688 1 20.48 301 ALA A O 1
ATOM 2370 N N . ILE A 1 302 ? 63.469 -48.406 -83.938 1 24.22 302 ILE A N 1
ATOM 2371 C CA . ILE A 1 302 ? 64.75 -48.625 -84.562 1 24.22 302 ILE A CA 1
ATOM 2372 C C . ILE A 1 302 ? 65.812 -47.719 -84 1 24.22 302 ILE A C 1
ATOM 2374 O O . ILE A 1 302 ? 66.875 -48.188 -83.562 1 24.22 302 ILE A O 1
ATOM 2378 N N . ARG A 1 303 ? 66.438 -47.062 -85.188 1 21.52 303 ARG A N 1
ATOM 2379 C CA . ARG A 1 303 ? 67.188 -45.969 -85.812 1 21.52 303 ARG A CA 1
ATOM 2380 C C . ARG A 1 303 ? 66.812 -44.625 -85.188 1 21.52 303 ARG A C 1
ATOM 2382 O O . ARG A 1 303 ? 65.625 -44.344 -85 1 21.52 303 ARG A O 1
ATOM 2389 N N . MET B 1 1 ? 16.625 -54.375 -81.188 1 35.78 1 MET B N 1
ATOM 2390 C CA . MET B 1 1 ? 16.844 -54.562 -79.75 1 35.78 1 MET B CA 1
ATOM 2391 C C . MET B 1 1 ? 16.297 -53.375 -78.938 1 35.78 1 MET B C 1
ATOM 2393 O O . MET B 1 1 ? 16.875 -52.281 -79 1 35.78 1 MET B O 1
ATOM 2397 N N . GLU B 1 2 ? 14.914 -53.219 -78.875 1 46.78 2 GLU B N 1
ATOM 2398 C CA . GLU B 1 2 ? 14.133 -52.188 -78.188 1 46.78 2 GLU B CA 1
ATOM 2399 C C . GLU B 1 2 ? 14.398 -52.219 -76.688 1 46.78 2 GLU B C 1
ATOM 2401 O O . GLU B 1 2 ? 14.258 -53.25 -76 1 46.78 2 GLU B O 1
ATOM 2406 N N . LEU B 1 3 ? 15.25 -51.312 -76.062 1 46.78 3 LEU B N 1
ATOM 2407 C CA . LEU B 1 3 ? 15.617 -51.031 -74.688 1 46.78 3 LEU B CA 1
ATOM 2408 C C . LEU B 1 3 ? 14.422 -50.531 -73.875 1 46.78 3 LEU B C 1
ATOM 2410 O O . LEU B 1 3 ? 13.93 -49.438 -74.125 1 46.78 3 LEU B O 1
ATOM 2414 N N . LYS B 1 4 ? 13.453 -51.375 -73.438 1 48.69 4 LYS B N 1
ATOM 2415 C CA . LYS B 1 4 ? 12.422 -50.969 -72.5 1 48.69 4 LYS B CA 1
ATOM 2416 C C . LYS B 1 4 ? 13.047 -50.5 -71.188 1 48.69 4 LYS B C 1
ATOM 2418 O O . LYS B 1 4 ? 13.766 -51.281 -70.5 1 48.69 4 LYS B O 1
ATOM 2423 N N . ILE B 1 5 ? 13.328 -49.219 -71 1 47.59 5 ILE B N 1
ATOM 2424 C CA . ILE B 1 5 ? 13.695 -48.594 -69.75 1 47.59 5 ILE B CA 1
ATOM 2425 C C . ILE B 1 5 ? 12.57 -48.781 -68.75 1 47.59 5 ILE B C 1
ATOM 2427 O O . ILE B 1 5 ? 11.469 -48.25 -68.938 1 47.59 5 ILE B O 1
ATOM 2431 N N . LEU B 1 6 ? 12.438 -49.906 -68.062 1 43.81 6 LEU B N 1
ATOM 2432 C CA . LEU B 1 6 ? 11.562 -50.062 -66.875 1 43.81 6 LEU B CA 1
ATOM 2433 C C . LEU B 1 6 ? 11.906 -49.031 -65.812 1 43.81 6 LEU B C 1
ATOM 2435 O O . LEU B 1 6 ? 13 -49.062 -65.25 1 43.81 6 LEU B O 1
ATOM 2439 N N . LEU B 1 7 ? 11.344 -47.812 -65.938 1 45.78 7 LEU B N 1
ATOM 2440 C CA . LEU B 1 7 ? 11.367 -46.812 -64.875 1 45.78 7 LEU B CA 1
ATOM 2441 C C . LEU B 1 7 ? 10.789 -47.375 -63.562 1 45.78 7 LEU B C 1
ATOM 2443 O O . LEU B 1 7 ? 9.594 -47.656 -63.5 1 45.78 7 LEU B O 1
ATOM 2447 N N . TRP B 1 8 ? 11.57 -48.094 -62.719 1 46.5 8 TRP B N 1
ATOM 2448 C CA . TRP B 1 8 ? 11.211 -48.406 -61.344 1 46.5 8 TRP B CA 1
ATOM 2449 C C . TRP B 1 8 ? 10.922 -47.156 -60.562 1 46.5 8 TRP B C 1
ATOM 2451 O O . TRP B 1 8 ? 11.82 -46.344 -60.312 1 46.5 8 TRP B O 1
ATOM 2461 N N . ALA B 1 9 ? 9.703 -46.594 -60.625 1 46.97 9 ALA B N 1
ATOM 2462 C CA . ALA B 1 9 ? 9.211 -45.594 -59.656 1 46.97 9 ALA B CA 1
ATOM 2463 C C . ALA B 1 9 ? 9.398 -46.062 -58.219 1 46.97 9 ALA B C 1
ATOM 2465 O O . ALA B 1 9 ? 8.727 -47 -57.781 1 46.97 9 ALA B O 1
ATOM 2466 N N . HIS B 1 10 ? 10.555 -45.906 -57.656 1 47.12 10 HIS B N 1
ATOM 2467 C CA . HIS B 1 10 ? 10.68 -46.031 -56.219 1 47.12 10 HIS B CA 1
ATOM 2468 C C . HIS B 1 10 ? 9.695 -45.094 -55.5 1 47.12 10 HIS B C 1
ATOM 2470 O O . HIS B 1 10 ? 9.805 -43.875 -55.594 1 47.12 10 HIS B O 1
ATOM 2476 N N . ILE B 1 11 ? 8.43 -45.5 -55.406 1 45.34 11 ILE B N 1
ATOM 2477 C CA . ILE B 1 11 ? 7.57 -44.812 -54.438 1 45.34 11 ILE B CA 1
ATOM 2478 C C . ILE B 1 11 ? 8.281 -44.75 -53.094 1 45.34 11 ILE B C 1
ATOM 2480 O O . ILE B 1 11 ? 8.492 -45.75 -52.438 1 45.34 11 ILE B O 1
ATOM 2484 N N . VAL B 1 12 ? 9.227 -43.906 -52.969 1 42.94 12 VAL B N 1
ATOM 2485 C CA . VAL B 1 12 ? 9.633 -43.562 -51.594 1 42.94 12 VAL B CA 1
ATOM 2486 C C . VAL B 1 12 ? 8.406 -43.25 -50.75 1 42.94 12 VAL B C 1
ATOM 2488 O O . VAL B 1 12 ? 7.695 -42.281 -50.969 1 42.94 12 VAL B O 1
ATOM 2491 N N . GLY B 1 13 ? 7.629 -44.281 -50.375 1 42.09 13 GLY B N 1
ATOM 2492 C CA . GLY B 1 13 ? 6.68 -44.062 -49.312 1 42.09 13 GLY B CA 1
ATOM 2493 C C . GLY B 1 13 ? 7.188 -43.062 -48.281 1 42.09 13 GLY B C 1
ATOM 2494 O O . GLY B 1 13 ? 8.195 -43.312 -47.594 1 42.09 13 GLY B O 1
ATOM 2495 N N . ILE B 1 14 ? 7.078 -41.812 -48.5 1 44.47 14 ILE B N 1
ATOM 2496 C CA . ILE B 1 14 ? 7.23 -40.844 -47.438 1 44.47 14 ILE B CA 1
ATOM 2497 C C . ILE B 1 14 ? 6.578 -41.375 -46.156 1 44.47 14 ILE B C 1
ATOM 2499 O O . ILE B 1 14 ? 5.355 -41.531 -46.125 1 44.47 14 ILE B O 1
ATOM 2503 N N . CYS B 1 15 ? 7.086 -42.375 -45.469 1 46.88 15 CYS B N 1
ATOM 2504 C CA . CYS B 1 15 ? 6.695 -42.781 -44.125 1 46.88 15 CYS B CA 1
ATOM 2505 C C . CYS B 1 15 ? 6.348 -41.562 -43.281 1 46.88 15 CYS B C 1
ATOM 2507 O O . CYS B 1 15 ? 7.238 -40.875 -42.75 1 46.88 15 CYS B O 1
ATOM 2509 N N . SER B 1 16 ? 5.328 -40.875 -43.656 1 51.25 16 SER B N 1
ATOM 2510 C CA . SER B 1 16 ? 4.793 -39.781 -42.875 1 51.25 16 SER B CA 1
ATOM 2511 C C . SER B 1 16 ? 4.438 -40.219 -41.469 1 51.25 16 SER B C 1
ATOM 2513 O O . SER B 1 16 ? 3.354 -40.75 -41.219 1 51.25 16 SER B O 1
ATOM 2515 N N . GLY B 1 17 ? 5.246 -40.938 -40.688 1 57.44 17 GLY B N 1
ATOM 2516 C CA . GLY B 1 17 ? 5.109 -41.406 -39.312 1 57.44 17 GLY B CA 1
ATOM 2517 C C . GLY B 1 17 ? 4.664 -40.312 -38.375 1 57.44 17 GLY B C 1
ATOM 2518 O O . GLY B 1 17 ? 4.047 -39.312 -38.781 1 57.44 17 GLY B O 1
ATOM 2519 N N . LEU B 1 18 ? 4.777 -40.531 -36.969 1 70.38 18 LEU B N 1
ATOM 2520 C CA . LEU B 1 18 ? 4.461 -39.656 -35.844 1 70.38 18 LEU B CA 1
ATOM 2521 C C . LEU B 1 18 ? 5.004 -38.25 -36.031 1 70.38 18 LEU B C 1
ATOM 2523 O O . LEU B 1 18 ? 6.211 -38.062 -36.219 1 70.38 18 LEU B O 1
ATOM 2527 N N . ARG B 1 19 ? 3.996 -37.281 -36.562 1 71.25 19 ARG B N 1
ATOM 2528 C CA . ARG B 1 19 ? 4.398 -35.906 -36.781 1 71.25 19 ARG B CA 1
ATOM 2529 C C . ARG B 1 19 ? 3.885 -35 -35.688 1 71.25 19 ARG B C 1
ATOM 2531 O O . ARG B 1 19 ? 2.754 -35.156 -35.219 1 71.25 19 ARG B O 1
ATOM 2538 N N . GLU B 1 20 ? 4.742 -34.281 -35.156 1 80.06 20 GLU B N 1
ATOM 2539 C CA . GLU B 1 20 ? 4.473 -33.062 -34.406 1 80.06 20 GLU B CA 1
ATOM 2540 C C . GLU B 1 20 ? 3.934 -33.375 -33 1 80.06 20 GLU B C 1
ATOM 2542 O O . GLU B 1 20 ? 2.816 -32.969 -32.656 1 80.06 20 GLU B O 1
ATOM 2547 N N . VAL B 1 21 ? 4.617 -34.156 -32.188 1 87.56 21 VAL B N 1
ATOM 2548 C CA . VAL B 1 21 ? 4.223 -34.344 -30.797 1 87.56 21 VAL B CA 1
ATOM 2549 C C . VAL B 1 21 ? 4.477 -33.062 -30 1 87.56 21 VAL B C 1
ATOM 2551 O O . VAL B 1 21 ? 5.555 -32.469 -30.078 1 87.56 21 VAL B O 1
ATOM 2554 N N . ARG B 1 22 ? 3.387 -32.656 -29.281 1 91 22 ARG B N 1
ATOM 2555 C CA . ARG B 1 22 ? 3.473 -31.422 -28.516 1 91 22 ARG B CA 1
ATOM 2556 C C . ARG B 1 22 ? 3.102 -31.672 -27.047 1 91 22 ARG B C 1
ATOM 2558 O O . ARG B 1 22 ? 2.16 -32.406 -26.766 1 91 22 ARG B O 1
ATOM 2565 N N . ILE B 1 23 ? 3.924 -31.062 -26.234 1 93 23 ILE B N 1
ATOM 2566 C CA . ILE B 1 23 ? 3.688 -31.219 -24.797 1 93 23 ILE B CA 1
ATOM 2567 C C . ILE B 1 23 ? 3.332 -29.859 -24.188 1 93 23 ILE B C 1
ATOM 2569 O O . ILE B 1 23 ? 3.859 -28.828 -24.609 1 93 23 ILE B O 1
ATOM 2573 N N . GLN B 1 24 ? 2.348 -29.859 -23.25 1 92.62 24 GLN B N 1
ATOM 2574 C CA . GLN B 1 24 ? 1.995 -28.656 -22.5 1 92.62 24 GLN B CA 1
ATOM 2575 C C . GLN B 1 24 ? 1.845 -28.969 -21 1 92.62 24 GLN B C 1
ATOM 2577 O O . GLN B 1 24 ? 0.946 -29.703 -20.609 1 92.62 24 GLN B O 1
ATOM 2582 N N . ILE B 1 25 ? 2.756 -28.391 -20.266 1 93.5 25 ILE B N 1
ATOM 2583 C CA . ILE B 1 25 ? 2.736 -28.562 -18.812 1 93.5 25 ILE B CA 1
ATOM 2584 C C . ILE B 1 25 ? 2.803 -27.188 -18.141 1 93.5 25 ILE B C 1
ATOM 2586 O O . ILE B 1 25 ? 3.496 -26.281 -18.625 1 93.5 25 ILE B O 1
ATOM 2590 N N . PRO B 1 26 ? 2.049 -27.062 -17.047 1 92.12 26 PRO B N 1
ATOM 2591 C CA . PRO B 1 26 ? 2.16 -25.766 -16.359 1 92.12 26 PRO B CA 1
ATOM 2592 C C . PRO B 1 26 ? 3.574 -25.484 -15.852 1 92.12 26 PRO B C 1
ATOM 2594 O O . PRO B 1 26 ? 4.258 -26.406 -15.383 1 92.12 26 PRO B O 1
ATOM 2597 N N . THR B 1 27 ? 3.951 -24.25 -15.984 1 91.12 27 THR B N 1
ATOM 2598 C CA . THR B 1 27 ? 5.281 -23.844 -15.539 1 91.12 27 THR B CA 1
ATOM 2599 C C . THR B 1 27 ? 5.422 -24.031 -14.031 1 91.12 27 THR B C 1
ATOM 2601 O O . THR B 1 27 ? 6.469 -24.469 -13.547 1 91.12 27 THR B O 1
ATOM 2604 N N . ALA B 1 28 ? 4.34 -23.609 -13.352 1 93.94 28 ALA B N 1
ATOM 2605 C CA . ALA B 1 28 ? 4.359 -23.719 -11.891 1 93.94 28 ALA B CA 1
ATOM 2606 C C . ALA B 1 28 ? 2.959 -23.984 -11.344 1 93.94 28 ALA B C 1
ATOM 2608 O O . ALA B 1 28 ? 1.966 -23.516 -11.906 1 93.94 28 ALA B O 1
ATOM 2609 N N . VAL B 1 29 ? 2.99 -24.797 -10.336 1 95.12 29 VAL B N 1
ATOM 2610 C CA . VAL B 1 29 ? 1.744 -25.109 -9.648 1 95.12 29 VAL B CA 1
ATOM 2611 C C . VAL B 1 29 ? 1.931 -24.938 -8.141 1 95.12 29 VAL B C 1
ATOM 2613 O O . VAL B 1 29 ? 3.037 -25.094 -7.621 1 95.12 29 VAL B O 1
ATOM 2616 N N . LYS B 1 30 ? 0.902 -24.516 -7.473 1 95.12 30 LYS B N 1
ATOM 2617 C CA . LYS B 1 30 ? 0.958 -24.375 -6.02 1 95.12 30 LYS B CA 1
ATOM 2618 C C . LYS B 1 30 ? 0.942 -25.734 -5.336 1 95.12 30 LYS B C 1
ATOM 2620 O O . LYS B 1 30 ? 0.221 -26.641 -5.762 1 95.12 30 LYS B O 1
ATOM 2625 N N . LYS B 1 31 ? 1.683 -25.828 -4.301 1 95.31 31 LYS B N 1
ATOM 2626 C CA . LY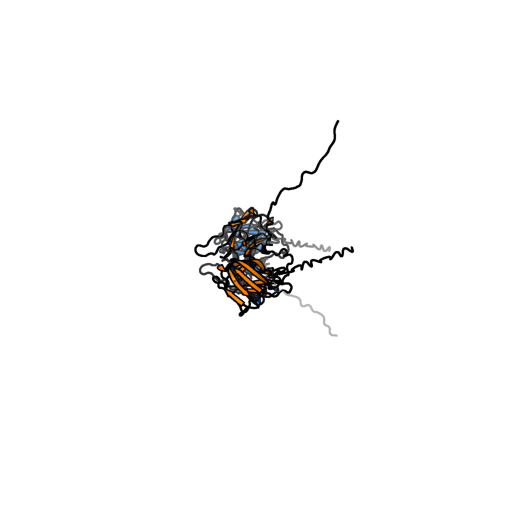S B 1 31 ? 1.685 -27.047 -3.498 1 95.31 31 LYS B CA 1
ATOM 2627 C C . LYS B 1 31 ? 0.27 -27.422 -3.064 1 95.31 31 LYS B C 1
ATOM 2629 O O . LYS B 1 31 ? -0.494 -26.562 -2.613 1 95.31 31 LYS B O 1
ATOM 2634 N N . GLY B 1 32 ? -0.033 -28.688 -3.174 1 95.25 32 GLY B N 1
ATOM 2635 C CA . GLY B 1 32 ? -1.341 -29.188 -2.783 1 95.25 32 GLY B CA 1
ATOM 2636 C C . GLY B 1 32 ? -2.34 -29.203 -3.924 1 95.25 32 GLY B C 1
ATOM 2637 O O . GLY B 1 32 ? -3.361 -29.891 -3.852 1 95.25 32 GLY B O 1
ATOM 2638 N N . ASP B 1 33 ? -2.043 -28.453 -4.98 1 94.81 33 ASP B N 1
ATOM 2639 C CA . ASP B 1 33 ? -2.975 -28.328 -6.098 1 94.81 33 ASP B CA 1
ATOM 2640 C C . ASP B 1 33 ? -2.785 -29.469 -7.102 1 94.81 33 ASP B C 1
ATOM 2642 O O . ASP B 1 33 ? -1.935 -30.344 -6.902 1 94.81 33 ASP B O 1
ATOM 2646 N N . SER B 1 34 ? -3.648 -29.469 -8.117 1 95.94 34 SER B N 1
ATOM 2647 C CA . SER B 1 34 ? -3.574 -30.438 -9.211 1 95.94 34 SER B CA 1
ATOM 2648 C C . SER B 1 34 ? -2.977 -29.812 -10.461 1 95.94 34 SER B C 1
ATOM 2650 O O . SER B 1 34 ? -2.928 -28.594 -10.594 1 95.94 34 SER B O 1
ATOM 2652 N N . ALA B 1 35 ? -2.494 -30.641 -11.281 1 96.06 35 ALA B N 1
ATOM 2653 C CA . ALA B 1 35 ? -1.954 -30.188 -12.562 1 96.06 35 ALA B CA 1
ATOM 2654 C C . ALA B 1 35 ? -2.369 -31.125 -13.695 1 96.06 35 ALA B C 1
ATOM 2656 O O . ALA B 1 35 ? -2.432 -32.344 -13.508 1 96.06 35 ALA B O 1
ATOM 2657 N N . ILE B 1 36 ? -2.654 -30.547 -14.789 1 95.44 36 ILE B N 1
ATOM 2658 C CA . ILE B 1 36 ? -2.963 -31.328 -15.984 1 95.44 36 ILE B CA 1
ATOM 2659 C C . ILE B 1 36 ? -1.79 -31.25 -16.969 1 95.44 36 ILE B C 1
ATOM 2661 O O . ILE B 1 36 ? -1.378 -30.156 -17.375 1 95.44 36 ILE B O 1
ATOM 2665 N N . LEU B 1 37 ? -1.26 -32.344 -17.297 1 96.31 37 LEU B N 1
ATOM 2666 C CA . LEU B 1 37 ? -0.2 -32.469 -18.297 1 96.31 37 LEU B CA 1
ATOM 2667 C C . LEU B 1 37 ? -0.753 -32.969 -19.625 1 96.31 37 LEU B C 1
ATOM 2669 O O . LEU B 1 37 ? -1.334 -34.031 -19.688 1 96.31 37 LEU B O 1
ATOM 2673 N N . ASN B 1 38 ? -0.5 -32.219 -20.656 1 95.12 38 ASN B N 1
ATOM 2674 C CA . ASN B 1 38 ? -1.036 -32.562 -21.953 1 95.12 38 ASN B CA 1
ATOM 2675 C C . ASN B 1 38 ? 0.066 -33.031 -22.906 1 95.12 38 ASN B C 1
ATOM 2677 O O . ASN B 1 38 ? 1.169 -32.469 -22.891 1 95.12 38 ASN B O 1
ATOM 2681 N N . CYS B 1 39 ? -0.218 -34 -23.672 1 93.5 39 CYS B N 1
ATOM 2682 C CA . CYS B 1 39 ? 0.629 -34.469 -24.75 1 93.5 39 CYS B CA 1
ATOM 2683 C C . CYS B 1 39 ? -0.19 -34.781 -26 1 93.5 39 CYS B C 1
ATOM 2685 O O . CYS B 1 39 ? -0.957 -35.719 -26.047 1 93.5 39 CYS B O 1
ATOM 2687 N N . TRP B 1 40 ? 0.001 -33.906 -27.031 1 92.19 40 TRP B N 1
ATOM 2688 C CA . TRP B 1 40 ? -0.751 -34.062 -28.266 1 92.19 40 TRP B CA 1
ATOM 2689 C C . TRP B 1 40 ? 0.115 -34.688 -29.359 1 92.19 40 TRP B C 1
ATOM 2691 O O . TRP B 1 40 ? 1.323 -34.438 -29.422 1 92.19 40 TRP B O 1
ATOM 2701 N N . TYR B 1 41 ? -0.554 -35.438 -30.188 1 89.12 41 TYR B N 1
ATOM 2702 C CA . TYR B 1 41 ? 0.177 -36.125 -31.234 1 89.12 41 TYR B CA 1
ATOM 2703 C C . TYR B 1 41 ? -0.732 -36.438 -32.406 1 89.12 41 TYR B C 1
ATOM 2705 O O . TYR B 1 41 ? -1.959 -36.406 -32.312 1 89.12 41 TYR B O 1
ATOM 2713 N N . ASP B 1 42 ? -0.077 -36.625 -33.531 1 87.25 42 ASP B N 1
ATOM 2714 C CA . ASP B 1 42 ? -0.728 -37.094 -34.75 1 87.25 42 ASP B CA 1
ATOM 2715 C C . ASP B 1 42 ? 0.005 -38.312 -35.312 1 87.25 42 ASP B C 1
ATOM 2717 O O . ASP B 1 42 ? 1.138 -38.219 -35.781 1 87.25 42 ASP B O 1
ATOM 2721 N N . THR B 1 43 ? -0.659 -39.469 -35.312 1 86.12 43 THR B N 1
ATOM 2722 C CA . THR B 1 43 ? -0.01 -40.688 -35.781 1 86.12 43 THR B CA 1
ATOM 2723 C C . THR B 1 43 ? -0.199 -40.875 -37.281 1 86.12 43 THR B C 1
ATOM 2725 O O . THR B 1 43 ? 0.14 -41.906 -37.844 1 86.12 43 THR B O 1
ATOM 2728 N N . GLU B 1 44 ? -0.805 -39.938 -37.906 1 81.06 44 GLU B N 1
ATOM 2729 C CA . GLU B 1 44 ? -1.001 -39.906 -39.344 1 81.06 44 GLU B CA 1
ATOM 2730 C C . GLU B 1 44 ? -1.641 -41.188 -39.844 1 81.06 44 GLU B C 1
ATOM 2732 O O . GLU B 1 44 ? -1.167 -41.781 -40.812 1 81.06 44 GLU B O 1
ATOM 2737 N N . GLY B 1 45 ? -2.635 -41.562 -39.062 1 83.31 45 GLY B N 1
ATOM 2738 C CA . GLY B 1 45 ? -3.408 -42.719 -39.531 1 83.31 45 GLY B CA 1
ATOM 2739 C C . GLY B 1 45 ? -2.975 -44 -38.875 1 83.31 45 GLY B C 1
ATOM 2740 O O . GLY B 1 45 ? -3.729 -45 -38.875 1 83.31 45 GLY B O 1
ATOM 2741 N N . ASP B 1 46 ? -1.73 -44.094 -38.375 1 86 46 ASP B N 1
ATOM 2742 C CA . ASP B 1 46 ? -1.281 -45.281 -37.719 1 86 46 ASP B CA 1
ATOM 2743 C C . ASP B 1 46 ? -1.997 -45.469 -36.375 1 86 46 ASP B C 1
ATOM 2745 O O . ASP B 1 46 ? -2.316 -44.469 -35.688 1 86 46 ASP B O 1
ATOM 2749 N N . PRO B 1 47 ? -2.213 -46.75 -36.062 1 89.75 47 PRO B N 1
ATOM 2750 C CA . PRO B 1 47 ? -2.773 -46.969 -34.75 1 89.75 47 PRO B CA 1
ATOM 2751 C C . PRO B 1 47 ? -1.805 -46.562 -33.625 1 89.75 47 PRO B C 1
ATOM 2753 O O . PRO B 1 47 ? -0.588 -46.688 -33.781 1 89.75 47 PRO B O 1
ATOM 2756 N N . LEU B 1 48 ? -2.375 -46.125 -32.562 1 92.81 48 LEU B N 1
ATOM 2757 C CA . LEU B 1 48 ? -1.563 -45.75 -31.406 1 92.81 48 LEU B CA 1
ATOM 2758 C C . LEU B 1 48 ? -1.118 -47 -30.656 1 92.81 48 LEU B C 1
ATOM 2760 O O . LEU B 1 48 ? -1.94 -47.875 -30.328 1 92.81 48 LEU B O 1
ATOM 2764 N N . TYR B 1 49 ? 0.199 -47.094 -30.469 1 94.94 49 TYR B N 1
ATOM 2765 C CA . TYR B 1 49 ? 0.696 -48.188 -29.625 1 94.94 49 TYR B CA 1
ATOM 2766 C C . TYR B 1 49 ? 0.598 -47.812 -28.156 1 94.94 49 TYR B C 1
ATOM 2768 O O . TYR B 1 49 ? -0.087 -48.5 -27.375 1 94.94 49 TYR B O 1
ATOM 2776 N N . ALA B 1 50 ? 1.279 -46.656 -27.797 1 96.38 50 ALA B N 1
ATOM 2777 C CA . ALA B 1 50 ? 1.213 -46.25 -26.391 1 96.38 50 ALA B CA 1
ATOM 2778 C C . ALA B 1 50 ? 1.641 -44.812 -26.188 1 96.38 50 ALA B C 1
ATOM 2780 O O . ALA B 1 50 ? 2.371 -44.25 -27.016 1 96.38 50 ALA B O 1
ATOM 2781 N N . VAL B 1 51 ? 1.064 -44.25 -25.141 1 97 51 VAL B N 1
ATOM 2782 C CA . VAL B 1 51 ? 1.559 -43 -24.594 1 97 51 VAL B CA 1
ATOM 2783 C C . VAL B 1 51 ? 2.09 -43.219 -23.188 1 97 51 VAL B C 1
ATOM 2785 O O . VAL B 1 51 ? 1.376 -43.719 -22.312 1 97 51 VAL B O 1
ATOM 2788 N N . LYS B 1 52 ? 3.338 -42.844 -22.984 1 97.69 52 LYS B N 1
ATOM 2789 C CA . LYS B 1 52 ? 3.973 -43.031 -21.688 1 97.69 52 LYS B CA 1
ATOM 2790 C C . LYS B 1 52 ? 4.457 -41.719 -21.094 1 97.69 52 LYS B C 1
ATOM 2792 O O . LYS B 1 52 ? 4.996 -40.875 -21.828 1 97.69 52 LYS B O 1
ATOM 2797 N N . TRP B 1 53 ? 4.227 -41.531 -19.859 1 98.19 53 TRP B N 1
ATOM 2798 C CA . TRP B 1 53 ? 4.711 -40.344 -19.141 1 98.19 53 TRP B CA 1
ATOM 2799 C C . TRP B 1 53 ? 5.805 -40.719 -18.156 1 98.19 53 TRP B C 1
ATOM 2801 O O . TRP B 1 53 ? 5.703 -41.75 -17.453 1 98.19 53 TRP B O 1
ATOM 2811 N N . TYR B 1 54 ? 6.789 -39.875 -18.125 1 97.69 54 TYR B N 1
ATOM 2812 C CA . TYR B 1 54 ? 7.938 -40.125 -17.266 1 97.69 54 TYR B CA 1
ATOM 2813 C C . TYR B 1 54 ? 8.227 -38.906 -16.375 1 97.69 54 TYR B C 1
ATOM 2815 O O . TYR B 1 54 ? 8.008 -37.75 -16.781 1 97.69 54 TYR B O 1
ATOM 2823 N N . LYS B 1 55 ? 8.703 -39.156 -15.227 1 97 55 LYS B N 1
ATOM 2824 C CA . LYS B 1 55 ? 9.328 -38.156 -14.352 1 97 55 LYS B CA 1
ATOM 2825 C C . LYS B 1 55 ? 10.75 -38.562 -13.992 1 97 55 LYS B C 1
ATOM 2827 O O . LYS B 1 55 ? 10.969 -39.625 -13.391 1 97 55 LYS B O 1
ATOM 2832 N N . GLY B 1 56 ? 11.656 -37.719 -14.305 1 91.5 56 GLY B N 1
ATOM 2833 C CA . GLY B 1 56 ? 13.047 -38.094 -14.055 1 91.5 56 GLY B CA 1
ATOM 2834 C C . GLY B 1 56 ? 13.453 -39.406 -14.695 1 91.5 56 GLY B C 1
ATOM 2835 O O . GLY B 1 56 ? 14.117 -40.219 -14.062 1 91.5 56 GLY B O 1
ATOM 2836 N N . GLY B 1 57 ? 12.844 -39.75 -15.766 1 92 57 GLY B N 1
ATOM 2837 C CA . GLY B 1 57 ? 13.203 -40.938 -16.5 1 92 57 GLY B CA 1
ATOM 2838 C C . GLY B 1 57 ? 12.43 -42.156 -16.047 1 92 57 GLY B C 1
ATOM 2839 O O . GLY B 1 57 ? 12.555 -43.25 -16.656 1 92 57 GLY B O 1
ATOM 2840 N N . ARG B 1 58 ? 11.672 -42 -15.039 1 96.38 58 ARG B N 1
ATOM 2841 C CA . ARG B 1 58 ? 10.875 -43.125 -14.555 1 96.38 58 ARG B CA 1
ATOM 2842 C C . ARG B 1 58 ? 9.422 -43 -14.984 1 96.38 58 ARG B C 1
ATOM 2844 O O . ARG B 1 58 ? 8.797 -41.938 -14.781 1 96.38 58 ARG B O 1
ATOM 2851 N N . GLU B 1 59 ? 8.906 -44.031 -15.5 1 97.69 59 GLU B N 1
ATOM 2852 C CA . GLU B 1 59 ? 7.527 -44.031 -15.992 1 97.69 59 GLU B CA 1
ATOM 2853 C C . GLU B 1 59 ? 6.531 -44.031 -14.836 1 97.69 59 GLU B C 1
ATOM 2855 O O . GLU B 1 59 ? 6.676 -44.812 -13.883 1 97.69 59 GLU B O 1
ATOM 2860 N N . PHE B 1 60 ? 5.504 -43.156 -14.992 1 98 60 PHE B N 1
ATOM 2861 C CA . PHE B 1 60 ? 4.52 -43.125 -13.914 1 98 60 PHE B CA 1
ATOM 2862 C C . PHE B 1 60 ? 3.109 -43.312 -14.469 1 98 60 PHE B C 1
ATOM 2864 O O . PHE B 1 60 ? 2.164 -43.531 -13.711 1 98 60 PHE B O 1
ATOM 2871 N N . TYR B 1 61 ? 3.016 -43.219 -15.773 1 98.38 61 TYR B N 1
ATOM 2872 C CA . TYR B 1 61 ? 1.719 -43.375 -16.422 1 98.38 61 TYR B CA 1
ATOM 2873 C C . TYR B 1 61 ? 1.877 -43.906 -17.828 1 98.38 61 TYR B C 1
ATOM 2875 O O . TYR B 1 61 ? 2.807 -43.531 -18.547 1 98.38 61 TYR B O 1
ATOM 2883 N N . ARG B 1 62 ? 0.936 -44.812 -18.203 1 98.31 62 ARG B N 1
ATOM 2884 C CA . ARG B 1 62 ? 0.917 -45.375 -19.547 1 98.31 62 ARG B CA 1
ATOM 2885 C C . ARG B 1 62 ? -0.512 -45.594 -20.047 1 98.31 62 ARG B C 1
ATOM 2887 O O . ARG B 1 62 ? -1.368 -46.062 -19.297 1 98.31 62 ARG B O 1
ATOM 2894 N N . TYR B 1 63 ? -0.729 -45.094 -21.188 1 98.12 63 TYR B N 1
ATOM 2895 C CA . TYR B 1 63 ? -1.961 -45.406 -21.906 1 98.12 63 TYR B CA 1
ATOM 2896 C C . TYR B 1 63 ? -1.679 -46.281 -23.109 1 98.12 63 TYR B C 1
ATOM 2898 O O . TYR B 1 63 ? -0.982 -45.875 -24.047 1 98.12 63 TYR B O 1
ATOM 2906 N N . ALA B 1 64 ? -2.17 -47.469 -23.125 1 96.88 64 ALA B N 1
ATOM 2907 C CA . ALA B 1 64 ? -2.066 -48.406 -24.234 1 96.88 64 ALA B CA 1
ATOM 2908 C C . ALA B 1 64 ? -3.438 -48.969 -24.625 1 96.88 64 ALA B C 1
ATOM 2910 O O . ALA B 1 64 ? -3.957 -49.875 -23.969 1 96.88 64 ALA B O 1
ATOM 2911 N N . PRO B 1 65 ? -3.953 -48.5 -25.719 1 95.25 65 PRO B N 1
ATOM 2912 C CA . PRO B 1 65 ? -5.336 -48.844 -26.047 1 95.25 65 PRO B CA 1
ATOM 2913 C C . PRO B 1 65 ? -5.551 -50.344 -26.25 1 95.25 65 PRO B C 1
ATOM 2915 O O . PRO B 1 65 ? -6.656 -50.844 -26.047 1 95.25 65 PRO B O 1
ATOM 2918 N N . ASN B 1 66 ? -4.551 -51.094 -26.641 1 93.94 66 ASN B N 1
ATOM 2919 C CA . ASN B 1 66 ? -4.703 -52.531 -26.953 1 93.94 66 ASN B CA 1
ATOM 2920 C C . ASN B 1 66 ? -4.402 -53.406 -25.75 1 93.94 66 ASN B C 1
ATOM 2922 O O . ASN B 1 66 ? -4.391 -54.625 -25.844 1 93.94 66 ASN B O 1
ATOM 2926 N N . GLU B 1 67 ? -4.129 -52.781 -24.672 1 93.19 67 GLU B N 1
ATOM 2927 C CA . GLU B 1 67 ? -3.93 -53.5 -23.422 1 93.19 67 GLU B CA 1
ATOM 2928 C C . GLU B 1 67 ? -5.172 -53.438 -22.547 1 93.19 67 GLU B C 1
ATOM 2930 O O . GLU B 1 67 ? -6.043 -52.594 -22.75 1 93.19 67 GLU B O 1
ATOM 2935 N N . ASN B 1 68 ? -5.223 -54.469 -21.578 1 93.44 68 ASN B N 1
ATOM 2936 C CA . ASN B 1 68 ? -6.309 -54.5 -20.609 1 93.44 68 ASN B CA 1
ATOM 2937 C C . ASN B 1 68 ? -5.785 -54.594 -19.172 1 93.44 68 ASN B C 1
ATOM 2939 O O . ASN B 1 68 ? -5.219 -55.625 -18.797 1 93.44 68 ASN B O 1
ATOM 2943 N N . PRO B 1 69 ? -5.863 -53.594 -18.359 1 95.12 69 PRO B N 1
ATOM 2944 C CA . PRO B 1 69 ? -6.516 -52.312 -18.656 1 95.12 69 PRO B CA 1
ATOM 2945 C C . PRO B 1 69 ? -5.648 -51.406 -19.516 1 95.12 69 PRO B C 1
ATOM 2947 O O . PRO B 1 69 ? -4.418 -51.531 -19.5 1 95.12 69 PRO B O 1
ATOM 2950 N N . ALA B 1 70 ? -6.254 -50.438 -20.234 1 96.12 70 ALA B N 1
ATOM 2951 C CA . ALA B 1 70 ? -5.551 -49.531 -21.141 1 96.12 70 ALA B CA 1
ATOM 2952 C C . ALA B 1 70 ? -4.676 -48.562 -20.375 1 96.12 70 ALA B C 1
ATOM 2954 O O . ALA B 1 70 ? -3.652 -48.094 -20.875 1 96.12 70 ALA B O 1
ATOM 2955 N N . VAL B 1 71 ? -5.172 -48.188 -19.109 1 97 71 VAL B N 1
ATOM 2956 C CA . VAL B 1 71 ? -4.461 -47.219 -18.297 1 97 71 VAL B CA 1
ATOM 2957 C C . VAL B 1 71 ? -3.717 -47.938 -17.172 1 97 71 VAL B C 1
ATOM 2959 O O . VAL B 1 71 ? -4.305 -48.75 -16.438 1 97 71 VAL B O 1
ATOM 2962 N N . LYS B 1 72 ? -2.416 -47.719 -17.062 1 97.12 72 LYS B N 1
ATOM 2963 C CA . LYS B 1 72 ? -1.591 -48.219 -15.961 1 97.12 72 LYS B CA 1
ATOM 2964 C C . LYS B 1 72 ? -0.784 -47.094 -15.32 1 97.12 72 LYS B C 1
ATOM 2966 O O . LYS B 1 72 ? -0.299 -46.188 -16 1 97.12 72 LYS B O 1
ATOM 2971 N N . THR B 1 73 ? -0.669 -47.125 -14.016 1 97.38 73 THR B N 1
ATOM 2972 C CA . THR B 1 73 ? 0.141 -46.156 -13.289 1 97.38 73 THR B CA 1
ATOM 2973 C C . THR B 1 73 ? 1.234 -46.844 -12.484 1 97.38 73 THR B C 1
ATOM 2975 O O . THR B 1 73 ? 1.052 -47.969 -12.031 1 97.38 73 THR B O 1
ATOM 2978 N N . PHE B 1 74 ? 2.316 -46.219 -12.367 1 97 74 PHE B N 1
ATOM 2979 C CA . PHE B 1 74 ? 3.471 -46.719 -11.625 1 97 74 PHE B CA 1
ATOM 2980 C C . PHE B 1 74 ? 3.881 -45.719 -10.531 1 97 74 PHE B C 1
ATOM 2982 O O . PHE B 1 74 ? 4.02 -44.531 -10.789 1 97 74 PHE B O 1
ATOM 2989 N N . PRO B 1 75 ? 4.082 -46.188 -9.391 1 94.25 75 PRO B N 1
ATOM 2990 C CA . PRO B 1 75 ? 4.367 -45.312 -8.273 1 94.25 75 PRO B CA 1
ATOM 2991 C C . PRO B 1 75 ? 5.742 -44.656 -8.383 1 94.25 75 PRO B C 1
ATOM 2993 O O . PRO B 1 75 ? 6.723 -45.312 -8.719 1 94.25 75 PRO B O 1
ATOM 2996 N N . ILE B 1 76 ? 5.77 -43.375 -8.164 1 93.44 76 ILE B N 1
ATOM 2997 C CA . ILE B 1 76 ? 6.984 -42.594 -8.039 1 93.44 76 ILE B CA 1
ATOM 2998 C C . ILE B 1 76 ? 6.844 -41.594 -6.883 1 93.44 76 ILE B C 1
ATOM 3000 O O . ILE B 1 76 ? 6.137 -40.594 -7 1 93.44 76 ILE B O 1
ATOM 3004 N N . GLY B 1 77 ? 7.586 -41.906 -5.793 1 91 77 GLY B N 1
ATOM 3005 C CA . GLY B 1 77 ? 7.477 -41 -4.648 1 91 77 GLY B CA 1
ATOM 3006 C C . GLY B 1 77 ? 6.043 -40.781 -4.215 1 91 77 GLY B C 1
ATOM 3007 O O . GLY B 1 77 ? 5.289 -41.719 -3.992 1 91 77 GLY B O 1
ATOM 3008 N N . ASN B 1 78 ? 5.672 -39.469 -4.176 1 90.5 78 ASN B N 1
ATOM 3009 C CA . ASN B 1 78 ? 4.34 -39.125 -3.709 1 90.5 78 ASN B CA 1
ATOM 3010 C C . ASN B 1 78 ? 3.457 -38.625 -4.859 1 90.5 78 ASN B C 1
ATOM 3012 O O . ASN B 1 78 ? 2.422 -38 -4.633 1 90.5 78 ASN B O 1
ATOM 3016 N N . LEU B 1 79 ? 3.887 -38.938 -6.016 1 95.5 79 LEU B N 1
ATOM 3017 C CA . LEU B 1 79 ? 3.121 -38.531 -7.188 1 95.5 79 LEU B CA 1
ATOM 3018 C C . LEU B 1 79 ? 1.837 -39.344 -7.309 1 95.5 79 LEU B C 1
ATOM 3020 O O . LEU B 1 79 ? 1.871 -40.562 -7.27 1 95.5 79 LEU B O 1
ATOM 3024 N N . THR B 1 80 ? 0.698 -38.625 -7.383 1 96.06 80 THR B N 1
ATOM 3025 C CA . THR B 1 80 ? -0.593 -39.312 -7.473 1 96.06 80 THR B CA 1
ATOM 3026 C C . THR B 1 80 ? -1.304 -38.938 -8.773 1 96.06 80 THR B C 1
ATOM 3028 O O . THR B 1 80 ? -1.509 -37.75 -9.062 1 96.06 80 THR B O 1
ATOM 3031 N N . VAL B 1 81 ? -1.726 -39.969 -9.516 1 97.56 81 VAL B N 1
ATOM 3032 C CA . VAL B 1 81 ? -2.414 -39.781 -10.789 1 97.56 81 VAL B CA 1
ATOM 3033 C C . VAL B 1 81 ? -3.91 -40 -10.609 1 97.56 81 VAL B C 1
ATOM 3035 O O . VAL B 1 81 ? -4.312 -41.031 -10.016 1 97.56 81 VAL B O 1
ATOM 3038 N N . LYS B 1 82 ? -4.656 -39.094 -11.039 1 96.88 82 LYS B N 1
ATOM 3039 C CA . LYS B 1 82 ? -6.098 -39.312 -11.109 1 96.88 82 LYS B CA 1
ATOM 3040 C C . LYS B 1 82 ? -6.48 -40.062 -12.398 1 96.88 82 LYS B C 1
ATOM 3042 O O . LYS B 1 82 ? -6.793 -39.406 -13.406 1 96.88 82 LYS B O 1
ATOM 3047 N N . LYS B 1 83 ? -6.633 -41.281 -12.32 1 95.56 83 LYS B N 1
ATOM 3048 C CA . LYS B 1 83 ? -6.805 -42.156 -13.484 1 95.56 83 LYS B CA 1
ATOM 3049 C C . LYS B 1 83 ? -8.086 -41.812 -14.242 1 95.56 83 LYS B C 1
ATOM 3051 O O . LYS B 1 83 ? -8.117 -41.844 -15.477 1 95.56 83 LYS B O 1
ATOM 3056 N N . THR B 1 84 ? -9.102 -41.469 -13.422 1 95.19 84 THR B N 1
ATOM 3057 C CA . THR B 1 84 ? -10.422 -41.219 -13.992 1 95.19 84 THR B CA 1
ATOM 3058 C C . THR B 1 84 ? -10.406 -40 -14.898 1 95.19 84 THR B C 1
ATOM 3060 O O . THR B 1 84 ? -11.242 -39.875 -15.797 1 95.19 84 THR B O 1
ATOM 3063 N N . GLU B 1 85 ? -9.438 -39.156 -14.68 1 96.06 85 GLU B N 1
ATOM 3064 C CA . GLU B 1 85 ? -9.383 -37.938 -15.461 1 96.06 85 GLU B CA 1
ATOM 3065 C C . GLU B 1 85 ? -8.172 -37.938 -16.391 1 96.06 85 GLU B C 1
ATOM 3067 O O . GLU B 1 85 ? -7.816 -36.875 -16.953 1 96.06 85 GLU B O 1
ATOM 3072 N N . SER B 1 86 ? -7.527 -39.031 -16.562 1 96.5 86 SER B N 1
ATOM 3073 C CA . SER B 1 86 ? -6.371 -39.188 -17.438 1 96.5 86 SER B CA 1
ATOM 3074 C C . SER B 1 86 ? -6.691 -40.094 -18.625 1 96.5 86 SER B C 1
ATOM 3076 O O . SER B 1 86 ? -7.531 -40.969 -18.531 1 96.5 86 SER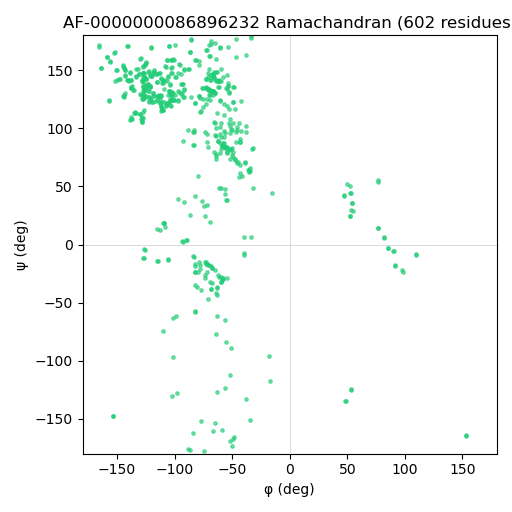 B O 1
ATOM 3078 N N . ASN B 1 87 ? -6.043 -39.812 -19.781 1 96.38 87 ASN B N 1
ATOM 3079 C CA . ASN B 1 87 ? -6.309 -40.562 -21 1 96.38 87 ASN B CA 1
ATOM 3080 C C . ASN B 1 87 ? -5.105 -40.562 -21.938 1 96.38 87 ASN B C 1
ATOM 3082 O O . ASN B 1 87 ? -3.959 -40.562 -21.484 1 96.38 87 ASN B O 1
ATOM 3086 N N . ALA B 1 88 ? -5.41 -40.594 -23.234 1 95.5 88 ALA B N 1
ATOM 3087 C CA . ALA B 1 88 ? -4.348 -40.719 -24.234 1 95.5 88 ALA B CA 1
ATOM 3088 C C . ALA B 1 88 ? -3.633 -39.406 -24.453 1 95.5 88 ALA B C 1
ATOM 3090 O O . ALA B 1 88 ? -2.52 -39.375 -24.984 1 95.5 88 ALA B O 1
ATOM 3091 N N . THR B 1 89 ? -4.25 -38.312 -24.031 1 95.44 89 THR B N 1
ATOM 3092 C CA . THR B 1 89 ? -3.646 -37.031 -24.391 1 95.44 89 THR B CA 1
ATOM 3093 C C . THR B 1 89 ? -3.391 -36.156 -23.141 1 95.44 89 THR B C 1
ATOM 3095 O O . THR B 1 89 ? -2.83 -35.062 -23.25 1 95.44 89 THR B O 1
ATOM 3098 N N . GLN B 1 90 ? -3.85 -36.688 -22 1 95.94 90 GLN B N 1
ATOM 3099 C CA . GLN B 1 90 ? -3.605 -35.875 -20.812 1 95.94 90 GLN B CA 1
ATOM 3100 C C . GLN B 1 90 ? -3.459 -36.781 -19.562 1 95.94 90 GLN B C 1
ATOM 3102 O O . GLN B 1 90 ? -4.051 -37.844 -19.484 1 95.94 90 GLN B O 1
ATOM 3107 N N . VAL B 1 91 ? -2.693 -36.312 -18.641 1 97.62 91 VAL B N 1
ATOM 3108 C CA . VAL B 1 91 ? -2.553 -36.938 -17.328 1 97.62 91 VAL B CA 1
ATOM 3109 C C . VAL B 1 91 ? -2.807 -35.875 -16.234 1 97.62 91 VAL B C 1
ATOM 3111 O O . VAL B 1 91 ? -2.289 -34.781 -16.312 1 97.62 91 VAL B O 1
ATOM 3114 N N . VAL B 1 92 ? -3.648 -36.281 -15.281 1 97.5 92 VAL B N 1
ATOM 3115 C CA . VAL B 1 92 ? -3.99 -35.344 -14.203 1 97.5 92 VAL B CA 1
ATOM 3116 C C . VAL B 1 92 ? -3.303 -35.781 -12.914 1 97.5 92 VAL B C 1
ATOM 3118 O O . VAL B 1 92 ? -3.5 -36.906 -12.445 1 97.5 92 VAL B O 1
ATOM 3121 N N . LEU B 1 93 ? -2.488 -34.938 -12.43 1 97.56 93 LEU B N 1
ATOM 3122 C CA . LEU B 1 93 ? -1.83 -35.156 -11.148 1 97.56 93 LEU B CA 1
ATOM 3123 C C . LEU B 1 93 ? -2.543 -34.406 -10.031 1 97.56 93 LEU B C 1
ATOM 3125 O O . LEU B 1 93 ? -3.029 -33.281 -10.242 1 97.56 93 LEU B O 1
ATOM 3129 N N . THR B 1 94 ? -2.6 -35 -8.812 1 96.75 94 THR B N 1
ATOM 3130 C CA . THR B 1 94 ? -3.285 -34.375 -7.703 1 96.75 94 THR B CA 1
ATOM 3131 C C . THR B 1 94 ? -2.396 -34.344 -6.461 1 96.75 94 THR B C 1
ATOM 3133 O O . THR B 1 94 ? -1.427 -35.094 -6.367 1 96.75 94 THR B O 1
ATOM 3136 N N . LYS B 1 95 ? -2.709 -33.438 -5.496 1 96.44 95 LYS B N 1
ATOM 3137 C CA . LYS B 1 95 ? -2.035 -33.281 -4.207 1 96.44 95 LYS B CA 1
ATOM 3138 C C . LYS B 1 95 ? -0.523 -33.188 -4.387 1 96.44 95 LYS B C 1
ATOM 3140 O O . LYS B 1 95 ? 0.24 -33.906 -3.758 1 96.44 95 LYS B O 1
ATOM 3145 N N . LEU B 1 96 ? -0.219 -32.281 -5.25 1 96.69 96 LEU B N 1
ATOM 3146 C CA . LEU B 1 96 ? 1.187 -32.156 -5.613 1 96.69 96 LEU B CA 1
ATOM 3147 C C . LEU B 1 96 ? 1.998 -31.594 -4.445 1 96.69 96 LEU B C 1
ATOM 3149 O O . LEU B 1 96 ? 1.573 -30.656 -3.777 1 96.69 96 LEU B O 1
ATOM 3153 N N . GLU B 1 97 ? 3.137 -32.281 -4.188 1 95.69 97 GLU B N 1
ATOM 3154 C CA . GLU B 1 97 ? 4.102 -31.844 -3.188 1 95.69 97 GLU B CA 1
ATOM 3155 C C . GLU B 1 97 ? 5.336 -31.234 -3.846 1 95.69 97 GLU B C 1
ATOM 3157 O O . GLU B 1 97 ? 5.516 -31.344 -5.062 1 95.69 97 GLU B O 1
ATOM 3162 N N . LEU B 1 98 ? 6.172 -30.656 -3.041 1 93 98 LEU B N 1
ATOM 3163 C CA . LEU B 1 98 ? 7.352 -29.969 -3.564 1 93 98 LEU B CA 1
ATOM 3164 C C . LEU B 1 98 ? 8.219 -30.922 -4.371 1 93 98 LEU B C 1
ATOM 3166 O O . LEU B 1 98 ? 8.852 -30.516 -5.348 1 93 98 LEU B O 1
ATOM 3170 N N . GLU B 1 99 ? 8.211 -32.188 -4.055 1 93.25 99 GLU B N 1
ATOM 3171 C CA . GLU B 1 99 ? 9.047 -33.188 -4.707 1 93.25 99 GLU B CA 1
ATOM 3172 C C . GLU B 1 99 ? 8.555 -33.469 -6.121 1 93.25 99 GLU B C 1
ATOM 3174 O O . GLU B 1 99 ? 9.281 -34.062 -6.922 1 93.25 99 GLU B O 1
ATOM 3179 N N . ALA B 1 100 ? 7.363 -33.062 -6.328 1 95.75 100 ALA B N 1
ATOM 3180 C CA . ALA B 1 100 ? 6.793 -33.312 -7.648 1 95.75 100 ALA B CA 1
ATOM 3181 C C . ALA B 1 100 ? 7.41 -32.406 -8.703 1 95.75 100 ALA B C 1
ATOM 3183 O O . ALA B 1 100 ? 7.258 -32.625 -9.898 1 95.75 100 ALA B O 1
ATOM 3184 N N . ALA B 1 101 ? 8.07 -31.406 -8.242 1 94.88 101 ALA B N 1
ATOM 3185 C CA . ALA B 1 101 ? 8.742 -30.531 -9.188 1 94.88 101 ALA B CA 1
ATOM 3186 C C . ALA B 1 101 ? 9.844 -31.266 -9.945 1 94.88 101 ALA B C 1
ATOM 3188 O O . ALA B 1 101 ? 10.508 -32.156 -9.375 1 94.88 101 ALA B O 1
ATOM 3189 N N . GLY B 1 102 ? 9.977 -30.938 -11.289 1 94.62 102 GLY B N 1
ATOM 3190 C CA . GLY B 1 102 ? 11.023 -31.562 -12.07 1 94.62 102 GLY B CA 1
ATOM 3191 C C . GLY B 1 102 ? 10.688 -31.656 -13.547 1 94.62 102 GLY B C 1
ATOM 3192 O O . GLY B 1 102 ? 9.805 -30.953 -14.039 1 94.62 102 GLY B O 1
ATOM 3193 N N . GLU B 1 103 ? 11.453 -32.469 -14.156 1 95.56 103 GLU B N 1
ATOM 3194 C CA . GLU B 1 103 ? 11.289 -32.656 -15.594 1 95.56 103 GLU B CA 1
ATOM 3195 C C . GLU B 1 103 ? 10.344 -33.812 -15.883 1 95.56 103 GLU B C 1
ATOM 3197 O O . GLU B 1 103 ? 10.469 -34.906 -15.289 1 95.56 103 GLU B O 1
ATOM 3202 N N . TYR B 1 104 ? 9.469 -33.562 -16.734 1 96.94 104 TYR B N 1
ATOM 3203 C CA . TYR B 1 104 ? 8.523 -34.562 -17.203 1 96.94 104 TYR B CA 1
ATOM 3204 C C . TYR B 1 104 ? 8.688 -34.812 -18.688 1 96.94 104 TYR B C 1
ATOM 3206 O O . TYR B 1 104 ? 9.141 -33.938 -19.438 1 96.94 104 TYR B O 1
ATOM 3214 N N . SER B 1 105 ? 8.398 -36.031 -19.094 1 96.5 105 SER B N 1
ATOM 3215 C CA . SER B 1 105 ? 8.469 -36.344 -20.516 1 96.5 105 SER B CA 1
ATOM 3216 C C . SER B 1 105 ? 7.289 -37.219 -20.953 1 96.5 105 SER B C 1
ATOM 3218 O O . SER B 1 105 ? 6.738 -37.969 -20.156 1 96.5 105 SER B O 1
ATOM 3220 N N . CYS B 1 106 ? 6.941 -37 -22.141 1 96.25 106 CYS B N 1
ATOM 3221 C CA . CYS B 1 106 ? 5.871 -37.75 -22.781 1 96.25 106 CYS B CA 1
ATOM 3222 C C . CYS B 1 106 ? 6.395 -38.5 -24.016 1 96.25 106 CYS B C 1
ATOM 3224 O O . CYS B 1 106 ? 7.004 -37.875 -24.891 1 96.25 106 CYS B O 1
ATOM 3226 N N . GLU B 1 107 ? 6.215 -39.812 -24.016 1 95.75 107 GLU B N 1
ATOM 3227 C CA . GLU B 1 107 ? 6.625 -40.656 -25.141 1 95.75 107 GLU B CA 1
ATOM 3228 C C . GLU B 1 107 ? 5.418 -41.219 -25.891 1 95.75 107 GLU B C 1
ATOM 3230 O O . GLU B 1 107 ? 4.543 -41.844 -25.297 1 95.75 107 GLU B O 1
ATOM 3235 N N . VAL B 1 108 ? 5.375 -40.938 -27.156 1 94.56 108 VAL B N 1
ATOM 3236 C CA . VAL B 1 108 ? 4.293 -41.438 -28 1 94.56 108 VAL B CA 1
ATOM 3237 C C . VAL B 1 108 ? 4.848 -42.438 -29 1 94.56 108 VAL B C 1
ATOM 3239 O O . VAL B 1 108 ? 5.809 -42.156 -29.719 1 94.56 108 VAL B O 1
ATOM 3242 N N . SER B 1 109 ? 4.25 -43.594 -28.984 1 93.38 109 SER B N 1
ATOM 3243 C CA . SER B 1 109 ? 4.66 -44.656 -29.922 1 93.38 109 SER B CA 1
ATOM 3244 C C . SER B 1 109 ? 3.502 -45.094 -30.812 1 93.38 109 SER B C 1
ATOM 3246 O O . SER B 1 109 ? 2.43 -45.438 -30.312 1 93.38 109 SER B O 1
ATOM 3248 N N . ALA B 1 110 ? 3.783 -45 -32.031 1 90.81 110 ALA B N 1
ATOM 3249 C CA . ALA B 1 110 ? 2.809 -45.469 -33 1 90.81 110 ALA B CA 1
ATOM 3250 C C . ALA B 1 110 ? 3.014 -46.969 -33.281 1 90.81 110 ALA B C 1
ATOM 3252 O O . ALA B 1 110 ? 4.129 -47.469 -33.188 1 90.81 110 ALA B O 1
ATOM 3253 N N . ASP B 1 111 ? 1.942 -47.625 -33.625 1 89 111 ASP B N 1
ATOM 3254 C CA . ASP B 1 111 ? 2.012 -49.031 -34 1 89 111 ASP B CA 1
ATOM 3255 C C . ASP B 1 111 ? 2.322 -49.188 -35.469 1 89 111 ASP B C 1
ATOM 3257 O O . ASP B 1 111 ? 2.635 -48.219 -36.156 1 89 111 ASP B O 1
ATOM 3261 N N . ALA B 1 112 ? 2.32 -50.5 -35.875 1 85 112 ALA B N 1
ATOM 3262 C CA . ALA B 1 112 ? 2.545 -50.812 -37.281 1 85 112 ALA B CA 1
ATOM 3263 C C . ALA B 1 112 ? 1.651 -49.938 -38.188 1 85 112 ALA B C 1
ATOM 3265 O O . ALA B 1 112 ? 0.512 -49.656 -37.812 1 85 112 ALA B O 1
ATOM 3266 N N . PRO B 1 113 ? 2.342 -49.406 -39.281 1 84.94 113 PRO B N 1
ATOM 3267 C CA . PRO B 1 113 ? 3.586 -49.906 -39.875 1 84.94 113 PRO B CA 1
ATOM 3268 C C . PRO B 1 113 ? 4.797 -49.031 -39.531 1 84.94 113 PRO B C 1
ATOM 3270 O O . PRO B 1 113 ? 5.938 -49.469 -39.719 1 84.94 113 PRO B O 1
ATOM 3273 N N . SER B 1 114 ? 4.559 -47.906 -39.031 1 81.31 114 SER B N 1
ATOM 3274 C CA . SER B 1 114 ? 5.691 -47 -38.875 1 81.31 114 SER B CA 1
ATOM 3275 C C . SER B 1 114 ? 6.496 -47.344 -37.625 1 81.31 114 SER B C 1
ATOM 3277 O O . SER B 1 114 ? 7.727 -47.25 -37.625 1 81.31 114 SER B O 1
ATOM 3279 N N . PHE B 1 115 ? 5.875 -47.75 -36.562 1 85.75 115 PHE B N 1
ATOM 3280 C CA . PHE B 1 115 ? 6.465 -48 -35.25 1 85.75 115 PHE B CA 1
ATOM 3281 C C . PHE B 1 115 ? 7.277 -46.812 -34.75 1 85.75 115 PHE B C 1
ATOM 3283 O O . PHE B 1 115 ? 8.273 -46.969 -34.062 1 85.75 115 PHE B O 1
ATOM 3290 N N . HIS B 1 116 ? 6.914 -45.625 -35.281 1 87.81 116 HIS B N 1
ATOM 3291 C CA . HIS B 1 116 ? 7.633 -44.406 -34.906 1 87.81 116 HIS B CA 1
ATOM 3292 C C . HIS B 1 116 ? 7.367 -44.062 -33.469 1 87.81 116 HIS B C 1
ATOM 3294 O O . HIS B 1 116 ? 6.254 -44.25 -32.969 1 87.81 116 HIS B O 1
ATOM 3300 N N . THR B 1 117 ? 8.453 -43.562 -32.75 1 91.25 117 THR B N 1
ATOM 3301 C CA . THR B 1 117 ? 8.352 -43.125 -31.375 1 91.25 117 THR B CA 1
ATOM 3302 C C . THR B 1 117 ? 8.906 -41.688 -31.234 1 91.25 117 THR B C 1
ATOM 3304 O O . THR B 1 117 ? 9.93 -41.375 -31.828 1 91.25 117 THR B O 1
ATOM 3307 N N . ALA B 1 118 ? 8.141 -40.875 -30.516 1 91.94 118 ALA B N 1
ATOM 3308 C CA . ALA B 1 118 ? 8.594 -39.5 -30.25 1 91.94 118 ALA B CA 1
ATOM 3309 C C . ALA B 1 118 ? 8.586 -39.219 -28.75 1 91.94 118 ALA B C 1
ATOM 3311 O O . ALA B 1 118 ? 7.715 -39.688 -28.016 1 91.94 118 ALA B O 1
ATOM 3312 N N . LEU B 1 119 ? 9.602 -38.438 -28.328 1 92.62 119 LEU B N 1
ATOM 3313 C CA . LEU B 1 119 ? 9.75 -38.062 -26.922 1 92.62 119 LEU B CA 1
ATOM 3314 C C . LEU B 1 119 ? 9.891 -36.562 -26.766 1 92.62 119 LEU B C 1
ATOM 3316 O O . LEU B 1 119 ? 10.719 -35.938 -27.453 1 92.62 119 LEU B O 1
ATOM 3320 N N . VAL B 1 120 ? 9.031 -36 -25.938 1 93.88 120 VAL B N 1
ATOM 3321 C CA . VAL B 1 120 ? 9.102 -34.562 -25.688 1 93.88 120 VAL B CA 1
ATOM 3322 C C . VAL B 1 120 ? 9.227 -34.312 -24.188 1 93.88 120 VAL B C 1
ATOM 3324 O O . VAL B 1 120 ? 8.828 -35.156 -23.375 1 93.88 120 VAL B O 1
ATOM 3327 N N . TYR B 1 121 ? 9.789 -33.125 -23.812 1 93.69 121 TYR B N 1
ATOM 3328 C CA . TYR B 1 121 ? 10.109 -32.812 -22.422 1 93.69 121 TYR B CA 1
ATOM 3329 C C . TYR B 1 121 ? 9.602 -31.438 -22.031 1 93.69 121 TYR B C 1
ATOM 3331 O O . TYR B 1 121 ? 9.5 -30.547 -22.875 1 93.69 121 TYR B O 1
ATOM 3339 N N . ALA B 1 122 ? 9.297 -31.297 -20.766 1 94.38 122 ALA B N 1
ATOM 3340 C CA . ALA B 1 122 ? 9.008 -29.984 -20.172 1 94.38 122 ALA B CA 1
ATOM 3341 C C . ALA B 1 122 ? 9.195 -30.031 -18.656 1 94.38 122 ALA B C 1
ATOM 3343 O O . ALA B 1 122 ? 9.211 -31.109 -18.047 1 94.38 122 ALA B O 1
ATOM 3344 N N . THR B 1 123 ? 9.336 -28.922 -18.094 1 94.19 123 THR B N 1
ATOM 3345 C CA . THR B 1 123 ? 9.586 -28.844 -16.656 1 94.19 123 THR B CA 1
ATOM 3346 C C . THR B 1 123 ? 8.383 -28.234 -15.93 1 94.19 123 THR B C 1
ATOM 3348 O O . THR B 1 123 ? 7.746 -27.312 -16.438 1 94.19 123 THR B O 1
ATOM 3351 N N . MET B 1 124 ? 8.117 -28.719 -14.789 1 94.88 124 MET B N 1
ATOM 3352 C CA . MET B 1 124 ? 7.074 -28.188 -13.922 1 94.88 124 MET B CA 1
ATOM 3353 C C . MET B 1 124 ? 7.637 -27.859 -12.539 1 94.88 124 MET B C 1
ATOM 3355 O O . MET B 1 124 ? 8.422 -28.625 -11.984 1 94.88 124 MET B O 1
ATOM 3359 N N . ASN B 1 125 ? 7.262 -26.703 -12.055 1 93.38 125 ASN B N 1
ATOM 3360 C CA . ASN B 1 125 ? 7.652 -26.312 -10.711 1 93.38 125 ASN B CA 1
ATOM 3361 C C . ASN B 1 125 ? 6.477 -26.406 -9.734 1 93.38 125 ASN B C 1
ATOM 3363 O O . ASN B 1 125 ? 5.32 -26.266 -10.141 1 93.38 125 ASN B O 1
ATOM 3367 N N . VAL B 1 126 ? 6.777 -26.781 -8.539 1 95.19 126 VAL B N 1
ATOM 3368 C CA . VAL B 1 126 ? 5.797 -26.734 -7.461 1 95.19 126 VAL B CA 1
ATOM 3369 C C . VAL B 1 126 ? 6.238 -25.734 -6.402 1 95.19 126 VAL B C 1
ATOM 3371 O O . VAL B 1 126 ? 7.367 -25.797 -5.902 1 95.19 126 VAL B O 1
ATOM 3374 N N . VAL B 1 127 ? 5.305 -24.828 -6.078 1 94.56 127 VAL B N 1
ATOM 3375 C CA . VAL B 1 127 ? 5.766 -23.703 -5.277 1 94.56 127 VAL B CA 1
ATOM 3376 C C . VAL B 1 127 ? 4.887 -23.562 -4.035 1 94.56 127 VAL B C 1
ATOM 3378 O O . VAL B 1 127 ? 3.754 -24.047 -4.008 1 94.56 127 VAL B O 1
ATOM 3381 N N . GLU B 1 128 ? 5.5 -22.984 -2.994 1 94 128 GLU B N 1
ATOM 3382 C CA . GLU B 1 128 ? 4.773 -22.484 -1.836 1 94 128 GLU B CA 1
ATOM 3383 C C . GLU B 1 128 ? 4.676 -20.953 -1.873 1 94 128 GLU B C 1
ATOM 3385 O O . GLU B 1 128 ? 5.695 -20.266 -1.867 1 94 128 GLU B O 1
ATOM 3390 N N . LEU B 1 129 ? 3.473 -20.516 -1.903 1 94.25 129 LEU B N 1
ATOM 3391 C CA . LEU B 1 129 ? 3.244 -19.094 -2.088 1 94.25 129 LEU B CA 1
ATOM 3392 C C . LEU B 1 129 ? 3.383 -18.344 -0.766 1 94.25 129 LEU B C 1
ATOM 3394 O O . LEU B 1 129 ? 3.209 -18.922 0.305 1 94.25 129 LEU B O 1
ATOM 3398 N N . PRO B 1 130 ? 3.637 -17.016 -0.883 1 93.12 130 PRO B N 1
ATOM 3399 C CA . PRO B 1 130 ? 3.766 -16.25 0.351 1 93.12 130 PRO B CA 1
ATOM 3400 C C . PRO B 1 130 ? 2.449 -16.141 1.119 1 93.12 130 PRO B C 1
ATOM 3402 O O . PRO B 1 130 ? 1.382 -16.031 0.51 1 93.12 130 PRO B O 1
ATOM 3405 N N . SER B 1 131 ? 2.584 -16.141 2.41 1 85.31 131 SER B N 1
ATOM 3406 C CA . SER B 1 131 ? 1.407 -16 3.262 1 85.31 131 SER B CA 1
ATOM 3407 C C . SER B 1 131 ? 0.999 -14.547 3.422 1 85.31 131 SER B C 1
ATOM 3409 O O . SER B 1 131 ? -0.151 -14.25 3.756 1 85.31 131 SER B O 1
ATOM 3411 N N . GLN B 1 132 ? 1.974 -13.719 3.219 1 91 132 GLN B N 1
ATOM 3412 C CA . GLN B 1 132 ? 1.713 -12.297 3.373 1 91 132 GLN B CA 1
ATOM 3413 C C . GLN B 1 132 ? 2.139 -11.516 2.129 1 91 132 GLN B C 1
ATOM 3415 O O . GLN B 1 132 ? 3.127 -11.867 1.481 1 91 132 GLN B O 1
ATOM 3420 N N . MET B 1 133 ? 1.396 -10.5 1.828 1 94.44 133 MET B N 1
ATOM 3421 C CA . MET B 1 133 ? 1.739 -9.633 0.708 1 94.44 133 MET B CA 1
ATOM 3422 C C . MET B 1 133 ? 2.984 -8.805 1.02 1 94.44 133 MET B C 1
ATOM 3424 O O . MET B 1 133 ? 3.391 -8.703 2.178 1 94.44 133 MET B O 1
ATOM 3428 N N . PRO B 1 134 ? 3.529 -8.312 -0.07 1 96.56 134 PRO B N 1
ATOM 3429 C CA . PRO B 1 134 ? 4.699 -7.469 0.199 1 96.56 134 PRO B CA 1
ATOM 3430 C C . PRO B 1 134 ? 4.359 -6.238 1.035 1 96.56 134 PRO B C 1
ATOM 3432 O O . PRO B 1 134 ? 3.287 -5.652 0.867 1 96.56 134 PRO B O 1
ATOM 3435 N N . SER B 1 135 ? 5.262 -5.934 1.924 1 96 135 SER B N 1
ATOM 3436 C CA . SER B 1 135 ? 5.078 -4.785 2.807 1 96 135 SER B CA 1
ATOM 3437 C C . SER B 1 135 ? 6.238 -3.803 2.68 1 96 135 SER B C 1
ATOM 3439 O O . SER B 1 135 ? 7.395 -4.211 2.549 1 96 135 SER B O 1
ATOM 3441 N N . ILE B 1 136 ? 5.891 -2.568 2.658 1 97.56 136 ILE B N 1
ATOM 3442 C CA . ILE B 1 136 ? 6.902 -1.521 2.543 1 97.56 136 ILE B CA 1
ATOM 3443 C C . ILE B 1 136 ? 7.098 -0.845 3.898 1 97.56 136 ILE B C 1
ATOM 3445 O O . ILE B 1 136 ? 6.129 -0.458 4.555 1 97.56 136 ILE B O 1
ATOM 3449 N N . GLN B 1 137 ? 8.352 -0.688 4.301 1 95.31 137 GLN B N 1
ATOM 3450 C CA . GLN B 1 137 ? 8.68 -0.043 5.566 1 95.31 137 GLN B CA 1
ATOM 3451 C C . GLN B 1 137 ? 9.688 1.089 5.363 1 95.31 137 GLN B C 1
ATOM 3453 O O . GLN B 1 137 ? 10.508 1.039 4.445 1 95.31 137 GLN B O 1
ATOM 3458 N N . GLY B 1 138 ? 9.523 2.121 6.242 1 95.31 138 GLY B N 1
ATOM 3459 C CA . GLY B 1 138 ? 10.547 3.156 6.273 1 95.31 138 GLY B CA 1
ATOM 3460 C C . GLY B 1 138 ? 10.07 4.48 5.707 1 95.31 138 GLY B C 1
ATOM 3461 O O . GLY B 1 138 ? 10.789 5.48 5.773 1 95.31 138 GLY B O 1
ATOM 3462 N N . LEU B 1 139 ? 8.898 4.566 5.113 1 96.06 139 LEU B N 1
ATOM 3463 C CA . LEU B 1 139 ? 8.406 5.789 4.484 1 96.06 139 LEU B CA 1
ATOM 3464 C C . LEU B 1 139 ? 8.133 6.867 5.527 1 96.06 139 LEU B C 1
ATOM 3466 O O . LEU B 1 139 ? 7.508 6.594 6.555 1 96.06 139 LEU B O 1
ATOM 3470 N N . LYS B 1 140 ? 8.609 8.039 5.262 1 93.75 140 LYS B N 1
ATOM 3471 C CA . LYS B 1 140 ? 8.32 9.18 6.129 1 93.75 140 LYS B CA 1
ATOM 3472 C C . LYS B 1 140 ? 7.016 9.859 5.73 1 93.75 140 LYS B C 1
ATOM 3474 O O . LYS B 1 140 ? 6.496 9.625 4.637 1 93.75 140 LYS B O 1
ATOM 3479 N N . ARG B 1 141 ? 6.531 10.688 6.613 1 92 141 ARG B N 1
ATOM 3480 C CA . ARG B 1 141 ? 5.262 11.367 6.379 1 92 141 ARG B CA 1
ATOM 3481 C C . ARG B 1 141 ? 5.387 12.383 5.246 1 92 141 ARG B C 1
ATOM 3483 O O . ARG B 1 141 ? 4.426 12.617 4.508 1 92 141 ARG B O 1
ATOM 3490 N N . LYS B 1 142 ? 6.523 13.023 5.242 1 92.44 142 LYS B N 1
ATOM 3491 C CA . LYS B 1 142 ? 6.828 14.008 4.211 1 92.44 142 LYS B CA 1
ATOM 3492 C C . LYS B 1 142 ? 8.305 13.969 3.832 1 92.44 142 LYS B C 1
ATOM 3494 O O . LYS B 1 142 ? 9.141 13.531 4.621 1 92.44 142 LYS B O 1
ATOM 3499 N N . TYR B 1 143 ? 8.547 14.352 2.58 1 95 143 TYR B N 1
ATOM 3500 C CA . TYR B 1 143 ? 9.93 14.453 2.121 1 95 143 TYR B CA 1
ATOM 3501 C C . TYR B 1 143 ? 10.203 15.828 1.513 1 95 143 TYR B C 1
ATOM 3503 O O . TYR B 1 143 ? 9.352 16.375 0.81 1 95 143 TYR B O 1
ATOM 3511 N N . ARG B 1 144 ? 11.344 16.359 1.896 1 94 144 ARG B N 1
ATOM 3512 C CA . ARG B 1 144 ? 11.867 17.531 1.188 1 94 144 ARG B CA 1
ATOM 3513 C C . ARG B 1 144 ? 12.867 17.109 0.114 1 94 144 ARG B C 1
ATOM 3515 O O . ARG B 1 144 ? 13.477 16.031 0.208 1 94 144 ARG B O 1
ATOM 3522 N N . VAL B 1 145 ? 12.953 17.984 -0.861 1 93.62 145 VAL B N 1
ATOM 3523 C CA . VAL B 1 145 ? 13.969 17.734 -1.877 1 93.62 145 VAL B CA 1
ATOM 3524 C C . VAL B 1 145 ? 15.336 17.578 -1.214 1 93.62 145 VAL B C 1
ATOM 3526 O O . VAL B 1 145 ? 15.68 18.328 -0.294 1 93.62 145 VAL B O 1
ATOM 3529 N N . ASP B 1 146 ? 16.141 16.562 -1.589 1 94.81 146 ASP B N 1
ATOM 3530 C CA . ASP B 1 146 ? 17.484 16.25 -1.133 1 94.81 146 ASP B CA 1
ATOM 3531 C C . ASP B 1 146 ? 17.453 15.414 0.146 1 94.81 146 ASP B C 1
ATOM 3533 O O . ASP B 1 146 ? 18.5 15.094 0.719 1 94.81 146 ASP B O 1
ATOM 3537 N N . ASP B 1 147 ? 16.266 15.203 0.609 1 95.94 147 ASP B N 1
ATOM 3538 C CA . ASP B 1 147 ? 16.141 14.25 1.706 1 95.94 147 ASP B CA 1
ATOM 3539 C C . ASP B 1 147 ? 16.516 12.844 1.248 1 95.94 147 ASP B C 1
ATOM 3541 O O . ASP B 1 147 ? 16.203 12.438 0.127 1 95.94 147 ASP B O 1
ATOM 3545 N N . PRO B 1 148 ? 17.141 12.094 2.092 1 97.25 148 PRO B N 1
ATOM 3546 C CA . PRO B 1 148 ? 17.391 10.688 1.766 1 97.25 148 PRO B CA 1
ATOM 3547 C C . PRO B 1 148 ? 16.156 9.812 1.982 1 97.25 148 PRO B C 1
ATOM 3549 O O . PRO B 1 148 ? 15.469 9.938 3.006 1 97.25 148 PRO B O 1
ATOM 3552 N N . LEU B 1 149 ? 15.789 9.086 1.047 1 97.38 149 LEU B N 1
ATOM 3553 C CA . LEU B 1 149 ? 14.742 8.086 1.161 1 97.38 149 LEU B CA 1
ATOM 3554 C C . LEU B 1 149 ? 15.336 6.684 1.241 1 97.38 149 LEU B C 1
ATOM 3556 O O . LEU B 1 149 ? 16.156 6.301 0.401 1 97.38 149 LEU B O 1
ATOM 3560 N N . ARG B 1 150 ? 15.008 5.941 2.311 1 97.62 150 ARG B N 1
ATOM 3561 C CA . ARG B 1 150 ? 15.445 4.562 2.521 1 97.62 150 ARG B CA 1
ATOM 3562 C C . ARG B 1 150 ? 14.258 3.67 2.881 1 97.62 150 ARG B C 1
ATOM 3564 O O . ARG B 1 150 ? 13.688 3.799 3.963 1 97.62 150 ARG B O 1
ATOM 3571 N N . LEU B 1 151 ? 13.938 2.77 1.979 1 97.88 151 LEU B N 1
ATOM 3572 C CA . LEU B 1 151 ? 12.797 1.891 2.193 1 97.88 151 LEU B CA 1
ATOM 3573 C C . LEU B 1 151 ? 13.203 0.427 2.055 1 97.88 151 LEU B C 1
ATOM 3575 O O . LEU B 1 151 ? 14.211 0.116 1.415 1 97.88 151 LEU B O 1
ATOM 3579 N N . ASN B 1 152 ? 12.461 -0.439 2.709 1 97.19 152 ASN B N 1
ATOM 3580 C CA . ASN B 1 152 ? 12.602 -1.888 2.602 1 97.19 152 ASN B CA 1
ATOM 3581 C C . ASN B 1 152 ? 11.273 -2.551 2.23 1 97.19 152 ASN B C 1
ATOM 3583 O O . ASN B 1 152 ? 10.219 -2.168 2.742 1 97.19 152 ASN B O 1
ATOM 3587 N N . CYS B 1 153 ? 11.352 -3.395 1.306 1 96.94 153 CYS B N 1
ATOM 3588 C CA . CYS B 1 153 ? 10.203 -4.211 0.92 1 96.94 153 CYS B CA 1
ATOM 3589 C C . CYS B 1 153 ? 10.43 -5.676 1.274 1 96.94 153 CYS B C 1
ATOM 3591 O O . CYS B 1 153 ? 11.461 -6.254 0.916 1 96.94 153 CYS B O 1
ATOM 3593 N N . THR B 1 154 ? 9.461 -6.254 1.981 1 94.88 154 THR B N 1
ATOM 3594 C CA . THR B 1 154 ? 9.594 -7.633 2.436 1 94.88 154 THR B CA 1
ATOM 3595 C C . THR B 1 154 ? 8.352 -8.445 2.066 1 94.88 154 THR B C 1
ATOM 3597 O O . THR B 1 154 ? 7.223 -7.977 2.24 1 94.88 154 THR B O 1
ATOM 3600 N N . SER B 1 155 ? 8.594 -9.539 1.464 1 93.19 155 SER B N 1
ATOM 3601 C CA . SER B 1 155 ? 7.512 -10.477 1.161 1 93.19 155 SER B CA 1
ATOM 3602 C C . SER B 1 155 ? 7.512 -11.648 2.131 1 93.19 155 SER B C 1
ATOM 3604 O O . SER B 1 155 ? 8.547 -11.992 2.701 1 93.19 155 SER B O 1
ATOM 3606 N N . GLY B 1 156 ? 6.332 -12.219 2.334 1 91 156 GLY B N 1
ATOM 3607 C CA . GLY B 1 156 ? 6.211 -13.359 3.227 1 91 156 GLY B CA 1
ATOM 3608 C C . GLY B 1 156 ? 7.047 -14.555 2.787 1 91 156 GLY B C 1
ATOM 3609 O O . GLY B 1 156 ? 7.586 -14.562 1.679 1 91 156 GLY B O 1
ATOM 3610 N N . ARG B 1 157 ? 7.148 -15.531 3.664 1 91.12 157 ARG B N 1
ATOM 3611 C CA . ARG B 1 157 ? 7.918 -16.75 3.4 1 91.12 157 ARG B CA 1
ATOM 3612 C C . ARG B 1 157 ? 7.309 -17.547 2.258 1 91.12 157 ARG B C 1
ATOM 3614 O O . ARG B 1 157 ? 6.09 -17.734 2.203 1 91.12 157 ARG B O 1
ATOM 3621 N N . SER B 1 158 ? 8.18 -17.906 1.333 1 92.12 158 SER B N 1
ATOM 3622 C CA . SER B 1 158 ? 7.742 -18.688 0.178 1 92.12 158 SER B CA 1
ATOM 3623 C C . SER B 1 158 ? 8.875 -19.547 -0.359 1 92.12 158 SER B C 1
ATOM 3625 O O . SER B 1 158 ? 10.023 -19.406 0.066 1 92.12 158 SER B O 1
ATOM 3627 N N . LYS B 1 159 ? 8.5 -20.5 -1.193 1 89.19 159 LYS B N 1
ATOM 3628 C CA . LYS B 1 159 ? 9.453 -21.344 -1.894 1 89.19 159 LYS B CA 1
ATOM 3629 C C . LYS B 1 159 ? 9.086 -21.5 -3.367 1 89.19 159 LYS B C 1
ATOM 3631 O O . LYS B 1 159 ? 8.078 -22.125 -3.703 1 89.19 159 LYS B O 1
ATOM 3636 N N . PRO B 1 160 ? 9.758 -21.047 -4.285 1 89.62 160 PRO B N 1
ATOM 3637 C CA . PRO B 1 160 ? 10.945 -20.203 -4.09 1 89.62 160 PRO B CA 1
ATOM 3638 C C . PRO B 1 160 ? 10.617 -18.828 -3.537 1 89.62 160 PRO B C 1
ATOM 3640 O O . PRO B 1 160 ? 9.445 -18.484 -3.379 1 89.62 160 PRO B O 1
ATOM 3643 N N . ALA B 1 161 ? 11.641 -18.078 -3.197 1 90.31 161 ALA B N 1
ATOM 3644 C CA . ALA B 1 161 ? 11.438 -16.703 -2.746 1 90.31 161 ALA B CA 1
ATOM 3645 C C . ALA B 1 161 ? 10.789 -15.867 -3.838 1 90.31 161 ALA B C 1
ATOM 3647 O O . ALA B 1 161 ? 11.117 -16 -5.02 1 90.31 161 ALA B O 1
ATOM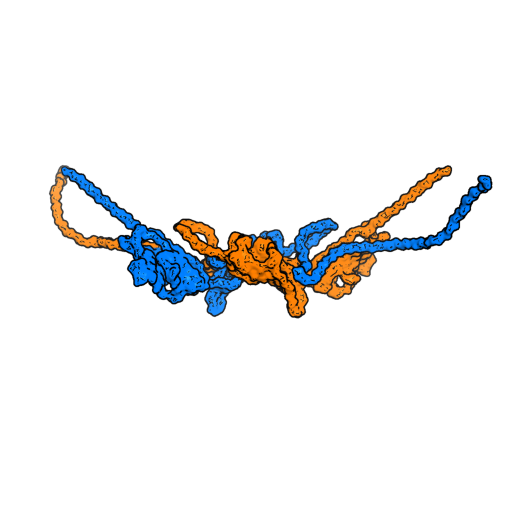 3648 N N . ALA B 1 162 ? 9.898 -15.016 -3.422 1 93.56 162 ALA B N 1
ATOM 3649 C CA . ALA B 1 162 ? 9.219 -14.141 -4.375 1 93.56 162 ALA B CA 1
ATOM 3650 C C . ALA B 1 162 ? 10.195 -13.148 -5 1 93.56 162 ALA B C 1
ATOM 3652 O O . ALA B 1 162 ? 11.164 -12.734 -4.359 1 93.56 162 ALA B O 1
ATOM 3653 N N . ASN B 1 163 ? 9.906 -12.852 -6.238 1 93 163 ASN B N 1
ATOM 3654 C CA . ASN B 1 163 ? 10.633 -11.773 -6.906 1 93 163 ASN B CA 1
ATOM 3655 C C . ASN B 1 163 ? 10.047 -10.406 -6.559 1 93 163 ASN B C 1
ATOM 3657 O O . ASN B 1 163 ? 8.867 -10.148 -6.812 1 93 163 ASN B O 1
ATOM 3661 N N . LEU B 1 164 ? 10.883 -9.57 -6.004 1 95.5 164 LEU B N 1
ATOM 3662 C CA . LEU B 1 164 ? 10.414 -8.25 -5.602 1 95.5 164 LEU B CA 1
ATOM 3663 C C . LEU B 1 164 ? 10.891 -7.184 -6.582 1 95.5 164 LEU B C 1
ATOM 3665 O O . LEU B 1 164 ? 12.031 -7.234 -7.055 1 95.5 164 LEU B O 1
ATOM 3669 N N . THR B 1 165 ? 10 -6.25 -6.926 1 96.06 165 THR B N 1
ATOM 3670 C CA . THR B 1 165 ? 10.32 -5.168 -7.848 1 96.06 165 THR B CA 1
ATOM 3671 C C . THR B 1 165 ? 9.789 -3.836 -7.328 1 96.06 165 THR B C 1
ATOM 3673 O O . THR B 1 165 ? 8.641 -3.75 -6.887 1 96.06 165 THR B O 1
ATOM 3676 N N . TRP B 1 166 ? 10.664 -2.814 -7.375 1 97.56 166 TRP B N 1
ATOM 3677 C CA . TRP B 1 166 ? 10.273 -1.475 -6.945 1 97.56 166 TRP B CA 1
ATOM 3678 C C . TRP B 1 166 ? 9.742 -0.659 -8.117 1 97.56 166 TRP B C 1
ATOM 3680 O O . TRP B 1 166 ? 10.141 -0.88 -9.266 1 97.56 166 TRP B O 1
ATOM 3690 N N . TYR B 1 167 ? 8.859 0.261 -7.805 1 97.38 167 TYR B N 1
ATOM 3691 C CA . TYR B 1 167 ? 8.422 1.295 -8.742 1 97.38 167 TYR B CA 1
ATOM 3692 C C . TYR B 1 167 ? 8.32 2.648 -8.047 1 97.38 167 TYR B C 1
ATOM 3694 O O . TYR B 1 167 ? 7.855 2.736 -6.906 1 97.38 167 TYR B O 1
ATOM 3702 N N . ILE B 1 168 ? 8.805 3.633 -8.695 1 97.19 168 ILE B N 1
ATOM 3703 C CA . ILE B 1 168 ? 8.625 5.016 -8.273 1 97.19 168 ILE B CA 1
ATOM 3704 C C . ILE B 1 168 ? 7.703 5.742 -9.25 1 97.19 168 ILE B C 1
ATOM 3706 O O . ILE B 1 168 ? 8.055 5.914 -10.422 1 97.19 168 ILE B O 1
ATOM 3710 N N . ASN B 1 169 ? 6.578 6.18 -8.766 1 95.12 169 ASN B N 1
ATOM 3711 C CA . ASN B 1 169 ? 5.578 6.781 -9.648 1 95.12 169 ASN B CA 1
ATOM 3712 C C . ASN B 1 169 ? 5.34 5.93 -10.891 1 95.12 169 ASN B C 1
ATOM 3714 O O . ASN B 1 169 ? 5.387 6.434 -12.016 1 95.12 169 ASN B O 1
ATOM 3718 N N . ASP B 1 170 ? 5.277 4.648 -10.727 1 92.94 170 ASP B N 1
ATOM 3719 C CA . ASP B 1 170 ? 4.902 3.654 -11.727 1 92.94 170 ASP B CA 1
ATOM 3720 C C . ASP B 1 170 ? 6.047 3.398 -12.703 1 92.94 170 ASP B C 1
ATOM 3722 O O . ASP B 1 170 ? 5.848 2.789 -13.758 1 92.94 170 ASP B O 1
ATOM 3726 N N . ARG B 1 171 ? 7.172 3.869 -12.281 1 94.31 171 ARG B N 1
ATOM 3727 C CA . ARG B 1 171 ? 8.344 3.621 -13.117 1 94.31 171 ARG B CA 1
ATOM 3728 C C . ARG B 1 171 ? 9.43 2.891 -12.336 1 94.31 171 ARG B C 1
ATOM 3730 O O . ARG B 1 171 ? 9.602 3.123 -11.141 1 94.31 171 ARG B O 1
ATOM 3737 N N . GLN B 1 172 ? 10.164 2.082 -13.078 1 94.62 172 GLN B N 1
ATOM 3738 C CA . GLN B 1 172 ? 11.242 1.363 -12.422 1 94.62 172 GLN B CA 1
ATOM 3739 C C . GLN B 1 172 ? 12.391 2.305 -12.062 1 94.62 172 GLN B C 1
ATOM 3741 O O . GLN B 1 172 ? 12.773 3.156 -12.867 1 94.62 172 GLN B O 1
ATOM 3746 N N . PRO B 1 173 ? 12.867 2.203 -10.922 1 95.69 173 PRO B N 1
ATOM 3747 C CA . PRO B 1 173 ? 13.984 3.055 -10.508 1 95.69 173 PRO B CA 1
ATOM 3748 C C . PRO B 1 173 ? 15.305 2.662 -11.18 1 95.69 173 PRO B C 1
ATOM 3750 O O . PRO B 1 173 ? 15.391 1.601 -11.797 1 95.69 173 PRO B O 1
ATOM 3753 N N . LEU B 1 174 ? 16.25 3.564 -11.023 1 93.31 174 LEU B N 1
ATOM 3754 C CA . LEU B 1 174 ? 17.594 3.232 -11.438 1 93.31 174 LEU B CA 1
ATOM 3755 C C . LEU B 1 174 ? 18.156 2.078 -10.609 1 93.31 174 LEU B C 1
ATOM 3757 O O . LEU B 1 174 ? 17.844 1.953 -9.43 1 93.31 174 LEU B O 1
ATOM 3761 N N . LYS B 1 175 ? 18.984 1.316 -11.25 1 92.56 175 LYS B N 1
ATOM 3762 C CA . LYS B 1 175 ? 19.578 0.169 -10.57 1 92.56 175 LYS B CA 1
ATOM 3763 C C . LYS B 1 175 ? 20.375 0.607 -9.352 1 92.56 175 LYS B C 1
ATOM 3765 O O . LYS B 1 175 ? 20.422 -0.099 -8.336 1 92.56 175 LYS B O 1
ATOM 3770 N N . SER B 1 176 ? 20.953 1.792 -9.445 1 93.75 176 SER B N 1
ATOM 3771 C CA . SER B 1 176 ? 21.766 2.297 -8.352 1 93.75 176 SER B CA 1
ATOM 3772 C C . SER B 1 176 ? 20.922 2.605 -7.121 1 93.75 176 SER B C 1
ATOM 3774 O O . SER B 1 176 ? 21.453 2.713 -6.012 1 93.75 176 SER B O 1
ATOM 3776 N N . TYR B 1 177 ? 19.656 2.779 -7.312 1 95.38 177 TYR B N 1
ATOM 3777 C CA . TYR B 1 177 ? 18.766 3.098 -6.203 1 95.38 177 TYR B CA 1
ATOM 3778 C C . TYR B 1 177 ? 18.359 1.835 -5.453 1 95.38 177 TYR B C 1
ATOM 3780 O O . TYR B 1 177 ? 17.828 1.909 -4.34 1 95.38 177 TYR B O 1
ATOM 3788 N N . VAL B 1 178 ? 18.547 0.711 -6.137 1 95.62 178 VAL B N 1
ATOM 3789 C CA . VAL B 1 178 ? 17.984 -0.528 -5.613 1 95.62 178 VAL B CA 1
ATOM 3790 C C . VAL B 1 178 ? 19.078 -1.354 -4.941 1 95.62 178 VAL B C 1
ATOM 3792 O O . VAL B 1 178 ? 20.172 -1.511 -5.492 1 95.62 178 VAL B O 1
ATOM 3795 N N . ARG B 1 179 ? 18.797 -1.801 -3.697 1 91.88 179 ARG B N 1
ATOM 3796 C CA . ARG B 1 179 ? 19.688 -2.699 -2.971 1 91.88 179 ARG B CA 1
ATOM 3797 C C . ARG B 1 179 ? 19.062 -4.082 -2.811 1 91.88 179 ARG B C 1
ATOM 3799 O O . ARG B 1 179 ? 17.969 -4.215 -2.234 1 91.88 179 ARG B O 1
ATOM 3806 N N . THR B 1 180 ? 19.641 -5.016 -3.324 1 86.31 180 THR B N 1
ATOM 3807 C CA . THR B 1 180 ? 19.141 -6.379 -3.248 1 86.31 180 THR B CA 1
ATOM 3808 C C . THR B 1 180 ? 19.812 -7.141 -2.109 1 86.31 180 THR B C 1
ATOM 3810 O O . THR B 1 180 ? 21.016 -7.004 -1.892 1 86.31 180 THR B O 1
ATOM 3813 N N . TYR B 1 181 ? 18.969 -7.754 -1.354 1 81.56 181 TYR B N 1
ATOM 3814 C CA . TYR B 1 181 ? 19.453 -8.602 -0.272 1 81.56 181 TYR B CA 1
ATOM 3815 C C . TYR B 1 181 ? 19.266 -10.078 -0.604 1 81.56 181 TYR B C 1
ATOM 3817 O O . TYR B 1 181 ? 18.359 -10.438 -1.356 1 81.56 181 TYR B O 1
ATOM 3825 N N . SER B 1 182 ? 20.203 -10.852 -0.255 1 75.94 182 SER B N 1
ATOM 3826 C CA . SER B 1 182 ? 19.953 -12.281 -0.378 1 75.94 182 SER B CA 1
ATOM 3827 C C . SER B 1 182 ? 18.797 -12.719 0.503 1 75.94 182 SER B C 1
ATOM 3829 O O . SER B 1 182 ? 18.625 -12.203 1.609 1 75.94 182 SER B O 1
ATOM 3831 N N . PRO B 1 183 ? 18.016 -13.492 -0.115 1 71 183 PRO B N 1
ATOM 3832 C CA . PRO B 1 183 ? 16.922 -13.977 0.731 1 71 183 PRO B CA 1
ATOM 3833 C C . PRO B 1 183 ? 17.406 -14.602 2.031 1 71 183 PRO B C 1
ATOM 3835 O O . PRO B 1 183 ? 18.469 -15.234 2.053 1 71 183 PRO B O 1
ATOM 3838 N N . LEU B 1 184 ? 16.781 -14.133 3.08 1 68 184 LEU B N 1
ATOM 3839 C CA . LEU B 1 184 ? 17.172 -14.641 4.391 1 68 184 LEU B CA 1
ATOM 3840 C C . LEU B 1 184 ? 16.594 -16.031 4.629 1 68 184 LEU B C 1
ATOM 3842 O O . LEU B 1 184 ? 15.398 -16.25 4.426 1 68 184 LEU B O 1
ATOM 3846 N N . ASP B 1 185 ? 17.547 -17.047 4.734 1 64.56 185 ASP B N 1
ATOM 3847 C CA . ASP B 1 185 ? 17.109 -18.406 5.062 1 64.56 185 ASP B CA 1
ATOM 3848 C C . ASP B 1 185 ? 16.531 -18.469 6.477 1 64.56 185 ASP B C 1
ATOM 3850 O O . ASP B 1 185 ? 17.094 -17.906 7.41 1 64.56 185 ASP B O 1
ATOM 3854 N N . THR B 1 186 ? 15.328 -18.562 6.613 1 61.97 186 THR B N 1
ATOM 3855 C CA . THR B 1 186 ? 14.797 -18.766 7.957 1 61.97 186 THR B CA 1
ATOM 3856 C C . THR B 1 186 ? 15.219 -20.141 8.492 1 61.97 186 THR B C 1
ATOM 3858 O O . THR B 1 186 ? 15.477 -21.062 7.719 1 61.97 186 THR B O 1
ATOM 3861 N N . ASN B 1 187 ? 15.828 -20.109 9.805 1 57.94 187 ASN B N 1
ATOM 3862 C CA . ASN B 1 187 ? 16.344 -21.312 10.438 1 57.94 187 ASN B CA 1
ATOM 3863 C C . ASN B 1 187 ? 15.766 -22.578 9.789 1 57.94 187 ASN B C 1
ATOM 3865 O O . ASN B 1 187 ? 16.5 -23.484 9.422 1 57.94 187 ASN B O 1
ATOM 3869 N N . GLU B 1 188 ? 14.75 -22.984 10.461 1 53.09 188 GLU B N 1
ATOM 3870 C CA . GLU B 1 188 ? 14.305 -24.359 10.25 1 53.09 188 GLU B CA 1
ATOM 3871 C C . GLU B 1 188 ? 14.008 -24.609 8.773 1 53.09 188 GLU B C 1
ATOM 3873 O O . GLU B 1 188 ? 14.25 -25.703 8.266 1 53.09 188 GLU B O 1
ATOM 3878 N N . SER B 1 189 ? 12.945 -23.922 8.117 1 56.78 189 SER B N 1
ATOM 3879 C CA . SER B 1 189 ? 12.125 -24.359 6.992 1 56.78 189 SER B CA 1
ATOM 3880 C C . SER B 1 189 ? 12.688 -23.859 5.668 1 56.78 189 SER B C 1
ATOM 3882 O O . SER B 1 189 ? 13.477 -22.906 5.645 1 56.78 189 SER B O 1
ATOM 3884 N N . GLU B 1 190 ? 12.727 -24.703 4.555 1 71.5 190 GLU B N 1
ATOM 3885 C CA . GLU B 1 190 ? 12.891 -24.578 3.111 1 71.5 190 GLU B CA 1
ATOM 3886 C C . GLU B 1 190 ? 12.273 -23.297 2.586 1 71.5 190 GLU B C 1
ATOM 3888 O O . GLU B 1 190 ? 12.391 -22.984 1.401 1 71.5 190 GLU B O 1
ATOM 3893 N N . TRP B 1 191 ? 11.836 -22.484 3.525 1 79.88 191 TRP B N 1
ATOM 3894 C CA . TRP B 1 191 ? 11.203 -21.234 3.104 1 79.88 191 TRP B CA 1
ATOM 3895 C C . TRP B 1 191 ? 12.188 -20.078 3.139 1 79.88 191 TRP B C 1
ATOM 3897 O O . TRP B 1 191 ? 13.164 -20.109 3.893 1 79.88 191 TRP B O 1
ATOM 3907 N N . GLN B 1 192 ? 11.922 -19.203 2.201 1 84.12 192 GLN B N 1
ATOM 3908 C CA . GLN B 1 192 ? 12.789 -18.031 2.113 1 84.12 192 GLN B CA 1
ATOM 3909 C C . GLN B 1 192 ? 11.977 -16.75 2.184 1 84.12 192 GLN B C 1
ATOM 3911 O O . GLN B 1 192 ? 10.859 -16.688 1.676 1 84.12 192 GLN B O 1
ATOM 3916 N N . VAL B 1 193 ? 12.492 -15.828 2.932 1 87.5 193 VAL B N 1
ATOM 3917 C CA . VAL B 1 193 ? 11.922 -14.484 2.977 1 87.5 193 VAL B CA 1
ATOM 3918 C C . VAL B 1 193 ? 12.688 -13.562 2.029 1 87.5 193 VAL B C 1
ATOM 3920 O O . VAL B 1 193 ? 13.922 -13.523 2.059 1 87.5 193 VAL B O 1
ATOM 3923 N N . SER B 1 194 ? 11.938 -12.953 1.102 1 91.06 194 SER B N 1
ATOM 3924 C CA . SER B 1 194 ? 12.57 -12.031 0.163 1 91.06 194 SER B CA 1
ATOM 3925 C C . SER B 1 194 ? 12.508 -10.594 0.663 1 91.06 194 SER B C 1
ATOM 3927 O O . SER B 1 194 ? 11.492 -10.172 1.225 1 91.06 194 SER B O 1
ATOM 3929 N N . GLN B 1 195 ? 13.625 -9.898 0.49 1 93.62 195 GLN B N 1
ATOM 3930 C CA . GLN B 1 195 ? 13.711 -8.492 0.873 1 93.62 195 GLN B CA 1
ATOM 3931 C C . GLN B 1 195 ? 14.492 -7.684 -0.162 1 93.62 195 GLN B C 1
ATOM 3933 O O . GLN B 1 195 ? 15.453 -8.18 -0.75 1 93.62 195 GLN B O 1
ATOM 3938 N N . ILE B 1 196 ? 14.062 -6.551 -0.417 1 95 196 ILE B N 1
ATOM 3939 C CA . ILE B 1 196 ? 14.758 -5.652 -1.334 1 95 196 ILE B CA 1
ATOM 3940 C C . ILE B 1 196 ? 14.695 -4.223 -0.801 1 95 196 ILE B C 1
ATOM 3942 O O . ILE B 1 196 ? 13.688 -3.811 -0.223 1 95 196 ILE B O 1
ATOM 3946 N N . GLY B 1 197 ? 15.758 -3.506 -0.953 1 96.94 197 GLY B N 1
ATOM 3947 C CA . GLY B 1 197 ? 15.852 -2.15 -0.437 1 96.94 197 GLY B CA 1
ATOM 3948 C C . GLY B 1 197 ? 15.805 -1.093 -1.524 1 96.94 197 GLY B C 1
ATOM 3949 O O . GLY B 1 197 ? 16.125 -1.374 -2.684 1 96.94 197 GLY B O 1
ATOM 3950 N N . LEU B 1 198 ? 15.352 0.087 -1.238 1 97.62 198 LEU B N 1
ATOM 3951 C CA . LEU B 1 198 ? 15.344 1.269 -2.094 1 97.62 198 LEU B CA 1
ATOM 3952 C C . LEU B 1 198 ? 15.969 2.463 -1.382 1 97.62 198 LEU B C 1
ATOM 3954 O O . LEU B 1 198 ? 15.594 2.783 -0.251 1 97.62 198 LEU B O 1
ATOM 3958 N N . GLN B 1 199 ? 16.953 3.068 -1.999 1 97.69 199 GLN B N 1
ATOM 3959 C CA . GLN B 1 199 ? 17.625 4.203 -1.373 1 97.69 199 GLN B CA 1
ATOM 3960 C C . GLN B 1 199 ? 18.047 5.238 -2.414 1 97.69 199 GLN B C 1
ATOM 3962 O O . GLN B 1 199 ? 18.703 4.902 -3.404 1 97.69 199 GLN B O 1
ATOM 3967 N N . PHE B 1 200 ? 17.672 6.496 -2.209 1 97.31 200 PHE B N 1
ATOM 3968 C CA . PHE B 1 200 ? 18.062 7.594 -3.086 1 97.31 200 PHE B CA 1
ATOM 3969 C C . PHE B 1 200 ? 17.797 8.938 -2.426 1 97.31 200 PHE B C 1
ATOM 3971 O O . PHE B 1 200 ? 17.188 9 -1.359 1 97.31 200 PHE B O 1
ATOM 3978 N N . LEU B 1 201 ? 18.297 9.953 -3.053 1 97.25 201 LEU B N 1
ATOM 3979 C CA . LEU B 1 201 ? 17.969 11.312 -2.637 1 97.25 201 LEU B CA 1
ATOM 3980 C C . LEU B 1 201 ? 16.75 11.836 -3.396 1 97.25 201 LEU B C 1
ATOM 3982 O O . LEU B 1 201 ? 16.719 11.781 -4.629 1 97.25 201 LEU B O 1
ATOM 3986 N N . VAL B 1 202 ? 15.82 12.289 -2.633 1 96.25 202 VAL B N 1
ATOM 3987 C CA . VAL B 1 202 ? 14.57 12.758 -3.225 1 96.25 202 VAL B CA 1
ATOM 3988 C C . VAL B 1 202 ? 14.828 14.008 -4.062 1 96.25 202 VAL B C 1
ATOM 3990 O O . VAL B 1 202 ? 15.555 14.906 -3.639 1 96.25 202 VAL B O 1
ATOM 3993 N N . THR B 1 203 ? 14.281 14.008 -5.316 1 95.19 203 THR B N 1
ATOM 3994 C CA . THR B 1 203 ? 14.336 15.172 -6.191 1 95.19 203 THR B CA 1
ATOM 3995 C C . THR B 1 203 ? 12.93 15.633 -6.566 1 95.19 203 THR B C 1
ATOM 3997 O O . THR B 1 203 ? 11.945 14.961 -6.25 1 95.19 203 THR B O 1
ATOM 4000 N N . HIS B 1 204 ? 12.805 16.812 -7.203 1 92.94 204 HIS B N 1
ATOM 4001 C CA . HIS B 1 204 ? 11.523 17.344 -7.633 1 92.94 204 HIS B CA 1
ATOM 4002 C C . HIS B 1 204 ? 10.828 16.406 -8.602 1 92.94 204 HIS B C 1
ATOM 4004 O O . HIS B 1 204 ? 9.594 16.312 -8.617 1 92.94 204 HIS B O 1
ATOM 4010 N N . ASP B 1 205 ? 11.633 15.648 -9.328 1 92.38 205 ASP B N 1
ATOM 4011 C CA . ASP B 1 205 ? 11.102 14.766 -10.359 1 92.38 205 ASP B CA 1
ATOM 4012 C C . ASP B 1 205 ? 10.367 13.586 -9.742 1 92.38 205 ASP B C 1
ATOM 4014 O O . ASP B 1 205 ? 9.586 12.906 -10.422 1 92.38 205 ASP B O 1
ATOM 4018 N N . HIS B 1 206 ? 10.617 13.359 -8.523 1 95 206 HIS B N 1
ATOM 4019 C CA . HIS B 1 206 ? 9.992 12.219 -7.863 1 95 206 HIS B CA 1
ATOM 4020 C C . HIS B 1 206 ? 8.602 12.57 -7.355 1 95 206 HIS B C 1
ATOM 4022 O O . HIS B 1 206 ? 7.855 11.688 -6.922 1 95 206 HIS B O 1
ATOM 4028 N N . PHE B 1 207 ? 8.273 13.844 -7.391 1 94.12 207 PHE B N 1
ATOM 4029 C CA . PHE B 1 207 ? 6.945 14.258 -6.953 1 94.12 207 PHE B CA 1
ATOM 4030 C C . PHE B 1 207 ? 6.031 14.492 -8.148 1 94.12 207 PHE B C 1
ATOM 4032 O O . PHE B 1 207 ? 6.426 15.141 -9.125 1 94.12 207 PHE B O 1
ATOM 4039 N N . THR B 1 208 ? 4.961 13.852 -8.164 1 91.75 208 THR B N 1
ATOM 4040 C CA . THR B 1 208 ? 3.896 14.109 -9.125 1 91.75 208 THR B CA 1
ATOM 4041 C C . THR B 1 208 ? 2.686 14.734 -8.438 1 91.75 208 THR B C 1
ATOM 4043 O O . THR B 1 208 ? 2.039 14.102 -7.605 1 91.75 208 THR B O 1
ATOM 4046 N N . SER B 1 209 ? 2.324 15.969 -8.758 1 88.88 209 SER B N 1
ATOM 4047 C CA . SER B 1 209 ? 1.256 16.703 -8.094 1 88.88 209 SER B CA 1
ATOM 4048 C C . SER B 1 209 ? 1.475 16.75 -6.582 1 88.88 209 SER B C 1
ATOM 4050 O O . SER B 1 209 ? 0.543 16.531 -5.809 1 88.88 209 SER B O 1
ATOM 4052 N N . GLY B 1 210 ? 2.703 16.844 -6.223 1 90.88 210 GLY B N 1
ATOM 4053 C CA . GLY B 1 210 ? 3.072 17.016 -4.824 1 90.88 210 GLY B CA 1
ATOM 4054 C C . GLY B 1 210 ? 3.092 15.719 -4.051 1 90.88 210 GLY B C 1
ATOM 4055 O O . GLY B 1 210 ? 3.24 15.719 -2.826 1 90.88 210 GLY B O 1
ATOM 4056 N N . LYS B 1 211 ? 2.912 14.656 -4.727 1 94.5 211 LYS B N 1
ATOM 4057 C CA . LYS B 1 211 ? 2.869 13.359 -4.055 1 94.5 211 LYS B CA 1
ATOM 4058 C C . LYS B 1 211 ? 3.965 12.43 -4.578 1 94.5 211 LYS B C 1
ATOM 4060 O O . LYS B 1 211 ? 4.367 12.531 -5.738 1 94.5 211 LYS B O 1
ATOM 4065 N N . LEU B 1 212 ? 4.469 11.656 -3.709 1 96.69 212 LEU B N 1
ATOM 4066 C CA . LEU B 1 212 ? 5.453 10.625 -4.02 1 96.69 212 LEU B CA 1
ATOM 4067 C C . LEU B 1 212 ? 4.871 9.234 -3.814 1 96.69 212 LEU B C 1
ATOM 4069 O O . LEU B 1 212 ? 4.41 8.906 -2.719 1 96.69 212 LEU B O 1
ATOM 4073 N N . LYS B 1 213 ? 4.883 8.484 -4.855 1 97.5 213 LYS B N 1
ATOM 4074 C CA . LYS B 1 213 ? 4.309 7.145 -4.824 1 97.5 213 LYS B CA 1
ATOM 4075 C C . LYS B 1 213 ? 5.387 6.078 -5.008 1 97.5 213 LYS B C 1
ATOM 4077 O O . LYS B 1 213 ? 6.152 6.125 -5.973 1 97.5 213 LYS B O 1
ATOM 4082 N N . ILE B 1 214 ? 5.395 5.125 -4.066 1 98.25 214 ILE B N 1
ATOM 4083 C CA . ILE B 1 214 ? 6.367 4.035 -4.125 1 98.25 214 ILE B CA 1
ATOM 4084 C C . ILE B 1 214 ? 5.645 2.693 -4.059 1 98.25 214 ILE B C 1
ATOM 4086 O O . ILE B 1 214 ? 4.82 2.467 -3.172 1 98.25 214 ILE B O 1
ATOM 4090 N N . ARG B 1 215 ? 5.961 1.843 -4.992 1 98.38 215 ARG B N 1
ATOM 4091 C CA . ARG B 1 215 ? 5.293 0.546 -5.066 1 98.38 215 ARG B CA 1
ATOM 4092 C C . ARG B 1 215 ? 6.309 -0.593 -5.055 1 98.38 215 ARG B C 1
ATOM 4094 O O . ARG B 1 215 ? 7.398 -0.466 -5.617 1 98.38 215 ARG B O 1
ATOM 4101 N N . CYS B 1 216 ? 5.957 -1.614 -4.41 1 98.31 216 CYS B N 1
ATOM 4102 C CA . CYS B 1 216 ? 6.699 -2.871 -4.422 1 98.31 216 CYS B CA 1
ATOM 4103 C C . CYS B 1 216 ? 5.801 -4.031 -4.828 1 98.31 216 CYS B C 1
ATOM 4105 O O . CYS B 1 216 ? 4.715 -4.203 -4.273 1 98.31 216 CYS B O 1
ATOM 4107 N N . SER B 1 217 ? 6.246 -4.785 -5.816 1 96.94 217 SER B N 1
ATOM 4108 C CA . SER B 1 217 ? 5.473 -5.938 -6.273 1 96.94 217 SER B CA 1
ATOM 4109 C C . SER B 1 217 ? 6.227 -7.238 -6.027 1 96.94 217 SER B C 1
ATOM 4111 O O . SER B 1 217 ? 7.457 -7.254 -5.996 1 96.94 217 SER B O 1
ATOM 4113 N N . ALA B 1 218 ? 5.445 -8.227 -5.758 1 96.56 218 ALA B N 1
ATOM 4114 C CA . ALA B 1 218 ? 5.977 -9.578 -5.57 1 96.56 218 ALA B CA 1
ATOM 4115 C C . ALA B 1 218 ? 5.359 -10.547 -6.57 1 96.56 218 ALA B C 1
ATOM 4117 O O . ALA B 1 218 ? 4.152 -10.508 -6.82 1 96.56 218 ALA B O 1
ATOM 4118 N N . SER B 1 219 ? 6.277 -11.367 -7.133 1 95.19 219 SER B N 1
ATOM 4119 C CA . SER B 1 219 ? 5.766 -12.336 -8.094 1 95.19 219 SER B CA 1
ATOM 4120 C C . SER B 1 219 ? 6.516 -13.664 -7.988 1 95.19 219 SER B C 1
ATOM 4122 O O . SER B 1 219 ? 7.676 -13.695 -7.582 1 95.19 219 SER B O 1
ATOM 4124 N N . ILE B 1 220 ? 5.824 -14.734 -8.195 1 93.44 220 ILE B N 1
ATOM 4125 C CA . ILE B 1 220 ? 6.375 -16.078 -8.344 1 93.44 220 ILE B CA 1
ATOM 4126 C C . ILE B 1 220 ? 5.836 -16.719 -9.625 1 93.44 220 ILE B C 1
ATOM 4128 O O . ILE B 1 220 ? 4.664 -17.094 -9.688 1 93.44 220 ILE B O 1
ATOM 4132 N N . TYR B 1 221 ? 6.707 -16.812 -10.602 1 90.31 221 TYR B N 1
ATOM 4133 C CA . TYR B 1 221 ? 6.289 -17.312 -11.906 1 90.31 221 TYR B CA 1
ATOM 4134 C C . TYR B 1 221 ? 5.02 -16.609 -12.375 1 90.31 221 TYR B C 1
ATOM 4136 O O . TYR B 1 221 ? 4.938 -15.383 -12.344 1 90.31 221 TYR B O 1
ATOM 4144 N N . ASP B 1 222 ? 4.043 -17.359 -12.891 1 86.62 222 ASP B N 1
ATOM 4145 C CA . ASP B 1 222 ? 2.805 -16.781 -13.398 1 86.62 222 ASP B CA 1
ATOM 4146 C C . ASP B 1 222 ? 1.625 -17.109 -12.492 1 86.62 222 ASP B C 1
ATOM 4148 O O . ASP B 1 222 ? 0.468 -16.938 -12.883 1 86.62 222 ASP B O 1
ATOM 4152 N N . ILE B 1 223 ? 1.94 -17.484 -11.32 1 90.25 223 ILE B N 1
ATOM 4153 C CA . ILE B 1 223 ? 0.832 -17.969 -10.508 1 90.25 223 ILE B CA 1
ATOM 4154 C C . ILE B 1 223 ? 0.605 -17.031 -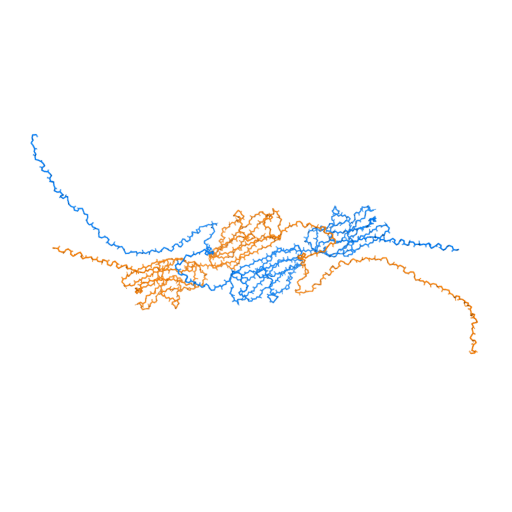9.328 1 90.25 223 ILE B C 1
ATOM 4156 O O . ILE B 1 223 ? -0.422 -17.109 -8.648 1 90.25 223 ILE B O 1
ATOM 4160 N N . TYR B 1 224 ? 1.575 -16.172 -9.086 1 93.19 224 TYR B N 1
ATOM 4161 C CA . TYR B 1 224 ? 1.416 -15.242 -7.969 1 93.19 224 TYR B CA 1
ATOM 4162 C C . TYR B 1 224 ? 1.885 -13.844 -8.344 1 93.19 224 TYR B C 1
ATOM 4164 O O . TYR B 1 224 ? 2.984 -13.672 -8.883 1 93.19 224 TYR B O 1
ATOM 4172 N N . TRP B 1 225 ? 1.02 -12.828 -7.953 1 94.75 225 TRP B N 1
ATOM 4173 C CA . TRP B 1 225 ? 1.373 -11.414 -8.094 1 94.75 225 TRP B CA 1
ATOM 4174 C C . TRP B 1 225 ? 0.57 -10.555 -7.125 1 94.75 225 TRP B C 1
ATOM 4176 O O . TRP B 1 225 ? -0.66 -10.641 -7.086 1 94.75 225 TRP B O 1
ATOM 4186 N N . GLN B 1 226 ? 1.229 -9.828 -6.34 1 96.75 226 GLN B N 1
ATOM 4187 C CA . GLN B 1 226 ? 0.63 -8.828 -5.465 1 96.75 226 GLN B CA 1
ATOM 4188 C C . GLN B 1 226 ? 1.536 -7.605 -5.324 1 96.75 226 GLN B C 1
ATOM 4190 O O . GLN B 1 226 ? 2.746 -7.699 -5.535 1 96.75 226 GLN B O 1
ATOM 4195 N N . SER B 1 227 ? 0.934 -6.496 -5.039 1 97.25 227 SER B N 1
ATOM 4196 C CA . SER B 1 227 ? 1.742 -5.289 -4.895 1 97.25 227 SER B CA 1
ATOM 4197 C C . SER B 1 227 ? 1.204 -4.395 -3.785 1 97.25 227 SER B C 1
ATOM 4199 O O . SER B 1 227 ? 0.028 -4.48 -3.424 1 97.25 227 SER B O 1
ATOM 4201 N N . THR B 1 228 ? 2.064 -3.664 -3.15 1 98.31 228 THR B N 1
ATOM 4202 C CA . THR B 1 228 ? 1.763 -2.633 -2.164 1 98.31 228 THR B CA 1
ATOM 4203 C C . THR B 1 228 ? 2.344 -1.288 -2.592 1 98.31 228 THR B C 1
ATOM 4205 O O . THR B 1 228 ? 3.516 -1.202 -2.961 1 98.31 228 THR B O 1
ATOM 4208 N N . GLU B 1 229 ? 1.495 -0.322 -2.605 1 98.31 229 GLU B N 1
ATOM 4209 C CA . GLU B 1 229 ? 1.92 1.036 -2.936 1 98.31 229 GLU B CA 1
ATOM 4210 C C . GLU B 1 229 ? 1.675 1.989 -1.769 1 98.31 229 GLU B C 1
ATOM 4212 O O . GLU B 1 229 ? 0.617 1.945 -1.137 1 98.31 229 GLU B O 1
ATOM 4217 N N . VAL B 1 230 ? 2.646 2.74 -1.418 1 98.44 230 VAL B N 1
ATOM 4218 C CA . VAL B 1 230 ? 2.514 3.738 -0.362 1 98.44 230 VAL B CA 1
ATOM 4219 C C . VAL B 1 230 ? 2.768 5.133 -0.931 1 98.44 230 VAL B C 1
ATOM 4221 O O . VAL B 1 230 ? 3.523 5.285 -1.893 1 98.44 230 VAL B O 1
ATOM 4224 N N . SER B 1 231 ? 2.111 6.129 -0.404 1 97.56 231 SER B N 1
ATOM 4225 C CA . SER B 1 231 ? 2.232 7.496 -0.895 1 97.56 231 SER B CA 1
ATOM 4226 C C . SER B 1 231 ? 2.424 8.484 0.255 1 97.56 231 SER B C 1
ATOM 4228 O O . SER B 1 231 ? 1.889 8.281 1.347 1 97.56 231 SER B O 1
ATOM 4230 N N . THR B 1 232 ? 3.199 9.477 0.012 1 96.06 232 THR B N 1
ATOM 4231 C CA . THR B 1 232 ? 3.443 10.57 0.95 1 96.06 232 THR B CA 1
ATOM 4232 C C . THR B 1 232 ? 3.52 11.906 0.217 1 96.06 232 THR B C 1
ATOM 4234 O O . THR B 1 232 ? 3.484 11.945 -1.015 1 96.06 232 THR B O 1
ATOM 4237 N N . GLU B 1 233 ? 3.553 12.992 0.979 1 94 233 GLU B N 1
ATOM 4238 C CA . GLU B 1 233 ? 3.51 14.32 0.371 1 94 233 GLU B CA 1
ATOM 4239 C C . GLU B 1 233 ? 4.871 15 0.439 1 94 233 GLU B C 1
ATOM 4241 O O . GLU B 1 233 ? 5.727 14.617 1.242 1 94 233 GLU B O 1
ATOM 4246 N N . GLU B 1 234 ? 4.988 15.953 -0.458 1 93.12 234 GLU B N 1
ATOM 4247 C CA . GLU B 1 234 ? 6.172 16.812 -0.441 1 93.12 234 GLU B CA 1
ATOM 4248 C C . GLU B 1 234 ? 6.094 17.828 0.688 1 93.12 234 GLU B C 1
ATOM 4250 O O . GLU B 1 234 ? 5.031 18.406 0.939 1 93.12 234 GLU B O 1
ATOM 4255 N N . ASP B 1 235 ? 7.207 17.953 1.378 1 89.44 235 ASP B N 1
ATOM 4256 C CA . ASP B 1 235 ? 7.289 18.969 2.41 1 89.44 235 ASP B CA 1
ATOM 4257 C C . ASP B 1 235 ? 7.676 20.328 1.81 1 89.44 235 ASP B C 1
ATOM 4259 O O . ASP B 1 235 ? 8.859 20.609 1.632 1 89.44 235 ASP B O 1
ATOM 4263 N N . ARG B 1 236 ? 6.645 21.031 1.351 1 79.56 236 ARG B N 1
ATOM 4264 C CA . ARG B 1 236 ? 6.93 22.359 0.829 1 79.56 236 ARG B CA 1
ATOM 4265 C C . ARG B 1 236 ? 6.742 23.422 1.907 1 79.56 236 ARG B C 1
ATOM 4267 O O . ARG B 1 236 ? 5.848 23.312 2.744 1 79.56 236 ARG B O 1
ATOM 4274 N N . PRO B 1 237 ? 7.809 24.219 1.964 1 64.69 237 PRO B N 1
ATOM 4275 C CA . PRO B 1 237 ? 7.629 25.297 2.936 1 64.69 237 PRO B CA 1
ATOM 4276 C C . PRO B 1 237 ? 6.316 26.062 2.736 1 64.69 237 PRO B C 1
ATOM 4278 O O . PRO B 1 237 ? 5.879 26.25 1.599 1 64.69 237 PRO B O 1
ATOM 4281 N N . ARG B 1 238 ? 5.324 25.781 3.469 1 55.91 238 ARG B N 1
ATOM 4282 C CA . ARG B 1 238 ? 4.074 26.531 3.381 1 55.91 238 ARG B CA 1
ATOM 4283 C C . ARG B 1 238 ? 4.332 28.031 3.281 1 55.91 238 ARG B C 1
ATOM 4285 O O . ARG B 1 238 ? 4.977 28.609 4.156 1 55.91 238 ARG B O 1
ATOM 4292 N N . VAL B 1 239 ? 4.496 28.469 1.96 1 46.44 239 VAL B N 1
ATOM 4293 C CA . VAL B 1 239 ? 4.5 29.922 1.858 1 46.44 239 VAL B CA 1
ATOM 4294 C C . VAL B 1 239 ? 3.199 30.484 2.434 1 46.44 239 VAL B C 1
ATOM 4296 O O . VAL B 1 239 ? 2.109 30.125 1.974 1 46.44 239 VAL B O 1
ATOM 4299 N N . ILE B 1 240 ? 3.109 30.672 3.545 1 42.38 240 ILE B N 1
ATOM 4300 C CA . ILE B 1 240 ? 2 31.484 4.051 1 42.38 240 ILE B CA 1
ATOM 4301 C C . ILE B 1 240 ? 1.663 32.594 3.053 1 42.38 240 ILE B C 1
ATOM 4303 O O . ILE B 1 240 ? 2.471 33.5 2.82 1 42.38 240 ILE B O 1
ATOM 4307 N N . HIS B 1 241 ? 1.215 32.219 1.804 1 38.03 241 HIS B N 1
ATOM 4308 C CA . HIS B 1 241 ? 0.822 33.344 0.961 1 38.03 241 HIS B CA 1
ATOM 4309 C C . HIS B 1 241 ? -0.117 34.281 1.705 1 38.03 241 HIS B C 1
ATOM 4311 O O . HIS B 1 241 ? -1.007 33.844 2.432 1 38.03 241 HIS B O 1
ATOM 4317 N N . TYR B 1 242 ? 0.253 35.469 1.804 1 35.66 242 TYR B N 1
ATOM 4318 C CA . TYR B 1 242 ? -0.515 36.656 2.131 1 35.66 242 TYR B CA 1
ATOM 4319 C C . TYR B 1 242 ? -1.71 36.812 1.197 1 35.66 242 TYR B C 1
ATOM 4321 O O . TYR B 1 242 ? -1.569 37.312 0.075 1 35.66 242 TYR B O 1
ATOM 4329 N N . GLU B 1 243 ? -2.492 35.812 0.727 1 36 243 GLU B N 1
ATOM 4330 C CA . GLU B 1 243 ? -3.496 36.375 -0.178 1 36 243 GLU B CA 1
ATOM 4331 C C . GLU B 1 243 ? -4.387 37.375 0.537 1 36 243 GLU B C 1
ATOM 4333 O O . GLU B 1 243 ? -4.812 37.156 1.67 1 36 243 GLU B O 1
ATOM 4338 N N . PRO B 1 244 ? -4.566 38.688 0.099 1 31.66 244 PRO B N 1
ATOM 4339 C CA . PRO B 1 244 ? -5.645 39.594 0.518 1 31.66 244 PRO B CA 1
ATOM 4340 C C . PRO B 1 244 ? -6.957 38.875 0.785 1 31.66 244 PRO B C 1
ATOM 4342 O O . PRO B 1 244 ? -7.129 37.719 0.353 1 31.66 244 PRO B O 1
ATOM 4345 N N . ALA B 1 245 ? -8.117 39.562 1.212 1 31.47 245 ALA B N 1
ATOM 4346 C CA . ALA B 1 245 ? -9.5 39.156 1.473 1 31.47 245 ALA B CA 1
ATOM 4347 C C . ALA B 1 245 ? -9.984 38.156 0.432 1 31.47 245 ALA B C 1
ATOM 4349 O O . ALA B 1 245 ? -11.18 37.875 0.354 1 31.47 245 ALA B O 1
ATOM 4350 N N . ALA B 1 246 ? -9.266 37.844 -0.656 1 28.92 246 ALA B N 1
ATOM 4351 C CA . ALA B 1 246 ? -10.094 37.281 -1.708 1 28.92 246 ALA B CA 1
ATOM 4352 C C . ALA B 1 246 ? -10.617 35.906 -1.297 1 28.92 246 ALA B C 1
ATOM 4354 O O . ALA B 1 246 ? -10.055 35.25 -0.406 1 28.92 246 ALA B O 1
ATOM 4355 N N . THR B 1 247 ? -11.586 35.281 -2.281 1 26.42 247 THR B N 1
ATOM 4356 C CA . THR B 1 247 ? -12.492 34.125 -2.342 1 26.42 247 THR B CA 1
ATOM 4357 C C . THR B 1 247 ? -11.719 32.844 -2.172 1 26.42 247 THR B C 1
ATOM 4359 O O . THR B 1 247 ? -10.844 32.5 -2.979 1 26.42 247 THR B O 1
ATOM 4362 N N . ILE B 1 248 ? -11.477 32.375 -1.114 1 27.34 248 ILE B N 1
ATOM 4363 C CA . ILE B 1 248 ? -10.859 31.125 -0.713 1 27.34 248 ILE B CA 1
ATOM 4364 C C . ILE B 1 248 ? -11.461 29.984 -1.523 1 27.34 248 ILE B C 1
ATOM 4366 O O . ILE B 1 248 ? -12.625 29.625 -1.346 1 27.34 248 ILE B O 1
ATOM 4370 N N . VAL B 1 249 ? -11.148 29.969 -2.77 1 24.06 249 VAL B N 1
ATOM 4371 C CA . VAL B 1 249 ? -11.633 28.844 -3.564 1 24.06 249 VAL B CA 1
ATOM 4372 C C . VAL B 1 249 ? -11.258 27.531 -2.883 1 24.06 249 VAL B C 1
ATOM 4374 O O . VAL B 1 249 ? -10.391 27.5 -2.012 1 24.06 249 VAL B O 1
ATOM 4377 N N . GLY B 1 250 ? -11.453 26.375 -3.643 1 25.45 250 GLY B N 1
ATOM 4378 C CA . GLY B 1 250 ? -11.727 24.969 -3.439 1 25.45 250 GLY B CA 1
ATOM 4379 C C . GLY B 1 250 ? -10.516 24.188 -2.947 1 25.45 250 GLY B C 1
ATOM 4380 O O . GLY B 1 250 ? -9.93 23.406 -3.695 1 25.45 250 GLY B O 1
ATOM 4381 N N . ILE B 1 251 ? -9.688 24.891 -2.137 1 25.95 251 ILE B N 1
ATOM 4382 C CA . ILE B 1 251 ? -8.625 23.953 -1.812 1 25.95 251 ILE B CA 1
ATOM 4383 C C . ILE B 1 251 ? -9.227 22.672 -1.247 1 25.95 251 ILE B C 1
ATOM 4385 O O . ILE B 1 251 ? -10.25 22.703 -0.562 1 25.95 251 ILE B O 1
ATOM 4389 N N . ASN B 1 252 ? -8.484 21.531 -1.033 1 28.34 252 ASN B N 1
ATOM 4390 C CA . ASN B 1 252 ? -8.484 20.172 -0.512 1 28.34 252 ASN B CA 1
ATOM 4391 C C . ASN B 1 252 ? -8.914 20.125 0.951 1 28.34 252 ASN B C 1
ATOM 4393 O O . ASN B 1 252 ? -9.062 21.172 1.59 1 28.34 252 ASN B O 1
ATOM 4397 N N . TYR B 1 253 ? -8.023 19.516 1.992 1 29.17 253 TYR B N 1
ATOM 4398 C CA . TYR B 1 253 ? -8.305 18.531 3.027 1 29.17 253 TYR B CA 1
ATOM 4399 C C . TYR B 1 253 ? -8.703 19.203 4.332 1 29.17 253 TYR B C 1
ATOM 4401 O O . TYR B 1 253 ? -7.844 19.672 5.086 1 29.17 253 TYR B O 1
ATOM 4409 N N . LEU B 1 254 ? -9.344 20.172 4.539 1 33.66 254 LEU B N 1
ATOM 4410 C CA . LEU B 1 254 ? -9.492 20.375 5.977 1 33.66 254 LEU B CA 1
ATOM 4411 C C . LEU B 1 254 ? -10.125 19.156 6.637 1 33.66 254 LEU B C 1
ATOM 4413 O O . LEU B 1 254 ? -11.281 18.844 6.363 1 33.66 254 LEU B O 1
ATOM 4417 N N . GLN B 1 255 ? -9.203 18.25 7.117 1 30.73 255 GLN B N 1
ATOM 4418 C CA . GLN B 1 255 ? -9.719 17 7.652 1 30.73 255 GLN B CA 1
ATOM 4419 C C . GLN B 1 255 ? -10.438 17.219 8.977 1 30.73 255 GLN B C 1
ATOM 4421 O O . GLN B 1 255 ? -11.492 16.625 9.227 1 30.73 255 GLN B O 1
ATOM 4426 N N . PRO B 1 256 ? -10.008 18.031 10.211 1 32.31 256 PRO B N 1
ATOM 4427 C CA . PRO B 1 256 ? -10.227 17.078 11.305 1 32.31 256 PRO B CA 1
ATOM 4428 C C . PRO B 1 256 ? -11.711 16.875 11.617 1 32.31 256 PRO B C 1
ATOM 4430 O O . PRO B 1 256 ? -12.062 16.016 12.422 1 32.31 256 PRO B O 1
ATOM 4433 N N . PRO B 1 257 ? -12.742 17.781 11.445 1 30.67 257 PRO B N 1
ATOM 4434 C CA . PRO B 1 257 ? -13.664 17.297 12.477 1 30.67 257 PRO B CA 1
ATOM 4435 C C . PRO B 1 257 ? -13.844 15.789 12.445 1 30.67 257 PRO B C 1
ATOM 4437 O O . PRO B 1 257 ? -13.633 15.156 11.406 1 30.67 257 PRO B O 1
ATOM 4440 N N . PRO B 1 258 ? -14.352 15.156 13.562 1 31.73 258 PRO B N 1
ATOM 4441 C CA . PRO B 1 258 ? -14.617 13.719 13.641 1 31.73 258 PRO B CA 1
ATOM 4442 C C . PRO B 1 258 ? -15.172 13.156 12.336 1 31.73 258 PRO B C 1
ATOM 4444 O O . PRO B 1 258 ? -15.688 13.906 11.508 1 31.73 258 PRO B O 1
ATOM 4447 N N . ASN B 1 259 ? -15.055 11.883 12.344 1 31.42 259 ASN B N 1
ATOM 4448 C CA . ASN B 1 259 ? -15.648 10.547 12.273 1 31.42 259 ASN B CA 1
ATOM 4449 C C . ASN B 1 259 ? -17.156 10.594 12.484 1 31.42 259 ASN B C 1
ATOM 4451 O O . ASN B 1 259 ? -17.625 10.602 13.625 1 31.42 259 ASN B O 1
ATOM 4455 N N . PHE B 1 260 ? -18.094 11.234 12.133 1 28.75 260 PHE B N 1
ATOM 4456 C CA . PHE B 1 260 ? -19.406 10.609 12.188 1 28.75 260 PHE B CA 1
ATOM 4457 C C . PHE B 1 260 ? -19.312 9.117 11.859 1 28.75 260 PHE B C 1
ATOM 4459 O O . PHE B 1 260 ? -19.266 8.742 10.688 1 28.75 260 PHE B O 1
ATOM 4466 N N . GLN B 1 261 ? -18.656 8.227 12.664 1 30.41 261 GLN B N 1
ATOM 4467 C CA . GLN B 1 261 ? -19.391 7.605 13.766 1 30.41 261 GLN B CA 1
ATOM 4468 C C . GLN B 1 261 ? -20.078 8.656 14.625 1 30.41 261 GLN B C 1
ATOM 4470 O O . GLN B 1 261 ? -21.312 8.688 14.703 1 30.41 261 GLN B O 1
ATOM 4475 N N . THR B 1 262 ? -19.703 8.977 16.047 1 25.7 262 THR B N 1
ATOM 4476 C CA . THR B 1 262 ? -20.234 9.695 17.203 1 25.7 262 THR B CA 1
ATOM 4477 C C . THR B 1 262 ? -20.281 11.195 16.922 1 25.7 262 THR B C 1
ATOM 4479 O O . THR B 1 262 ? -19.672 11.68 15.969 1 25.7 262 THR B O 1
ATOM 4482 N N . GLY B 1 263 ? -20.375 12.305 18.219 1 25.42 263 GLY B N 1
ATOM 4483 C CA . GLY B 1 263 ? -20.859 13.578 18.734 1 25.42 263 GLY B CA 1
ATOM 4484 C C . GLY B 1 263 ? -20.016 14.758 18.266 1 25.42 263 GLY B C 1
ATOM 4485 O O . GLY B 1 263 ? -20.172 15.867 18.766 1 25.42 263 GLY B O 1
ATOM 4486 N N . GLN B 1 264 ? -18.891 14.664 17.922 1 24.67 264 GLN B N 1
ATOM 4487 C CA . GLN B 1 264 ? -18.281 15.977 18.172 1 24.67 264 GLN B CA 1
ATOM 4488 C C . GLN B 1 264 ? -18.766 17 17.156 1 24.67 264 GLN B C 1
ATOM 4490 O O . GLN B 1 264 ? -18.719 16.766 15.953 1 24.67 264 GLN B O 1
ATOM 4495 N N . LYS B 1 265 ? -19.391 18.078 17.688 1 24.95 265 LYS B N 1
ATOM 4496 C CA . LYS B 1 265 ? -20 19.312 17.203 1 24.95 265 LYS B CA 1
ATOM 4497 C C . LYS B 1 265 ? -19 20.125 16.391 1 24.95 265 LYS B C 1
ATOM 4499 O O . LYS B 1 265 ? -17.828 20.266 16.781 1 24.95 265 LYS B O 1
ATOM 4504 N N . LYS B 1 266 ? -19.281 20.391 15.203 1 30.39 266 LYS B N 1
ATOM 4505 C CA . LYS B 1 266 ? -18.688 21.297 14.227 1 30.39 266 LYS B CA 1
ATOM 4506 C C . LYS B 1 266 ? -18.234 22.594 14.883 1 30.39 266 LYS B C 1
ATOM 4508 O O . LYS B 1 266 ? -19.031 23.281 15.531 1 30.39 266 LYS B O 1
ATOM 4513 N N . PRO B 1 267 ? -16.938 22.703 15.234 1 25.44 267 PRO B N 1
ATOM 4514 C CA . PRO B 1 267 ? -16.828 24.109 15.656 1 25.44 267 PRO B CA 1
ATOM 4515 C C . PRO B 1 267 ? -17.094 25.078 14.516 1 25.44 267 PRO B C 1
ATOM 4517 O O . PRO B 1 267 ? -16.594 24.891 13.398 1 25.44 267 PRO B O 1
ATOM 4520 N N . ASP B 1 268 ? -18.234 25.656 14.406 1 27.12 268 ASP B N 1
ATOM 4521 C CA . ASP B 1 268 ? -18.672 26.797 13.609 1 27.12 268 ASP B CA 1
ATOM 4522 C C . ASP B 1 268 ? -17.656 27.938 13.68 1 27.12 268 ASP B C 1
ATOM 4524 O O . ASP B 1 268 ? -17.547 28.609 14.703 1 27.12 268 ASP B O 1
ATOM 4528 N N . GLY B 1 269 ? -16.422 27.656 13.289 1 28.72 269 GLY B N 1
ATOM 4529 C CA . GLY B 1 269 ? -15.547 28.797 13.508 1 28.72 269 GLY B CA 1
ATOM 4530 C C . GLY B 1 269 ? -15.992 30.031 12.758 1 28.72 269 GLY B C 1
ATOM 4531 O O . GLY B 1 269 ? -15.656 30.203 11.586 1 28.72 269 GLY B O 1
ATOM 4532 N N . GLN B 1 270 ? -17.219 30.422 12.82 1 29.11 270 GLN B N 1
ATOM 4533 C CA . GLN B 1 270 ? -17.594 31.734 12.297 1 29.11 270 GLN B CA 1
ATOM 4534 C C . GLN B 1 270 ? -16.781 32.844 12.945 1 29.11 270 GLN B C 1
ATOM 4536 O O . GLN B 1 270 ? -16.703 32.938 14.172 1 29.11 270 GLN B O 1
ATOM 4541 N N . VAL B 1 271 ? -15.719 33.219 12.242 1 38.16 271 VAL B N 1
ATOM 4542 C CA . VAL B 1 271 ? -15.031 34.438 12.641 1 38.16 271 VAL B CA 1
ATOM 4543 C C . VAL B 1 271 ? -16.031 35.562 12.828 1 38.16 271 VAL B C 1
ATOM 4545 O O . VAL B 1 271 ? -16.703 35.969 11.875 1 38.16 271 VAL B O 1
ATOM 4548 N N . GLY B 1 272 ? -16.672 35.562 13.93 1 33.59 272 GLY B N 1
ATOM 4549 C CA . GLY B 1 272 ? -17.578 36.656 14.211 1 33.59 272 GLY B CA 1
ATOM 4550 C C . GLY B 1 272 ? -16.859 37.969 14.516 1 33.59 272 GLY B C 1
ATOM 4551 O O . GLY B 1 272 ? -15.992 38 15.398 1 33.59 272 GLY B O 1
ATOM 4552 N N . VAL B 1 273 ? -16.75 38.688 13.531 1 39.88 273 VAL B N 1
ATOM 4553 C CA . VAL B 1 273 ? -16.266 40.031 13.734 1 39.88 273 VAL B CA 1
ATOM 4554 C C . VAL B 1 273 ? -17.25 40.812 14.625 1 39.88 273 VAL B C 1
ATOM 4556 O O . VAL B 1 273 ? -18.438 40.938 14.289 1 39.88 273 VAL B O 1
ATOM 4559 N N . LYS B 1 274 ? -17.141 40.812 15.922 1 41.34 274 LYS B N 1
ATOM 4560 C CA . LYS B 1 274 ? -18 41.719 16.703 1 41.34 274 LYS B CA 1
ATOM 4561 C C . LYS B 1 274 ? -17.438 43.125 16.781 1 41.34 274 LYS B C 1
ATOM 4563 O O . LYS B 1 274 ? -16.312 43.312 17.266 1 41.34 274 LYS B O 1
ATOM 4568 N N . VAL B 1 275 ? -17.938 43.906 15.977 1 39.22 275 VAL B N 1
ATOM 4569 C CA . VAL B 1 275 ? -17.609 45.344 16.094 1 39.22 275 VAL B CA 1
ATOM 4570 C C . VAL B 1 275 ? -18.281 45.906 17.328 1 39.22 275 VAL B C 1
ATOM 4572 O O . VAL B 1 275 ? -19.516 45.875 17.438 1 39.22 275 VAL B O 1
ATOM 4575 N N . LEU B 1 276 ? -17.875 45.875 18.484 1 36.31 276 LEU B N 1
ATOM 4576 C CA . LEU B 1 276 ? -18.484 46.469 19.672 1 36.31 276 LEU B CA 1
ATOM 4577 C C . LEU B 1 276 ? -18.594 47.969 19.531 1 36.31 276 LEU B C 1
ATOM 4579 O O . LEU B 1 276 ? -17.578 48.656 19.484 1 36.31 276 LEU B O 1
ATOM 4583 N N . GLY B 1 277 ? -19.656 48.406 18.734 1 32.53 277 GLY B N 1
ATOM 4584 C CA . GLY B 1 277 ? -19.984 49.812 18.547 1 32.53 277 GLY B CA 1
ATOM 4585 C C . GLY B 1 277 ? -20.266 50.531 19.844 1 32.53 277 GLY B C 1
ATOM 4586 O O . GLY B 1 277 ? -20.547 49.906 20.859 1 32.53 277 GLY B O 1
ATOM 4587 N N . SER B 1 278 ? -19.922 51.719 20 1 32.22 278 SER B N 1
ATOM 4588 C CA . SER B 1 278 ? -20.172 52.75 21.016 1 32.22 278 SER B CA 1
ATOM 4589 C C . SER B 1 278 ? -21.672 52.906 21.281 1 32.22 278 SER B C 1
ATOM 4591 O O . SER B 1 278 ? -22.453 53.031 20.328 1 32.22 278 SER B O 1
ATOM 4593 N N . SER B 1 279 ? -22.203 52.344 22.406 1 29.64 279 SER B N 1
ATOM 4594 C CA . SER B 1 279 ? -23.516 52.719 22.922 1 29.64 279 SER B CA 1
ATOM 4595 C C . SER B 1 279 ? -23.734 54.219 22.891 1 29.64 279 SER B C 1
ATOM 4597 O O . SER B 1 279 ? -22.969 54.969 23.5 1 29.64 279 SER B O 1
ATOM 4599 N N . ALA B 1 280 ? -24.281 54.719 21.812 1 30.62 280 ALA B N 1
ATOM 4600 C CA . ALA B 1 280 ? -24.875 56.031 21.797 1 30.62 280 ALA B CA 1
ATOM 4601 C C . ALA B 1 280 ? -25.781 56.25 23.016 1 30.62 280 ALA B C 1
ATOM 4603 O O . ALA B 1 280 ? -26.688 55.438 23.266 1 30.62 280 ALA B O 1
ATOM 4604 N N . MET B 1 281 ? -25.391 56.969 24.109 1 25.92 281 MET B N 1
ATOM 4605 C CA . MET B 1 281 ? -26.109 57.469 25.281 1 25.92 281 MET B CA 1
ATOM 4606 C C . MET B 1 281 ? -27.359 58.25 24.859 1 25.92 281 MET B C 1
ATOM 4608 O O . MET B 1 281 ? -27.266 59.281 24.203 1 25.92 281 MET B O 1
ATOM 4612 N N . SER B 1 282 ? -28.438 57.469 24.391 1 25.28 282 SER B N 1
ATOM 4613 C CA . SER B 1 282 ? -29.688 58.188 24.125 1 25.28 282 SER B CA 1
ATOM 4614 C C . SER B 1 282 ? -30.094 59.031 25.328 1 25.28 282 SER B C 1
ATOM 4616 O O . SER B 1 282 ? -30.219 58.5 26.438 1 25.28 282 SER B O 1
ATOM 4618 N N . PRO B 1 283 ? -29.984 60.344 25.25 1 27.02 283 PRO B N 1
ATOM 4619 C CA . PRO B 1 283 ? -30.375 61.25 26.328 1 27.02 283 PRO B CA 1
ATOM 4620 C C . PRO B 1 283 ? -31.859 61.188 26.672 1 27.02 283 PRO B C 1
ATOM 4622 O O . PRO B 1 283 ? -32.719 61.188 25.766 1 27.02 283 PRO B O 1
ATOM 4625 N N . ARG B 1 284 ? -32.344 60.344 27.562 1 27.17 284 ARG B N 1
ATOM 4626 C CA . ARG B 1 284 ? -33.719 60.344 28.016 1 27.17 284 ARG B CA 1
ATOM 4627 C C . ARG B 1 284 ? -34.188 61.781 28.297 1 27.17 284 ARG B C 1
ATOM 4629 O O . ARG B 1 284 ? -33.594 62.5 29.078 1 27.17 284 ARG B O 1
ATOM 4636 N N . PRO B 1 285 ? -35.062 62.312 27.297 1 24.12 285 PRO B N 1
ATOM 4637 C CA . PRO B 1 285 ? -35.594 63.656 27.453 1 24.12 285 PRO B CA 1
ATOM 4638 C C . PRO B 1 285 ? -36.406 63.844 28.719 1 24.12 285 PRO B C 1
ATOM 4640 O O . PRO B 1 285 ? -37.281 63.031 29.016 1 24.12 285 PRO B O 1
ATOM 4643 N N . SER B 1 286 ? -35.906 64.438 29.609 1 21.2 286 SER B N 1
ATOM 4644 C CA . SER B 1 286 ? -36.5 64.688 30.922 1 21.2 286 SER B CA 1
ATOM 4645 C C . SER B 1 286 ? -37.844 65.375 30.797 1 21.2 286 SER B C 1
ATOM 4647 O O . SER B 1 286 ? -38.844 64.938 31.375 1 21.2 286 SER B O 1
ATOM 4649 N N . SER B 1 287 ? -37.906 66.75 30.656 1 19.02 287 SER B N 1
ATOM 4650 C CA . SER B 1 287 ? -38.5 67.625 31.703 1 19.02 287 SER B CA 1
ATOM 4651 C C . SER B 1 287 ? -39.938 68 31.328 1 19.02 287 SER B C 1
ATOM 4653 O O . SER B 1 287 ? -40.781 68.188 32.219 1 19.02 287 SER B O 1
ATOM 4655 N N . ALA B 1 288 ? -40.375 68.75 30.125 1 21.33 288 ALA B N 1
ATOM 4656 C CA . ALA B 1 288 ? -40.75 70.125 30.453 1 21.33 288 ALA B CA 1
ATOM 4657 C C . ALA B 1 288 ? -42.219 70.188 30.938 1 21.33 288 ALA B C 1
ATOM 4659 O O . ALA B 1 288 ? -43 69.25 30.703 1 21.33 288 ALA B O 1
ATOM 4660 N N . GLY B 1 289 ? -42.844 71.5 30.922 1 20.52 289 GLY B N 1
ATOM 4661 C CA . GLY B 1 289 ? -43.594 72.5 31.641 1 20.52 289 GLY B CA 1
ATOM 4662 C C . GLY B 1 289 ? -45.062 72.5 31.312 1 20.52 289 GLY B C 1
ATOM 4663 O O . GLY B 1 289 ? -45.469 71.938 30.297 1 20.52 289 GLY B O 1
ATOM 4664 N N . PHE B 1 290 ? -45.875 73.25 32.031 1 20.81 290 PHE B N 1
ATOM 4665 C CA . PHE B 1 290 ? -47.25 73.5 32.469 1 20.81 290 PHE B CA 1
ATOM 4666 C C . PHE B 1 290 ? -48.062 74.188 31.375 1 20.81 290 PHE B C 1
ATOM 4668 O O . PHE B 1 290 ? -49.25 74 31.266 1 20.81 290 PHE B O 1
ATOM 4675 N N . ALA B 1 291 ? -47.594 75.188 30.516 1 19.06 291 ALA B N 1
ATOM 4676 C CA . ALA B 1 291 ? -48.375 76.438 30.719 1 19.06 291 ALA B CA 1
ATOM 4677 C C . ALA B 1 291 ? -49.75 76.312 30.031 1 19.06 291 ALA B C 1
ATOM 4679 O O . ALA B 1 291 ? -49.906 75.5 29.125 1 19.06 291 ALA B O 1
ATOM 4680 N N . LEU B 1 292 ? -50.344 77.562 29.594 1 18.86 292 LEU B N 1
ATOM 4681 C CA . LEU B 1 292 ? -51.531 78.375 29.859 1 18.86 292 LEU B CA 1
ATOM 4682 C C . LEU B 1 292 ? -52.562 78.188 28.766 1 18.86 292 LEU B C 1
ATOM 4684 O O . LEU B 1 292 ? -53.75 77.938 29.047 1 18.86 292 LEU B O 1
ATOM 4688 N N . GLU B 1 293 ? -52.688 79.188 27.578 1 19.66 293 GLU B N 1
ATOM 4689 C CA . GLU B 1 293 ? -53.625 80.312 27.5 1 19.66 293 GLU B CA 1
ATOM 4690 C C . GLU B 1 293 ? -54.812 79.938 26.578 1 19.66 293 GLU B C 1
ATOM 4692 O O . GLU B 1 293 ? -54.75 78.938 25.859 1 19.66 293 GLU B O 1
ATOM 4697 N N . LEU B 1 294 ? -55.188 80.938 25.469 1 20.94 294 LEU B N 1
ATOM 4698 C CA . LEU B 1 294 ? -56.375 81.75 25.281 1 20.94 294 LEU B CA 1
ATOM 4699 C C . LEU B 1 294 ? -57.344 81.125 24.281 1 20.94 294 LEU B C 1
ATOM 4701 O O . LEU B 1 294 ? -56.906 80.625 23.234 1 20.94 294 LEU B O 1
ATOM 4705 N N . PHE B 1 295 ? -58.625 81 24.688 1 20.78 295 PHE B N 1
ATOM 4706 C CA . PHE B 1 295 ? -59.938 80.438 24.359 1 20.78 295 PHE B CA 1
ATOM 4707 C C . PHE B 1 295 ? -60.562 81.25 23.219 1 20.78 295 PHE B C 1
ATOM 4709 O O . PHE B 1 295 ? -61.5 82.062 23.422 1 20.78 295 PHE B O 1
ATOM 4716 N N . ALA B 1 296 ? -60 82 22.281 1 21.73 296 ALA B N 1
ATOM 4717 C CA . ALA B 1 296 ? -60.906 83 21.703 1 21.73 296 ALA B CA 1
ATOM 4718 C C . ALA B 1 296 ? -62.062 82.312 20.969 1 21.73 296 ALA B C 1
ATOM 4720 O O . ALA B 1 296 ? -61.906 81.188 20.453 1 21.73 296 ALA B O 1
ATOM 4721 N N . LEU B 1 297 ? -63.25 83.125 20.75 1 21.97 297 LEU B N 1
ATOM 4722 C CA . LEU B 1 297 ? -64.688 83.375 20.531 1 21.97 297 LEU B CA 1
ATOM 4723 C C . LEU B 1 297 ? -65.062 83.125 19.062 1 21.97 297 LEU B C 1
ATOM 4725 O O . LEU B 1 297 ? -64.75 83.938 18.203 1 21.97 297 LEU B O 1
ATOM 4729 N N . LEU B 1 298 ? -64.875 82 18.516 1 18.59 298 LEU B N 1
ATOM 4730 C CA . LEU B 1 298 ? -65.312 81.812 17.125 1 18.59 298 LEU B CA 1
ATOM 4731 C C . LEU B 1 298 ? -66.812 82.062 16.953 1 18.59 298 LEU B C 1
ATOM 4733 O O . LEU B 1 298 ? -67.562 82 17.938 1 18.59 298 LEU B O 1
ATOM 4737 N N . LEU B 1 299 ? -67.5 81.562 15.898 1 21.5 299 LEU B N 1
ATOM 4738 C CA . LEU B 1 299 ? -68.312 81.812 14.719 1 21.5 299 LEU B CA 1
ATOM 4739 C C . LEU B 1 299 ? -69.75 81.562 15.016 1 21.5 299 LEU B C 1
ATOM 4741 O O . LEU B 1 299 ? -70.625 82.375 14.695 1 21.5 299 LEU B O 1
ATOM 4745 N N . ILE B 1 300 ? -70.438 80.375 15.383 1 22.97 300 ILE B N 1
ATOM 4746 C CA . ILE B 1 300 ? -71.312 79.75 14.422 1 22.97 300 ILE B CA 1
ATOM 4747 C C . ILE B 1 300 ? -72.75 80.25 14.594 1 22.97 300 ILE B C 1
ATOM 4749 O O . ILE B 1 300 ? -73.375 80.125 15.648 1 22.97 300 ILE B O 1
ATOM 4753 N N . ALA B 1 301 ? -73.25 81.5 13.852 1 23.98 301 ALA B N 1
ATOM 4754 C CA . ALA B 1 301 ? -74.562 81.875 13.367 1 23.98 301 ALA B CA 1
ATOM 4755 C C . ALA B 1 301 ? -75.125 80.75 12.523 1 23.98 301 ALA B C 1
ATOM 4757 O O . ALA B 1 301 ? -74.562 80.312 11.555 1 23.98 301 ALA B O 1
ATOM 4758 N N . ILE B 1 302 ? -75.938 79.812 12.922 1 20.48 302 ILE B N 1
ATOM 4759 C CA . ILE B 1 302 ? -77.188 79.188 12.477 1 20.48 302 ILE B CA 1
ATOM 4760 C C . ILE B 1 302 ? -78.25 80.312 12.344 1 20.48 302 ILE B C 1
ATOM 4762 O O . ILE B 1 302 ? -78.562 81 13.312 1 20.48 302 ILE B O 1
ATOM 4766 N N . ARG B 1 303 ? -78.312 81.125 11.023 1 17.42 303 ARG B N 1
ATOM 4767 C CA . ARG B 1 303 ? -79.188 80.688 9.93 1 17.42 303 ARG B CA 1
ATOM 4768 C C . ARG B 1 303 ? -78.875 79.312 9.469 1 17.42 303 ARG B C 1
ATOM 4770 O O . ARG B 1 303 ? -77.688 78.875 9.445 1 17.42 303 ARG B O 1
#

Foldseek 3Di:
DPPPPPPPPPPPPPLPAKPDKDKDWDAEDEAQAKTKIFIDIDGPPFAWQKKFKDFPRHTAWMAGPPDVVRIDGDDDPPWDWDRVPDHRTMTMTGNDHQVSWGKMKMKTATDPPNRDIDMDMDTYGYKHDFPFFKDKDQDDQADEFQDKGKMKIKTGWMVVEWDKAKDKVNHGDDPVQKAFDDWDPDPPDNITMGMIMGIDGHHPVSDDVQKIKMKMWTDDPPPDIDMDMDMHGYDDPPPPPPDPPDDPPDDPDPPPDDDVPDDDDDPPPPPDDDPPDDPPPPPPPDDDDDDPPDDDDPDDDDD/DDPPPPPPPPPPPPCPAKPDKDKDWDAEDEAQAKTKIFIDIDGPPFAWQKKFKDFPRHTAWMAGPPDVVRIDGDDDPPWDWDRVPDHRTMTMTGNDHQVNWGKMKMKTATDPPSRDIDMDMDTYGYKFDFPFFKDKDQDDQADEFQDKGKMKIKTGWMVVEWDKAKDKVNHGDDPVQKAFDPWDDDPPDNITMGMIMGIDGHHPVSDDVQKIKMKMWTDDPPPDIDMDMDMHGYDDDPPPPPDPPDDPPDDDDPDDDDDVVDDDDDPPPPPDPDPPDDPPPPPPDDDDDDDDDDDDDDDDDDD